Protein 5EJY (pdb70)

Radius of gyration: 28.31 Å; Cα contacts (8 Å, |Δi|>4): 785; chains: 1; bounding box: 60×84×69 Å

InterPro domains:
  IPR000048 IQ motif, EF-hand binding site [SM00015] (690-712)
  IPR000299 FERM domain [PS50057] (1318-1620)
  IPR000299 FERM domain [PS50057] (2060-2357)
  IPR000857 MyTH4 domain [PF00784] (1206-1310)
  IPR000857 MyTH4 domain [PF00784] (1940-2049)
  IPR000857 MyTH4 domain [PS51016] (1155-1313)
  IPR000857 MyTH4 domain [PS51016] (1894-2051)
  IPR000857 MyTH4 domain [SM00139] (1155-1313)
  IPR000857 MyTH4 domain [SM00139] (1894-2051)
  IPR001452 SH3 domain [PF07653] (1622-1675)
  IPR001452 SH3 domain [PS50002] (1618-1678)
  IPR001452 SH3 domain [SM00326] (1621-1677)
  IPR001609 Myosin head, motor domain-like [PF00063] (15-676)
  IPR001609 Myosin head, motor domain-like [PR00193] (43-62)
  IPR001609 Myosin head, motor domain-like [PR00193] (99-124)
  IPR001609 Myosin head, motor domain-like [PR00193] (142-169)
  IPR001609 Myosin head, motor domain-like [PR00193] (376-404)
  IPR001609 Myosin head, motor domain-like [PR00193] (429-457)
  IPR001609 Myosin head, motor domain-like [PS51456] (13-688)
  IPR001609 Myosin head, motor domain-like [SM00242] (7-689)

Foldseek 3Di:
DFDAPDDPVCLVVQAVVVVQVVFFPPVQQDDDDDLQAADLDQGRWQGGDDPDPVLGVLLSVLLVLLSPLLPDDPVCCVVPVCVSCVSVQSNLVCCLVPVVCLQSQLSSLNRNLGPPPDQSSNLSSLLSLLLSLLADARPPSCRSNSSSVLVCQLPDPDRDPSSNLSSVNSSVSNSLCVVLDHADDRFDSQQSVQSSVSFFRWAWEAFLVRDIDIDTHHSQDFQQNVLLVVLVVLVAPNGCLVLQKTKWKAWPRDTADGDRSHGVRSVVRVLVVVCVVVVVSTDMHIYIAHAAQDPDPPVPDPVVNVVSSVVSHLSVLLLVCQPLLQADDQVLLLLLLLLQCCLPPNADDVVVLVVCVPVCDSRRHHPVCSPPPSVVSSVSNNVQPPPYNVRSVVSSVVSSCPQPLHSWRKFWWAFDDPPDDDDRTWIFTDHLQATWTAHNVVSDTDDGAHLVQADQPCFDDDCFWTWGAHPVRDTTTIGGNHRVSVVVNSNSSSVSNVD

Structure (mmCIF, N/CA/C/O backbone):
data_5EJY
#
_entry.id   5EJY
#
_cell.length_a   60.210
_cell.length_b   90.540
_cell.length_c   148.720
_cell.angle_alpha   90.000
_cell.angle_beta   90.000
_cell.angle_gamma   90.000
#
_symmetry.space_group_name_H-M   'P 21 21 21'
#
loop_
_entity.id
_entity.type
_entity.pdbx_description
1 polymer 'Myosin-I heavy chain'
2 non-polymer 'CHLORIDE ION'
3 non-polymer 'POLYETHYLENE GLYCOL (N=34)'
4 water water
#
loop_
_atom_site.group_PDB
_atom_site.id
_atom_site.type_symbol
_atom_site.label_atom_id
_atom_site.label_alt_id
_atom_site.label_comp_id
_atom_site.label_asym_id
_atom_site.label_entity_id
_atom_site.label_seq_id
_atom_site.pdbx_PDB_ins_code
_atom_site.Cartn_x
_atom_site.Cartn_y
_atom_site.Cartn_z
_atom_site.occupancy
_atom_site.B_iso_or_equiv
_atom_site.auth_seq_id
_atom_site.auth_comp_id
_atom_site.auth_asym_id
_atom_site.auth_atom_id
_atom_site.pdbx_PDB_model_num
ATOM 1 N N . GLU A 1 1 ? 42.735 57.836 -37.556 1.00 61.30 37 GLU A N 1
ATOM 2 C CA . GLU A 1 1 ? 41.343 57.953 -37.139 1.00 54.50 37 GLU A CA 1
ATOM 3 C C . GLU A 1 1 ? 40.996 56.943 -36.044 1.00 50.32 37 GLU A C 1
ATOM 4 O O . GLU A 1 1 ? 41.864 56.208 -35.569 1.00 53.17 37 GLU A O 1
ATOM 8 N N . LEU A 1 2 ? 39.731 56.911 -35.634 1.00 44.40 38 LEU A N 1
ATOM 9 C CA . LEU A 1 2 ? 39.320 56.048 -34.529 1.00 43.71 38 LEU A CA 1
ATOM 10 C C . LEU A 1 2 ? 39.319 54.567 -34.910 1.00 43.23 38 LEU A C 1
ATOM 11 O O . LEU A 1 2 ? 38.977 54.214 -36.031 1.00 38.81 38 LEU A O 1
ATOM 16 N N . PRO A 1 3 ? 39.687 53.699 -33.960 1.00 41.85 39 PRO A N 1
ATOM 17 C CA . PRO A 1 3 ? 39.666 52.245 -34.149 1.00 43.49 39 PRO A CA 1
ATOM 18 C C . PRO A 1 3 ? 38.259 51.727 -34.438 1.00 47.24 39 PRO A C 1
ATOM 19 O O . PRO A 1 3 ? 37.293 52.156 -33.804 1.00 42.05 39 PRO A O 1
ATOM 23 N N . GLN A 1 4 ? 38.145 50.816 -35.399 1.00 42.99 40 GLN A N 1
ATOM 24 C CA . GLN A 1 4 ? 36.864 50.218 -35.725 1.00 38.06 40 GLN A CA 1
ATOM 25 C C . GLN A 1 4 ? 36.314 49.463 -34.522 1.00 38.29 40 GLN A C 1
ATOM 26 O O . GLN A 1 4 ? 37.067 48.920 -33.712 1.00 45.59 40 GLN A O 1
ATOM 32 N N . ILE A 1 5 ? 34.994 49.447 -34.397 1.00 36.88 41 ILE A N 1
ATOM 33 C CA . ILE A 1 5 ? 34.345 48.635 -33.380 1.00 39.72 41 ILE A CA 1
ATOM 34 C C . ILE A 1 5 ? 34.353 47.200 -33.903 1.00 38.96 41 ILE A C 1
ATOM 35 O O . ILE A 1 5 ? 34.437 46.239 -33.137 1.00 39.56 41 ILE A O 1
ATOM 40 N N . LEU A 1 6 ? 34.278 47.089 -35.224 1.00 36.05 42 LEU A N 1
ATOM 41 C CA . LEU A 1 6 ? 34.247 45.803 -35.909 1.00 43.51 42 LEU A CA 1
ATOM 42 C C . LEU A 1 6 ? 34.900 45.941 -37.277 1.00 40.05 42 LEU A C 1
ATOM 43 O O . LEU A 1 6 ? 34.589 46.871 -38.024 1.00 45.69 42 LEU A O 1
ATOM 48 N N . ASN A 1 7 ? 35.798 45.021 -37.613 1.00 49.11 43 ASN A N 1
ATOM 49 C CA . ASN A 1 7 ? 36.384 44.990 -38.957 1.00 51.43 43 ASN A CA 1
ATOM 50 C C . ASN A 1 7 ? 35.378 44.569 -40.030 1.00 48.26 43 ASN A C 1
ATOM 51 O O . ASN A 1 7 ? 34.456 43.800 -39.755 1.00 42.29 43 ASN A O 1
ATOM 56 N N . ASP A 1 8 ? 35.560 45.058 -41.256 1.00 49.57 44 ASP A N 1
ATOM 57 C CA . ASP A 1 8 ? 34.672 44.675 -42.349 1.00 48.74 44 ASP A CA 1
ATOM 58 C C . ASP A 1 8 ? 34.588 43.150 -42.463 1.00 48.78 44 ASP A C 1
ATOM 59 O O . ASP A 1 8 ? 33.547 42.600 -42.812 1.00 46.01 44 ASP A O 1
ATOM 64 N N . GLU A 1 9 ? 35.687 42.474 -42.148 1.00 49.65 45 GLU A N 1
ATOM 65 C CA . GLU A 1 9 ? 35.786 41.033 -42.365 1.00 53.56 45 GLU A CA 1
ATOM 66 C C . GLU A 1 9 ? 35.027 40.238 -41.312 1.00 52.33 45 GLU A C 1
ATOM 67 O O . GLU A 1 9 ? 34.789 39.039 -41.479 1.00 48.93 45 GLU A O 1
ATOM 73 N N . GLU A 1 10 ? 34.659 40.908 -40.223 1.00 49.86 46 GLU A N 1
ATOM 74 C CA . GLU A 1 10 ? 33.931 40.268 -39.132 1.00 42.47 46 GLU A CA 1
ATOM 75 C C . GLU A 1 10 ? 32.444 40.529 -39.251 1.00 35.19 46 GLU A C 1
ATOM 76 O O . GLU A 1 10 ? 31.656 39.983 -38.487 1.00 37.12 46 GLU A O 1
ATOM 82 N N . ILE A 1 11 ? 32.063 41.385 -40.191 1.00 37.40 47 ILE A N 1
ATOM 83 C CA . ILE A 1 11 ? 30.657 41.714 -40.383 1.00 32.46 47 ILE A CA 1
ATOM 84 C C . ILE A 1 11 ? 29.826 40.464 -40.637 1.00 37.90 47 ILE A C 1
ATOM 85 O O . ILE A 1 11 ? 28.699 40.348 -40.157 1.00 31.44 47 ILE A O 1
ATOM 90 N N . SER A 1 12 ? 30.380 39.534 -41.415 1.00 35.02 48 SER A N 1
ATOM 91 C CA A SER A 1 12 ? 29.650 38.332 -41.791 0.65 30.49 48 SER A CA 1
ATOM 92 C CA B SER A 1 12 ? 29.658 38.322 -41.786 0.35 30.53 48 SER A CA 1
ATOM 93 C C . SER A 1 12 ? 29.555 37.327 -40.639 1.00 30.22 48 SER A C 1
ATOM 94 O O . SER A 1 12 ? 28.675 36.480 -40.629 1.00 32.91 48 SER A O 1
ATOM 99 N N . LEU A 1 13 ? 30.457 37.434 -39.671 1.00 28.17 49 LEU A N 1
ATOM 100 C CA . LEU A 1 13 ? 30.463 36.527 -38.525 1.00 31.22 49 LEU A CA 1
ATOM 101 C C . LEU A 1 13 ? 29.413 36.865 -37.464 1.00 38.99 49 LEU A C 1
ATOM 102 O O . LEU A 1 13 ? 28.983 35.996 -36.702 1.00 33.56 49 LEU A O 1
ATOM 107 N N . TYR A 1 14 ? 29.005 38.128 -37.414 1.00 32.93 50 TYR A N 1
ATOM 108 C CA . TYR A 1 14 ? 28.066 38.569 -36.394 1.00 34.38 50 TYR A CA 1
ATOM 109 C C . TYR A 1 14 ? 26.735 38.941 -37.013 1.00 33.76 50 TYR A C 1
ATOM 110 O O . TYR A 1 14 ? 26.500 40.087 -37.392 1.00 33.30 50 TYR A O 1
ATOM 119 N N . SER A 1 15 ? 25.862 37.952 -37.121 1.00 30.85 51 SER A N 1
ATOM 120 C CA . SER A 1 15 ? 24.567 38.154 -37.735 1.00 33.09 51 SER A CA 1
ATOM 121 C C . SER A 1 15 ? 23.492 38.253 -36.666 1.00 29.13 51 SER A C 1
ATOM 122 O O . SER A 1 15 ? 23.376 37.359 -35.832 1.00 28.95 51 SER A O 1
ATOM 125 N N . PHE A 1 16 ? 22.703 39.325 -36.702 1.00 31.35 52 PHE A N 1
ATOM 126 C CA . PHE A 1 16 ? 21.641 39.517 -35.714 1.00 33.60 52 PHE A CA 1
ATOM 127 C C . PHE A 1 16 ? 20.655 38.353 -35.706 1.00 33.68 52 PHE A C 1
ATOM 128 O O . PHE A 1 16 ? 20.020 38.085 -34.692 1.00 29.18 52 PHE A O 1
ATOM 136 N N . TYR A 1 17 ? 20.516 37.675 -36.846 1.00 28.54 53 TYR A N 1
ATOM 137 C CA . TYR A 1 17 ? 19.690 36.474 -36.914 1.00 26.03 53 TYR A CA 1
ATOM 138 C C . TYR A 1 17 ? 20.054 35.506 -35.796 1.00 24.74 53 TYR A C 1
ATOM 139 O O . TYR A 1 17 ? 19.182 34.966 -35.116 1.00 27.92 53 TYR A O 1
ATOM 148 N N . ASP A 1 18 ? 21.347 35.265 -35.624 1.00 24.96 54 ASP A N 1
ATOM 149 C CA . ASP A 1 18 ? 21.802 34.319 -34.623 1.00 25.35 54 ASP A CA 1
ATOM 150 C C . ASP A 1 18 ? 21.565 34.856 -33.219 1.00 29.34 54 ASP A C 1
ATOM 151 O O . ASP A 1 18 ? 21.129 34.123 -32.340 1.00 25.87 54 ASP A O 1
ATOM 156 N N . TYR A 1 19 ? 21.853 36.139 -33.014 1.00 28.43 55 TYR A N 1
ATOM 157 C CA . TYR A 1 19 ? 21.653 36.743 -31.694 1.00 26.21 55 TYR A CA 1
ATOM 158 C C . TYR A 1 19 ? 20.188 36.644 -31.295 1.00 25.56 55 TYR A C 1
ATOM 159 O O . TYR A 1 19 ? 19.859 36.240 -30.182 1.00 31.31 55 TYR A O 1
ATOM 168 N N . ALA A 1 20 ? 19.313 37.016 -32.217 1.00 27.10 56 ALA A N 1
ATOM 169 C CA . ALA A 1 20 ? 17.878 37.071 -31.957 1.00 27.63 56 ALA A CA 1
ATOM 170 C C . ALA A 1 20 ? 17.251 35.694 -31.696 1.00 31.53 56 ALA A C 1
ATOM 171 O O . ALA A 1 20 ? 16.412 35.549 -30.809 1.00 29.23 56 ALA A O 1
ATOM 173 N N . ASN A 1 21 ? 17.640 34.680 -32.468 1.00 31.69 57 ASN A N 1
ATOM 174 C CA . ASN A 1 21 ? 17.151 33.330 -32.185 1.00 33.74 57 ASN A CA 1
ATOM 175 C C . ASN A 1 21 ? 17.574 32.834 -30.807 1.00 33.20 57 ASN A C 1
ATOM 176 O O . ASN A 1 21 ? 16.809 32.165 -30.122 1.00 35.10 57 ASN A O 1
ATOM 181 N N . LYS A 1 22 ? 18.795 33.161 -30.399 1.00 30.38 58 LYS A N 1
ATOM 182 C CA . LYS A 1 22 ? 19.299 32.677 -29.119 1.00 32.45 58 LYS A CA 1
ATOM 183 C C . LYS A 1 22 ? 18.767 33.458 -27.922 1.00 35.68 58 LYS A C 1
ATOM 184 O O . LYS A 1 22 ? 18.631 32.904 -26.824 1.00 37.28 58 LYS A O 1
ATOM 188 N N . ASN A 1 23 ? 18.449 34.734 -28.126 1.00 32.16 59 ASN A N 1
ATOM 189 C CA . ASN A 1 23 ? 18.125 35.613 -27.000 1.00 33.76 59 ASN A CA 1
ATOM 190 C C . ASN A 1 23 ? 16.694 36.147 -26.911 1.00 33.31 59 ASN A C 1
ATOM 191 O O . ASN A 1 23 ? 16.255 36.558 -25.837 1.00 31.52 59 ASN A O 1
ATOM 196 N N . PHE A 1 24 ? 15.959 36.150 -28.014 1.00 29.72 60 PHE A N 1
ATOM 197 C CA . PHE A 1 24 ? 14.601 36.684 -27.969 1.00 30.04 60 PHE A CA 1
ATOM 198 C C . PHE A 1 24 ? 13.681 35.859 -27.069 1.00 36.72 60 PHE A C 1
ATOM 199 O O . PHE A 1 24 ? 13.892 34.662 -26.849 1.00 36.31 60 PHE A O 1
ATOM 207 N N . ASN A 1 25 ? 12.654 36.539 -26.572 1.00 34.01 61 ASN A N 1
ATOM 208 C CA . ASN A 1 25 ? 11.683 36.028 -25.614 1.00 35.20 61 ASN A CA 1
ATOM 209 C C . ASN A 1 25 ? 10.558 35.371 -26.411 1.00 35.90 61 ASN A C 1
ATOM 210 O O . ASN A 1 25 ? 9.387 35.727 -26.278 1.00 37.23 61 ASN A O 1
ATOM 215 N N . ILE A 1 26 ? 10.929 34.416 -27.260 1.00 36.30 62 ILE A N 1
ATOM 216 C CA . ILE A 1 26 ? 10.047 33.949 -28.336 1.00 42.08 62 ILE A CA 1
ATOM 217 C C . ILE A 1 26 ? 8.677 33.428 -27.896 1.00 37.46 62 ILE A C 1
ATOM 218 O O . ILE A 1 26 ? 7.651 33.834 -28.437 1.00 39.90 62 ILE A O 1
ATOM 223 N N . GLU A 1 27 ? 8.664 32.529 -26.924 1.00 38.29 63 GLU A N 1
ATOM 224 C CA . GLU A 1 27 ? 7.406 31.962 -26.444 1.00 45.07 63 GLU A CA 1
ATOM 225 C C . GLU A 1 27 ? 6.408 33.050 -26.045 1.00 46.20 63 GLU A C 1
ATOM 226 O O . GLU A 1 27 ? 5.269 33.058 -26.518 1.00 50.40 63 GLU A O 1
ATOM 228 N N . LYS A 1 28 ? 6.840 33.980 -25.196 1.00 37.72 64 LYS A N 1
ATOM 229 C CA . LYS A 1 28 ? 5.945 35.018 -24.684 1.00 38.49 64 LYS A CA 1
ATOM 230 C C . LYS A 1 28 ? 5.582 36.083 -25.718 1.00 39.98 64 LYS A C 1
ATOM 231 O O . LYS A 1 28 ? 4.650 36.866 -25.517 1.00 40.28 64 LYS A O 1
ATOM 235 N N . LEU A 1 29 ? 6.317 36.109 -26.824 1.00 37.51 65 LEU A N 1
ATOM 236 C CA . LEU A 1 29 ? 6.079 37.091 -27.878 1.00 41.64 65 LEU A CA 1
ATOM 237 C C . LEU A 1 29 ? 5.085 36.609 -28.931 1.00 48.12 65 LEU A C 1
ATOM 238 O O . LEU A 1 29 ? 4.777 37.343 -29.871 1.00 49.60 65 LEU A O 1
ATOM 243 N N . LYS A 1 30 ? 4.593 35.380 -28.784 1.00 45.62 66 LYS A N 1
ATOM 244 C CA . LYS A 1 30 ? 3.756 34.769 -29.824 1.00 49.86 66 LYS A CA 1
ATOM 245 C C . LYS A 1 30 ? 2.682 35.725 -30.335 1.00 43.91 66 LYS A C 1
ATOM 246 O O . LYS A 1 30 ? 1.874 36.238 -29.564 1.00 48.02 66 LYS A O 1
ATOM 249 N N . GLN A 1 31 ? 2.676 35.959 -31.644 1.00 48.29 67 GLN A N 1
ATOM 250 C CA . GLN A 1 31 ? 1.775 36.939 -32.234 1.00 51.42 67 GLN A CA 1
ATOM 251 C C . GLN A 1 31 ? 1.595 36.701 -33.729 1.00 56.09 67 GLN A C 1
ATOM 252 O O . GLN A 1 31 ? 2.226 35.815 -34.310 1.00 55.83 67 GLN A O 1
ATOM 258 N N . LYS A 1 32 ? 0.748 37.523 -34.346 1.00 55.62 68 LYS A N 1
ATOM 259 C CA . LYS A 1 32 ? 0.492 37.447 -35.781 1.00 61.51 68 LYS A CA 1
ATOM 260 C C . LYS A 1 32 ? 1.696 37.906 -36.616 1.00 62.31 68 LYS A C 1
ATOM 261 O O . LYS A 1 32 ? 2.238 37.135 -37.412 1.00 60.90 68 LYS A O 1
ATOM 263 N N . ASP A 1 33 ? 2.114 39.158 -36.429 1.00 62.88 69 ASP A N 1
ATOM 264 C CA . ASP A 1 33 ? 3.249 39.704 -37.180 1.00 62.09 69 ASP A CA 1
ATOM 265 C C . ASP A 1 33 ? 4.538 38.951 -36.855 1.00 57.44 69 ASP A C 1
ATOM 266 O O . ASP A 1 33 ? 4.608 38.238 -35.851 1.00 58.96 69 ASP A O 1
ATOM 271 N N . ASP A 1 34 ? 5.552 39.108 -37.704 1.00 55.05 70 ASP A N 1
ATOM 272 C CA . ASP A 1 34 ? 6.879 38.554 -37.429 1.00 48.75 70 ASP A CA 1
ATOM 273 C C . ASP A 1 34 ? 7.490 39.288 -36.227 1.00 39.96 70 ASP A C 1
ATOM 274 O O . ASP A 1 34 ? 7.403 40.509 -36.112 1.00 45.56 70 ASP A O 1
ATOM 279 N N . ILE A 1 35 ? 8.084 38.531 -35.317 1.00 46.43 71 ILE A N 1
ATOM 280 C CA . ILE A 1 35 ? 8.640 39.117 -34.108 1.00 38.04 71 ILE A CA 1
ATOM 281 C C . ILE A 1 35 ? 10.008 39.740 -34.386 1.00 37.76 71 ILE A C 1
ATOM 282 O O . ILE A 1 35 ? 10.455 40.618 -33.652 1.00 33.51 71 ILE A O 1
ATOM 286 N N . PHE A 1 36 ? 10.654 39.313 -35.466 1.00 35.09 72 PHE A N 1
ATOM 287 C CA . PHE A 1 36 ? 12.028 39.731 -35.734 1.00 37.21 72 PHE A CA 1
ATOM 288 C C . PHE A 1 36 ? 12.159 40.958 -36.643 1.00 30.81 72 PHE A C 1
ATOM 289 O O . PHE A 1 36 ? 13.252 41.488 -36.831 1.00 35.21 72 PHE A O 1
ATOM 297 N N . SER A 1 37 ? 11.050 41.427 -37.190 1.00 33.10 73 SER A N 1
ATOM 298 C CA . SER A 1 37 ? 11.104 42.564 -38.092 1.00 28.58 73 SER A CA 1
ATOM 299 C C . SER A 1 37 ? 10.009 43.558 -37.772 1.00 29.76 73 SER A C 1
ATOM 300 O O . SER A 1 37 ? 9.208 43.338 -36.863 1.00 32.92 73 SER A O 1
ATOM 303 N N . TYR A 1 38 ? 9.965 44.642 -38.541 1.00 30.54 74 TYR A N 1
ATOM 304 C CA . TYR A 1 38 ? 9.048 45.750 -38.286 1.00 32.21 74 TYR A CA 1
ATOM 305 C C . TYR A 1 38 ? 7.610 45.311 -38.022 1.00 40.85 74 TYR A C 1
ATOM 306 O O . TYR A 1 38 ? 7.075 44.447 -38.722 1.00 37.51 74 TYR A O 1
ATOM 315 N N . GLN A 1 39 ? 6.977 45.922 -37.024 1.00 36.19 75 GLN A N 1
ATOM 316 C CA . GLN A 1 39 ? 5.538 45.764 -36.851 1.00 34.64 75 GLN A CA 1
ATOM 317 C C . GLN A 1 39 ? 4.877 47.047 -36.372 1.00 39.07 75 GLN A C 1
ATOM 318 O O . GLN A 1 39 ? 5.492 47.862 -35.685 1.00 35.81 75 GLN A O 1
ATOM 324 N N . LYS A 1 40 ? 3.613 47.222 -36.739 1.00 39.33 76 LYS A N 1
ATOM 325 C CA . LYS A 1 40 ? 2.891 48.440 -36.399 1.00 38.78 76 LYS A CA 1
ATOM 326 C C . LYS A 1 40 ? 2.191 48.315 -35.046 1.00 33.24 76 LYS A C 1
ATOM 327 O O . LYS A 1 40 ? 1.880 49.314 -34.399 1.00 39.49 76 LYS A O 1
ATOM 332 N N . SER A 1 41 ? 1.956 47.082 -34.620 1.00 41.68 77 SER A N 1
ATOM 333 C CA . SER A 1 41 ? 1.257 46.831 -33.367 1.00 43.17 77 SER A CA 1
ATOM 334 C C . SER A 1 41 ? 2.222 46.715 -32.177 1.00 40.72 77 SER A C 1
ATOM 335 O O . SER A 1 41 ? 3.402 46.421 -32.350 1.00 41.81 77 SER A O 1
ATOM 338 N N . HIS A 1 42 ? 1.704 46.934 -30.973 1.00 45.25 78 HIS A N 1
ATOM 339 C CA . HIS A 1 42 ? 2.495 46.797 -29.752 1.00 43.00 78 HIS A CA 1
ATOM 340 C C . HIS A 1 42 ? 2.994 45.373 -29.587 1.00 41.75 78 HIS A C 1
ATOM 341 O O . HIS A 1 42 ? 2.306 44.427 -29.966 1.00 44.05 78 HIS A O 1
ATOM 348 N N . ILE A 1 43 ? 4.190 45.216 -29.024 1.00 35.38 79 ILE A N 1
ATOM 349 C CA . ILE A 1 43 ? 4.682 43.888 -28.685 1.00 34.65 79 ILE A CA 1
ATOM 350 C C . ILE A 1 43 ? 3.997 43.433 -27.401 1.00 43.60 79 ILE A C 1
ATOM 351 O O . ILE A 1 43 ? 3.667 44.254 -26.542 1.00 41.42 79 ILE A O 1
ATOM 356 N N . LYS A 1 44 ? 3.764 42.130 -27.280 1.00 39.08 80 LYS A N 1
ATOM 357 C CA . LYS A 1 44 ? 2.962 41.612 -26.175 1.00 42.69 80 LYS A CA 1
ATOM 358 C C . LYS A 1 44 ? 3.812 41.272 -24.956 1.00 45.3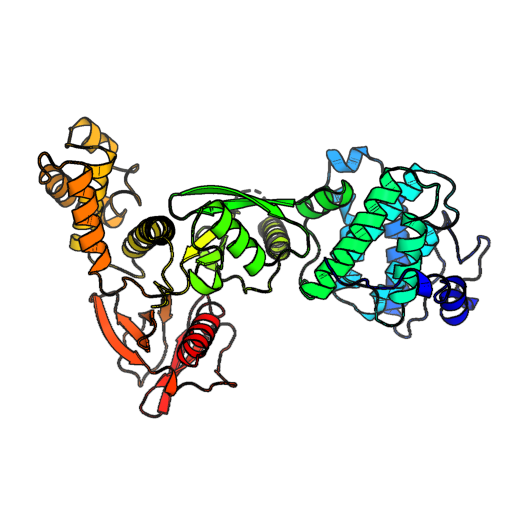4 80 LYS A C 1
ATOM 359 O O . LYS A 1 44 ? 3.288 40.960 -23.887 1.00 45.77 80 LYS A O 1
ATOM 364 N N . SER A 1 45 ? 5.127 41.346 -25.129 1.00 37.26 81 SER A N 1
ATOM 365 C CA . SER A 1 45 ? 6.062 41.188 -24.028 1.00 38.94 81 SER A CA 1
ATOM 366 C C . SER A 1 45 ? 7.373 41.853 -24.436 1.00 34.82 81 SER A C 1
ATOM 367 O O . SER A 1 45 ? 7.463 42.418 -25.524 1.00 35.57 81 SER A O 1
ATOM 370 N N . SER A 1 46 ? 8.383 41.799 -23.571 1.00 30.19 82 SER A N 1
ATOM 371 C CA . SER A 1 46 ? 9.692 42.343 -23.917 1.00 31.91 82 SER A CA 1
ATOM 372 C C . SER A 1 46 ? 10.307 41.492 -25.030 1.00 34.14 82 SER A C 1
ATOM 373 O O . SER A 1 46 ? 9.977 40.313 -25.152 1.00 32.70 82 SER A O 1
ATOM 376 N N . LEU A 1 47 ? 11.194 42.077 -25.835 1.00 25.70 83 LEU A N 1
ATOM 377 C CA . LEU A 1 47 ? 11.935 41.300 -26.837 1.00 28.17 83 LEU A CA 1
ATOM 378 C C . LEU A 1 47 ? 12.931 40.335 -26.220 1.00 28.73 83 LEU A C 1
ATOM 379 O O . LEU A 1 47 ? 13.093 39.213 -26.700 1.00 31.02 83 LEU A O 1
ATOM 384 N N . LEU A 1 48 ? 13.622 40.775 -25.169 1.00 23.66 84 LEU A N 1
ATOM 385 C CA . LEU A 1 48 ? 14.588 39.925 -24.502 1.00 26.59 84 LEU A CA 1
ATOM 386 C C . LEU A 1 48 ? 14.004 39.429 -23.181 1.00 29.34 84 LEU A C 1
ATOM 387 O O . LEU A 1 48 ? 12.921 39.842 -22.774 1.00 31.89 84 LEU A O 1
ATOM 392 N N . VAL A 1 49 ? 14.709 38.529 -22.521 1.00 29.80 85 VAL A N 1
ATOM 393 C CA . VAL A 1 49 ? 14.186 37.954 -21.288 1.00 30.24 85 VAL A CA 1
ATOM 394 C C . VAL A 1 49 ? 14.707 38.725 -20.084 1.00 28.70 85 VAL A C 1
ATOM 395 O O . VAL A 1 49 ? 15.913 38.812 -19.871 1.00 32.93 85 VAL A O 1
ATOM 399 N N . HIS A 1 50 ? 13.791 39.283 -19.299 1.00 33.21 86 HIS A N 1
ATOM 400 C CA . HIS A 1 50 ? 14.166 39.957 -18.062 1.00 32.24 86 HIS A CA 1
ATOM 401 C C . HIS A 1 50 ? 13.573 39.206 -16.861 1.00 34.36 86 HIS A C 1
ATOM 402 O O . HIS A 1 50 ? 12.377 38.950 -16.813 1.00 31.81 86 HIS A O 1
ATOM 409 N N . SER A 1 51 ? 14.412 38.846 -15.898 1.00 34.77 87 SER A N 1
ATOM 410 C CA . SER A 1 51 ? 13.922 38.181 -14.691 1.00 41.63 87 SER A CA 1
ATOM 411 C C . SER A 1 51 ? 13.173 39.172 -13.799 1.00 44.58 87 SER A C 1
ATOM 412 O O . SER A 1 51 ? 12.359 38.786 -12.959 1.00 43.73 87 SER A O 1
ATOM 415 N N . ASP A 1 52 ? 13.458 40.454 -13.991 1.00 38.69 88 ASP A N 1
ATOM 416 C CA . ASP A 1 52 ? 12.797 41.513 -13.242 1.00 36.58 88 ASP A CA 1
ATOM 417 C C . ASP A 1 52 ? 11.491 41.858 -13.949 1.00 39.13 88 ASP A C 1
ATOM 418 O O . ASP A 1 52 ? 11.496 42.382 -15.065 1.00 37.83 88 ASP A O 1
ATOM 423 N N . ALA A 1 53 ? 10.371 41.540 -13.307 1.00 36.74 89 ALA A N 1
ATOM 424 C CA . ALA A 1 53 ? 9.055 41.766 -13.895 1.00 36.09 89 ALA A CA 1
ATOM 425 C C . ALA A 1 53 ? 8.812 43.230 -14.261 1.00 37.33 89 ALA A C 1
ATOM 426 O O . ALA A 1 53 ? 8.111 43.524 -15.234 1.00 36.79 89 ALA A O 1
ATOM 428 N N . GLU A 1 54 ? 9.376 44.145 -13.475 1.00 35.72 90 GLU A N 1
ATOM 429 C CA . GLU A 1 54 ? 9.222 45.572 -13.752 1.00 37.00 90 GLU A CA 1
ATOM 430 C C . GLU A 1 54 ? 9.940 45.978 -15.037 1.00 32.78 90 GLU A C 1
ATOM 431 O O . GLU A 1 54 ? 9.461 46.840 -15.765 1.00 34.43 90 GLU A O 1
ATOM 437 N N . GLN A 1 55 ? 11.092 45.370 -15.308 1.00 32.32 91 GLN A N 1
ATOM 438 C CA . GLN A 1 55 ? 11.836 45.692 -16.521 1.00 33.15 91 GLN A CA 1
ATOM 439 C C . GLN A 1 55 ? 11.144 45.125 -17.748 1.00 32.52 91 GLN A C 1
ATOM 440 O O . GLN A 1 55 ? 11.231 45.693 -18.837 1.00 28.49 91 GLN A O 1
ATOM 446 N N . THR A 1 56 ? 10.456 44.002 -17.571 1.00 31.22 92 THR A N 1
ATOM 447 C CA . THR A 1 56 ? 9.662 43.443 -18.656 1.00 31.98 92 THR A CA 1
ATOM 448 C C . THR A 1 56 ? 8.557 44.427 -19.018 1.00 33.83 92 THR A C 1
ATOM 449 O O . THR A 1 56 ? 8.324 44.710 -20.192 1.00 29.88 92 THR A O 1
ATOM 453 N N . LYS A 1 57 ? 7.883 44.959 -18.001 1.00 30.63 93 LYS A N 1
ATOM 454 C CA . LYS A 1 57 ? 6.803 45.914 -18.216 1.00 31.82 93 LYS A CA 1
ATOM 455 C C . LYS A 1 57 ? 7.304 47.192 -18.884 1.00 33.31 93 LYS A C 1
ATOM 456 O O . LYS A 1 57 ? 6.667 47.726 -19.792 1.00 34.25 93 LYS A O 1
ATOM 462 N N . VAL A 1 58 ? 8.443 47.689 -18.420 1.00 30.59 94 VAL A N 1
ATOM 463 C CA . VAL A 1 58 ? 9.026 48.893 -19.001 1.00 31.37 94 VAL A CA 1
ATOM 464 C C . VAL A 1 58 ? 9.466 48.675 -20.462 1.00 27.06 94 VAL A C 1
ATOM 465 O O . VAL A 1 58 ? 9.338 49.568 -21.299 1.00 29.14 94 VAL A O 1
ATOM 469 N N . ALA A 1 59 ? 9.993 47.497 -20.765 1.00 26.29 95 ALA A N 1
ATOM 470 C CA . ALA A 1 59 ? 10.406 47.198 -22.141 1.00 27.92 95 ALA A CA 1
ATOM 471 C C . ALA A 1 59 ? 9.223 47.323 -23.091 1.00 28.15 95 ALA A C 1
ATOM 472 O O . ALA A 1 59 ? 9.343 47.863 -24.197 1.00 25.62 95 ALA A O 1
ATOM 474 N N . VAL A 1 60 ? 8.074 46.824 -22.655 1.00 28.37 96 VAL A N 1
ATOM 475 C CA . VAL A 1 60 ? 6.845 46.950 -23.426 1.00 28.91 96 VAL A CA 1
ATOM 476 C C . VAL A 1 60 ? 6.440 48.412 -23.595 1.00 31.42 96 VAL A C 1
ATOM 477 O O . VAL A 1 60 ? 6.019 48.811 -24.677 1.00 29.65 96 VAL A O 1
ATOM 481 N N . GLU A 1 61 ? 6.581 49.214 -22.539 1.00 28.74 97 GLU A N 1
ATOM 482 C CA . GLU A 1 61 ? 6.278 50.644 -22.626 1.00 28.46 97 GLU A CA 1
ATOM 483 C C . GLU A 1 61 ? 7.240 51.362 -23.578 1.00 29.11 97 GLU A C 1
ATOM 484 O O . GLU A 1 61 ? 6.849 52.262 -24.321 1.00 27.79 97 GLU A O 1
ATOM 490 N N . ILE A 1 62 ? 8.508 50.977 -23.525 1.00 26.94 98 ILE A N 1
ATOM 491 C CA . ILE A 1 62 ? 9.509 51.560 -24.410 1.00 28.02 98 ILE A CA 1
ATOM 492 C C . ILE A 1 62 ? 9.097 51.347 -25.871 1.00 27.34 98 ILE A C 1
ATOM 493 O O . ILE A 1 62 ? 9.188 52.251 -26.702 1.00 27.16 98 ILE A O 1
ATOM 498 N N . PHE A 1 63 ? 8.620 50.150 -26.180 1.00 28.35 99 PHE A N 1
ATOM 499 C CA . PHE A 1 63 ? 8.212 49.870 -27.549 1.00 27.61 99 PHE A CA 1
ATOM 500 C C . PHE A 1 63 ? 7.072 50.779 -27.976 1.0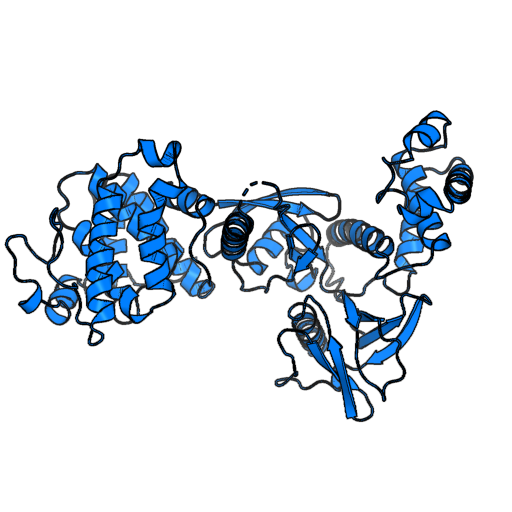0 26.19 99 PHE A C 1
ATOM 501 O O . PHE A 1 63 ? 7.072 51.308 -29.082 1.00 32.48 99 PHE A O 1
ATOM 509 N N . SER A 1 64 ? 6.105 50.982 -27.094 1.00 29.18 100 SER A N 1
ATOM 510 C CA . SER A 1 64 ? 5.047 51.953 -27.368 1.00 31.65 100 SER A CA 1
ATOM 511 C C . SER A 1 64 ? 5.605 53.355 -27.630 1.00 35.32 100 SER A C 1
ATOM 512 O O . SER A 1 64 ? 5.101 54.068 -28.503 1.00 33.24 100 SER A O 1
ATOM 515 N N . LYS A 1 65 ? 6.639 53.752 -26.887 1.00 29.10 101 LYS A N 1
ATOM 516 C CA . LYS A 1 65 ? 7.269 55.054 -27.122 1.00 31.45 101 LYS A CA 1
ATOM 517 C C . LYS A 1 65 ? 7.973 55.115 -28.482 1.00 29.19 101 LYS A C 1
ATOM 518 O O . LYS A 1 65 ? 7.932 56.141 -29.166 1.00 29.49 101 LYS A O 1
ATOM 524 N N . VAL A 1 66 ? 8.632 54.022 -28.858 1.00 28.76 102 VAL A N 1
ATOM 525 C CA . VAL A 1 66 ? 9.230 53.907 -30.188 1.00 28.61 102 VAL A CA 1
ATOM 526 C C . VAL A 1 66 ? 8.165 54.106 -31.273 1.00 31.98 102 VAL A C 1
ATOM 527 O O . VAL A 1 66 ? 8.313 54.941 -32.166 1.00 28.78 102 VAL A O 1
ATOM 531 N N . LEU A 1 67 ? 7.084 53.342 -31.187 1.00 30.64 103 LEU A N 1
ATOM 532 C CA . LEU A 1 67 ? 5.991 53.484 -32.143 1.00 34.02 103 LEU A CA 1
ATOM 533 C C . LEU A 1 67 ? 5.489 54.920 -32.180 1.00 35.89 103 LEU A C 1
ATOM 534 O O . LEU A 1 67 ? 5.248 55.479 -33.255 1.00 35.34 103 LEU A O 1
ATOM 539 N N . HIS A 1 68 ? 5.324 55.513 -30.999 1.00 34.71 104 HIS A N 1
ATOM 540 C CA . HIS A 1 68 ? 4.842 56.889 -30.915 1.00 37.61 104 HIS A CA 1
ATOM 541 C C . HIS A 1 68 ? 5.755 57.876 -31.641 1.00 37.58 104 HIS A C 1
ATOM 542 O O . HIS A 1 68 ? 5.276 58.770 -32.339 1.00 41.38 104 HIS A O 1
ATOM 549 N N . TYR A 1 69 ? 7.068 57.731 -31.469 1.00 38.81 105 TYR A N 1
ATOM 550 C CA . TYR A 1 69 ? 8.010 58.637 -32.128 1.00 36.98 105 TYR A CA 1
ATOM 551 C C . TYR A 1 69 ? 8.007 58.400 -33.630 1.00 33.64 105 TYR A C 1
ATOM 552 O O . TYR A 1 69 ? 8.040 59.345 -34.418 1.00 36.19 105 TYR A O 1
ATOM 561 N N . MET A 1 70 ? 7.974 57.131 -34.023 1.00 35.27 106 MET A N 1
ATOM 562 C CA . MET A 1 70 ? 7.965 56.770 -35.435 1.00 35.54 106 MET A CA 1
ATOM 563 C C . MET A 1 70 ? 6.759 57.356 -36.165 1.00 34.10 106 MET A C 1
ATOM 564 O O . MET A 1 70 ? 6.867 57.777 -37.311 1.00 36.43 106 MET A O 1
ATOM 569 N N . ASN A 1 71 ? 5.627 57.391 -35.474 1.00 39.05 107 ASN A N 1
ATOM 570 C CA . ASN A 1 71 ? 4.354 57.787 -36.062 1.00 44.51 107 ASN A CA 1
ATOM 571 C C . ASN A 1 71 ? 4.032 59.265 -35.899 1.00 45.87 107 ASN A C 1
ATOM 572 O O . ASN A 1 71 ? 2.999 59.730 -36.378 1.00 48.26 107 ASN A O 1
ATOM 577 N N . SER A 1 72 ? 4.901 60.009 -35.221 1.00 42.02 108 SER A N 1
ATOM 578 C CA . SER A 1 72 ? 4.560 61.380 -34.851 1.00 45.86 108 SER A CA 1
ATOM 579 C C . SER A 1 72 ? 4.725 62.358 -36.008 1.00 45.52 108 SER A C 1
ATOM 580 O O . SER A 1 72 ? 5.558 62.164 -36.890 1.00 47.30 108 SER A O 1
ATOM 583 N N . ASN A 1 73 ? 3.908 63.406 -35.995 1.00 55.17 109 ASN A N 1
ATOM 584 C CA . ASN A 1 73 ? 3.913 64.413 -37.051 1.00 63.27 109 ASN A CA 1
ATOM 585 C C . ASN A 1 73 ? 5.139 65.319 -36.981 1.00 56.47 109 ASN A C 1
ATOM 586 O O . ASN A 1 73 ? 5.442 65.881 -35.930 1.00 60.52 109 ASN A O 1
ATOM 591 N N . PRO A 1 74 ? 5.847 65.458 -38.108 1.00 61.52 110 PRO A N 1
ATOM 592 C CA . PRO A 1 74 ? 7.021 66.329 -38.224 1.00 63.63 110 PRO A CA 1
ATOM 593 C C . PRO A 1 74 ? 6.751 67.757 -37.742 1.00 63.73 110 PRO A C 1
ATOM 594 O O . PRO A 1 74 ? 7.691 68.492 -37.443 1.00 64.70 110 PRO A O 1
ATOM 598 N N . LEU A 1 75 ? 5.481 68.144 -37.670 1.00 66.76 111 LEU A N 1
ATOM 599 C CA . LEU A 1 75 ? 5.115 69.496 -37.256 1.00 65.19 111 LEU A CA 1
ATOM 600 C C . LEU A 1 75 ? 5.313 69.714 -35.758 1.00 64.67 111 LEU A C 1
ATOM 601 O O . LEU A 1 75 ? 5.622 70.822 -35.315 1.00 63.70 111 LEU A O 1
ATOM 602 N N . VAL A 1 76 ? 5.135 68.656 -34.976 1.00 64.63 112 VAL A N 1
ATOM 603 C CA . VAL A 1 76 ? 5.282 68.765 -33.529 1.00 61.33 112 VAL A CA 1
ATOM 604 C C . VAL A 1 76 ? 6.715 69.147 -33.166 1.00 58.32 112 VAL A C 1
ATOM 605 O O . VAL A 1 76 ? 6.946 69.918 -32.235 1.00 61.71 112 VAL A O 1
ATOM 609 N N . SER A 1 77 ? 7.672 68.612 -33.918 1.00 57.53 113 SER A N 1
ATOM 610 C CA . SER A 1 77 ? 9.084 68.858 -33.655 1.00 54.30 113 SER A CA 1
ATOM 611 C C . SER A 1 77 ? 9.405 70.348 -33.669 1.00 59.18 113 SER A C 1
ATOM 612 O O . SER A 1 77 ? 10.304 70.805 -32.963 1.00 62.07 113 SER A O 1
ATOM 615 N N . LYS A 1 78 ? 8.660 71.099 -34.473 1.00 60.95 114 LYS A N 1
ATOM 616 C CA . LYS A 1 78 ? 8.882 72.534 -34.607 1.00 60.90 114 LYS A CA 1
ATOM 617 C C . LYS A 1 78 ? 8.056 73.331 -33.604 1.00 62.20 114 LYS A C 1
ATOM 618 O O . LYS A 1 78 ? 8.547 74.286 -32.999 1.00 62.82 114 LYS A O 1
ATOM 621 N N . LYS A 1 79 ? 6.802 72.930 -33.428 1.00 60.56 115 LYS A N 1
ATOM 622 C CA . LYS A 1 79 ? 5.871 73.683 -32.600 1.00 60.03 115 LYS A CA 1
ATOM 623 C C . LYS A 1 79 ? 6.020 73.386 -31.106 1.00 64.93 115 LYS A C 1
ATOM 624 O O . LYS A 1 79 ? 5.783 74.258 -30.270 1.00 65.84 115 LYS A O 1
ATOM 626 N N . ASP A 1 80 ? 6.410 72.159 -30.772 1.00 57.58 116 ASP A N 1
ATOM 627 C CA . ASP A 1 80 ? 6.516 71.761 -29.373 1.00 55.66 116 ASP A CA 1
ATOM 628 C C . ASP A 1 80 ? 7.618 70.722 -29.169 1.00 53.73 116 ASP A C 1
ATOM 629 O O . ASP A 1 80 ? 7.334 69.571 -28.837 1.00 51.58 116 ASP A O 1
ATOM 634 N N . PRO A 1 81 ? 8.884 71.130 -29.365 1.00 55.75 117 PRO A N 1
ATOM 635 C CA . PRO A 1 81 ? 10.030 70.217 -29.281 1.00 50.72 117 PRO A CA 1
ATOM 636 C C . PRO A 1 81 ? 10.018 69.367 -28.013 1.00 47.02 117 PRO A C 1
ATOM 637 O O . PRO A 1 81 ? 10.429 68.205 -28.048 1.00 45.82 117 PRO A O 1
ATOM 641 N N . ALA A 1 82 ? 9.551 69.935 -26.908 1.00 47.07 118 ALA A N 1
ATOM 642 C CA . ALA A 1 82 ? 9.499 69.199 -25.653 1.00 42.91 118 ALA A CA 1
ATOM 643 C C . ALA A 1 82 ? 8.566 67.998 -25.765 1.00 49.83 118 ALA A C 1
ATOM 644 O O . ALA A 1 82 ? 8.879 66.906 -25.289 1.00 47.53 118 ALA A O 1
ATOM 646 N N . ASP A 1 83 ? 7.415 68.204 -26.393 1.00 47.72 119 ASP A N 1
ATOM 647 C CA . ASP A 1 83 ? 6.456 67.129 -26.601 1.00 46.10 119 ASP A CA 1
ATOM 648 C C . ASP A 1 83 ? 6.995 66.115 -27.614 1.00 43.11 119 ASP A C 1
ATOM 649 O O . ASP A 1 83 ? 6.936 64.903 -27.396 1.00 41.97 119 ASP A O 1
ATOM 654 N N . PHE A 1 84 ? 7.529 66.622 -28.718 1.00 40.56 120 PHE A N 1
ATOM 655 C CA . PHE A 1 84 ? 8.081 65.779 -29.770 1.00 39.17 120 PHE A CA 1
ATOM 656 C C . PHE A 1 84 ? 9.145 64.803 -29.260 1.00 38.10 120 PHE A C 1
ATOM 657 O O . PHE A 1 84 ? 9.223 63.662 -29.707 1.00 33.66 120 PHE A O 1
ATOM 665 N N . TYR A 1 85 ? 9.971 65.260 -28.330 1.00 34.84 121 TYR A N 1
ATOM 666 C CA . TYR A 1 85 ? 11.072 64.441 -27.831 1.00 34.18 121 TYR A CA 1
ATOM 667 C C . TYR A 1 85 ? 10.757 63.664 -26.562 1.00 34.11 121 TYR A C 1
ATOM 668 O O . TYR A 1 85 ? 11.563 62.842 -26.125 1.00 31.58 121 TYR A O 1
ATOM 677 N N . SER A 1 86 ? 9.590 63.912 -25.974 1.00 35.74 122 SER A N 1
ATOM 678 C CA . SER A 1 86 ? 9.220 63.235 -24.737 1.00 34.70 122 SER A CA 1
ATOM 679 C C . SER A 1 86 ? 9.314 61.699 -24.794 1.00 30.30 122 SER A C 1
ATOM 680 O O . SER A 1 86 ? 9.820 61.082 -23.852 1.00 32.02 122 SER A O 1
ATOM 683 N N . PRO A 1 87 ? 8.837 61.071 -25.883 1.00 32.51 123 PRO A N 1
ATOM 684 C CA . PRO A 1 87 ? 9.022 59.612 -25.912 1.00 32.65 123 PRO A CA 1
ATOM 685 C C . PRO A 1 87 ? 10.498 59.217 -25.986 1.00 28.28 123 PRO A C 1
ATOM 686 O O . PRO A 1 87 ? 10.875 58.173 -25.451 1.00 25.46 123 PRO A O 1
ATOM 690 N N . VAL A 1 88 ? 11.313 60.039 -26.645 1.00 26.26 124 VAL A N 1
ATOM 691 C CA . VAL A 1 88 ? 12.755 59.803 -26.721 1.00 27.70 124 VAL A CA 1
ATOM 692 C C . VAL A 1 88 ? 13.413 59.904 -25.336 1.00 26.75 124 VAL A C 1
ATOM 693 O O . VAL A 1 88 ? 14.206 59.042 -24.942 1.00 25.94 124 VAL A O 1
ATOM 697 N N . LYS A 1 89 ? 13.061 60.948 -24.593 1.00 24.83 125 LYS A N 1
ATOM 698 C CA . LYS A 1 89 ? 13.571 61.140 -23.241 1.00 28.15 125 LYS A CA 1
ATOM 699 C C . LYS A 1 89 ? 13.238 59.948 -22.351 1.00 26.49 125 LYS A C 1
ATOM 700 O O . LYS A 1 89 ? 14.053 59.505 -21.541 1.00 24.42 125 LYS A O 1
ATOM 706 N N . PHE A 1 90 ? 12.027 59.428 -22.495 1.00 26.71 126 PHE A N 1
ATOM 707 C CA . PHE A 1 90 ? 11.627 58.280 -21.699 1.00 27.23 126 PHE A CA 1
ATOM 708 C C . PHE A 1 90 ? 12.554 57.087 -21.967 1.00 24.44 126 PHE A C 1
ATOM 709 O O . PHE A 1 90 ? 13.120 56.485 -21.044 1.00 24.55 126 PHE A O 1
ATOM 717 N N . ILE A 1 91 ? 12.693 56.752 -23.243 1.00 25.30 127 ILE A N 1
ATOM 718 C CA . ILE A 1 91 ? 13.556 55.660 -23.675 1.00 24.95 127 ILE A CA 1
ATOM 719 C C . ILE A 1 91 ? 14.993 55.793 -23.170 1.00 22.53 127 ILE A C 1
ATOM 720 O O . ILE A 1 91 ? 15.541 54.855 -22.594 1.00 22.15 127 ILE A O 1
ATOM 725 N N . LEU A 1 92 ? 15.598 56.956 -23.405 1.00 21.56 128 LEU A N 1
ATOM 726 C CA . LEU A 1 92 ? 17.001 57.171 -23.075 1.00 21.16 128 LEU A CA 1
ATOM 727 C C . LEU A 1 92 ? 17.234 57.239 -21.569 1.00 20.77 128 LEU A C 1
ATOM 728 O O . LEU A 1 92 ? 18.286 56.832 -21.083 1.00 20.86 128 LEU A O 1
ATOM 733 N N . THR A 1 93 ? 16.261 57.762 -20.832 1.00 20.53 129 THR A N 1
ATOM 734 C CA . THR A 1 93 ? 16.397 57.836 -19.374 1.00 22.31 129 THR A CA 1
ATOM 735 C C . THR A 1 93 ? 16.408 56.430 -18.794 1.00 22.86 129 THR A C 1
ATOM 736 O O . THR A 1 93 ? 17.236 56.100 -17.937 1.00 22.78 129 THR A O 1
ATOM 740 N N . LYS A 1 94 ? 15.515 55.574 -19.284 1.00 21.74 130 LYS A N 1
ATOM 741 C CA . LYS A 1 94 ? 15.485 54.206 -18.769 1.00 22.97 130 LYS A CA 1
ATOM 742 C C . LYS A 1 94 ? 16.783 53.469 -19.126 1.00 21.02 130 LYS A C 1
ATOM 743 O O . LYS A 1 94 ? 17.399 52.825 -18.280 1.00 22.50 130 LYS A O 1
ATOM 749 N N . GLY A 1 95 ? 17.210 53.579 -20.380 1.00 23.11 131 GLY A N 1
ATOM 750 C CA . GLY A 1 95 ? 18.390 52.846 -20.826 1.00 20.95 131 GLY A CA 1
ATOM 751 C C . GLY A 1 95 ? 19.688 53.332 -20.202 1.00 21.50 131 GLY A C 1
ATOM 752 O O . GLY A 1 95 ? 20.586 52.533 -19.897 1.00 21.36 131 GLY A O 1
ATOM 753 N N . LEU A 1 96 ? 19.810 54.645 -20.018 1.00 22.35 132 LEU A N 1
ATOM 754 C CA . LEU A 1 96 ? 21.037 55.191 -19.440 1.00 19.92 132 LEU A CA 1
ATOM 755 C C . LEU A 1 96 ? 21.192 54.721 -17.989 1.00 21.79 132 LEU A C 1
ATOM 756 O O . LEU A 1 96 ? 22.285 54.341 -17.563 1.00 20.61 132 LEU A O 1
ATOM 761 N N . ALA A 1 97 ? 20.090 54.731 -17.247 1.00 20.86 133 ALA A N 1
ATOM 762 C CA . ALA A 1 97 ? 20.104 54.395 -15.828 1.00 23.69 133 ALA A CA 1
ATOM 763 C C . ALA A 1 97 ? 20.073 52.893 -15.533 1.00 28.81 133 ALA A C 1
ATOM 764 O O . ALA A 1 97 ? 20.543 52.452 -14.479 1.00 26.59 133 ALA A O 1
ATOM 766 N N . ILE A 1 98 ? 19.505 52.114 -16.450 1.00 22.55 134 ILE A N 1
ATOM 767 C CA . ILE A 1 98 ? 19.289 50.683 -16.223 1.00 23.76 134 ILE A CA 1
ATOM 768 C C . ILE A 1 98 ? 20.020 49.882 -17.300 1.00 24.14 134 ILE A C 1
ATOM 769 O O . ILE A 1 98 ? 19.509 49.688 -18.405 1.00 23.92 134 ILE A O 1
ATOM 774 N N . GLU A 1 99 ? 21.227 49.431 -16.981 1.00 23.08 135 GLU A N 1
ATOM 775 C CA . GLU A 1 99 ? 22.090 48.840 -17.998 1.00 29.24 135 GLU A CA 1
ATOM 776 C C . GLU A 1 99 ? 21.444 47.609 -18.609 1.00 27.70 135 GLU A C 1
ATOM 777 O O . GLU A 1 99 ? 21.697 47.263 -19.768 1.00 26.07 135 GLU A O 1
ATOM 783 N N . SER A 1 100 ? 20.606 46.945 -17.828 1.00 25.15 136 SER A N 1
ATOM 784 C CA . SER A 1 100 ? 20.016 45.694 -18.280 1.00 27.90 136 SER A CA 1
ATOM 785 C C . SER A 1 100 ? 18.833 45.896 -19.228 1.00 26.79 136 SER A C 1
ATOM 786 O O . SER A 1 100 ? 18.216 44.924 -19.655 1.00 26.41 136 SER A O 1
ATOM 789 N N . LEU A 1 101 ? 18.512 47.151 -19.550 1.00 20.50 137 LEU A N 1
ATOM 790 C CA . LEU A 1 101 ? 17.500 47.438 -20.554 1.00 24.53 137 LEU A CA 1
ATOM 791 C C . LEU A 1 101 ? 18.123 47.929 -21.870 1.00 20.12 137 LEU A C 1
ATOM 792 O O . LEU A 1 101 ? 17.426 48.163 -22.836 1.00 21.93 137 LEU A O 1
ATOM 797 N N . ARG A 1 102 ? 19.434 48.107 -21.893 1.00 19.69 138 ARG A N 1
ATOM 798 C CA . ARG A 1 102 ? 20.068 48.719 -23.058 1.00 19.93 138 ARG A CA 1
ATOM 799 C C . ARG A 1 102 ? 19.946 47.830 -24.283 1.00 21.27 138 ARG A C 1
ATOM 800 O O . ARG A 1 102 ? 19.597 48.310 -25.383 1.00 20.35 138 ARG A O 1
ATOM 808 N N . ASP A 1 103 ? 20.228 46.542 -24.111 1.00 19.15 139 ASP A N 1
ATOM 809 C CA . ASP A 1 103 ? 20.181 45.642 -25.280 1.00 25.56 139 ASP A CA 1
ATOM 810 C C . ASP A 1 103 ? 18.756 45.491 -25.786 1.00 21.68 139 ASP A C 1
ATOM 811 O O . ASP A 1 103 ? 18.514 45.452 -26.995 1.00 22.45 139 ASP A O 1
ATOM 816 N N . GLU A 1 104 ? 17.807 45.441 -24.855 1.00 20.15 140 GLU A N 1
ATOM 817 C CA . GLU A 1 104 ? 16.389 45.478 -25.198 1.00 19.13 140 GLU A CA 1
ATOM 818 C C . GLU A 1 104 ? 16.065 46.623 -26.156 1.00 24.28 140 GLU A C 1
ATOM 819 O O . GLU A 1 104 ? 15.479 46.407 -27.224 1.00 20.48 140 GLU A O 1
ATOM 825 N N . ILE A 1 105 ? 16.439 47.841 -25.764 1.00 20.70 141 ILE A N 1
ATOM 826 C CA . ILE A 1 105 ? 16.217 49.021 -26.586 1.00 20.11 141 ILE A CA 1
ATOM 827 C C . ILE A 1 105 ? 16.851 48.877 -27.963 1.00 22.68 141 ILE A C 1
ATOM 828 O O . ILE A 1 105 ? 16.199 49.132 -28.983 1.00 23.61 141 ILE A O 1
ATOM 833 N N . TYR A 1 106 ? 18.111 48.463 -28.020 1.00 20.26 142 TYR A N 1
ATOM 834 C CA . TYR A 1 106 ? 18.755 48.352 -29.324 1.00 23.33 142 TYR A CA 1
ATOM 835 C C . TYR A 1 106 ? 18.073 47.303 -30.211 1.00 23.75 142 TYR A C 1
ATOM 836 O O . TYR A 1 106 ? 17.944 47.502 -31.406 1.00 23.72 142 TYR A O 1
ATOM 845 N N . CYS A 1 107 ? 17.635 46.197 -29.618 1.00 23.16 143 CYS A N 1
ATOM 846 C CA . CYS A 1 107 ? 16.973 45.140 -30.384 1.00 22.22 143 CYS A CA 1
ATOM 847 C C . CYS A 1 107 ? 15.657 45.629 -30.950 1.00 24.83 143 CYS A C 1
ATOM 848 O O . CYS A 1 107 ? 15.284 45.256 -32.060 1.00 23.35 143 CYS A O 1
ATOM 851 N N . GLN A 1 108 ? 14.936 46.442 -30.181 1.00 23.51 144 GLN A N 1
ATOM 852 C CA . GLN A 1 108 ? 13.693 47.026 -30.680 1.00 20.91 144 GLN A CA 1
ATOM 853 C C . GLN A 1 108 ? 13.938 47.934 -31.877 1.00 27.31 144 GLN A C 1
ATOM 854 O O . GLN A 1 108 ? 13.123 47.979 -32.804 1.00 23.72 144 GLN A O 1
ATOM 860 N N . LEU A 1 109 ? 15.049 48.667 -31.859 1.00 21.19 145 LEU A N 1
ATOM 861 C CA . LEU A 1 109 ? 15.358 49.581 -32.968 1.00 24.46 145 LEU A CA 1
ATOM 862 C C . LEU A 1 109 ? 15.858 48.831 -34.209 1.00 25.70 145 LEU A C 1
ATOM 863 O O . LEU A 1 109 ? 15.544 49.201 -35.346 1.00 23.34 145 LEU A O 1
ATOM 868 N N . ILE A 1 110 ? 16.656 47.793 -33.989 1.00 25.76 146 ILE A N 1
ATOM 869 C CA . ILE A 1 110 ? 17.066 46.924 -35.094 1.00 24.31 146 ILE A CA 1
ATOM 870 C C . ILE A 1 110 ? 15.822 46.336 -35.742 1.00 27.89 146 ILE A C 1
ATOM 871 O O . ILE A 1 110 ? 15.642 46.413 -36.962 1.00 25.11 146 ILE A O 1
ATOM 876 N N . LYS A 1 111 ? 14.955 45.772 -34.907 1.00 24.26 147 LYS A N 1
ATOM 877 C CA . LYS A 1 111 ? 13.691 45.183 -35.352 1.00 29.23 147 LYS A CA 1
ATOM 878 C C . LYS A 1 111 ? 12.849 46.149 -36.189 1.00 30.74 147 LYS A C 1
ATOM 879 O O . LYS A 1 111 ? 12.417 45.812 -37.298 1.00 27.95 147 LYS A O 1
ATOM 885 N N . GLN A 1 112 ? 12.610 47.347 -35.663 1.00 26.15 148 GLN A N 1
ATOM 886 C CA . GLN A 1 112 ? 11.717 48.284 -36.335 1.00 27.63 148 GLN A CA 1
ATOM 887 C C . GLN A 1 112 ? 12.320 48.884 -37.601 1.00 28.77 148 GLN A C 1
ATOM 888 O O . GLN A 1 112 ? 11.610 49.514 -38.387 1.00 27.77 148 GLN A O 1
ATOM 894 N N . SER A 1 113 ? 13.625 48.716 -37.783 1.00 25.22 149 SER A N 1
ATOM 895 C CA . SER A 1 113 ? 14.267 49.195 -39.002 1.00 29.04 149 SER A CA 1
ATOM 896 C C . SER A 1 113 ? 14.518 48.039 -39.982 1.00 27.25 149 SER A C 1
ATOM 897 O O . SER A 1 113 ? 15.194 48.214 -40.994 1.00 32.69 149 SER A O 1
ATOM 900 N N . THR A 1 114 ? 13.987 46.859 -39.662 1.00 28.77 150 THR A N 1
ATOM 901 C CA . THR A 1 114 ? 14.139 45.681 -40.520 1.00 31.79 150 THR A CA 1
ATOM 902 C C . THR A 1 114 ? 12.867 45.455 -41.328 1.00 33.05 150 THR A C 1
ATOM 903 O O . THR A 1 114 ? 11.786 45.338 -40.759 1.00 28.15 150 THR A O 1
ATOM 907 N N . SER A 1 115 ? 13.002 45.412 -42.654 1.00 35.34 151 SER A N 1
ATOM 908 C CA . SER A 1 115 ? 11.853 45.255 -43.546 1.00 32.43 151 SER A CA 1
ATOM 909 C C . SER A 1 115 ? 10.781 46.273 -43.256 1.00 35.23 151 SER A C 1
ATOM 910 O O . SER A 1 115 ? 9.602 45.937 -43.211 1.00 38.81 151 SER A O 1
ATOM 913 N N . ASN A 1 116 ? 11.199 47.517 -43.041 1.00 37.67 152 ASN A N 1
ATOM 914 C CA . ASN A 1 116 ? 10.277 48.603 -42.752 1.00 37.21 152 ASN A CA 1
ATOM 915 C C . ASN A 1 116 ? 9.773 49.156 -44.079 1.00 33.57 152 ASN A C 1
ATOM 916 O O . ASN A 1 116 ? 10.548 49.700 -44.862 1.00 39.78 152 ASN A O 1
ATOM 921 N N . PRO A 1 117 ? 8.466 49.037 -44.332 1.00 41.88 153 PRO A N 1
ATOM 922 C CA . PRO A 1 117 ? 7.925 49.321 -45.670 1.00 35.72 153 PRO A CA 1
ATOM 923 C C . PRO A 1 117 ? 7.900 50.807 -46.057 1.00 42.44 153 PRO A C 1
ATOM 924 O O . PRO A 1 117 ? 8.049 51.115 -47.240 1.00 50.06 153 PRO A O 1
ATOM 928 N N . ILE A 1 118 ? 7.713 51.705 -45.089 1.00 45.03 154 ILE A N 1
ATOM 929 C CA . ILE A 1 118 ? 7.576 53.135 -45.376 1.00 36.54 154 ILE A CA 1
ATOM 930 C C . ILE A 1 118 ? 8.839 53.931 -45.051 1.00 44.85 154 ILE A C 1
ATOM 931 O O . ILE A 1 118 ? 9.319 53.925 -43.910 1.00 39.33 154 ILE A O 1
ATOM 936 N N . GLN A 1 119 ? 9.360 54.628 -46.056 1.00 40.70 155 GLN A N 1
ATOM 937 C CA . GLN A 1 119 ? 10.628 55.349 -45.939 1.00 45.29 155 GLN A CA 1
ATOM 938 C C . GLN A 1 119 ? 10.703 56.335 -44.767 1.00 41.61 155 GLN A C 1
ATOM 939 O O . GLN A 1 119 ? 11.710 56.371 -44.061 1.00 37.97 155 GLN A O 1
ATOM 945 N N . ASP A 1 120 ? 9.653 57.131 -44.573 1.00 37.41 156 ASP A N 1
ATOM 946 C CA . ASP A 1 120 ? 9.624 58.115 -43.487 1.00 41.74 156 ASP A CA 1
ATOM 947 C C . ASP A 1 120 ? 9.709 57.463 -42.108 1.00 39.32 156 ASP A C 1
ATOM 948 O O . ASP A 1 120 ? 10.262 58.040 -41.180 1.00 36.81 156 ASP A O 1
ATOM 953 N N . LEU A 1 121 ? 9.149 56.268 -41.973 1.00 38.07 157 LEU A N 1
ATOM 954 C CA . LEU A 1 121 ? 9.220 55.550 -40.710 1.00 36.03 157 LEU A CA 1
ATOM 955 C C . LEU A 1 121 ? 10.632 55.032 -40.468 1.00 39.93 157 LEU A C 1
ATOM 956 O O . LEU A 1 121 ? 11.151 55.128 -39.348 1.00 32.13 157 LEU A O 1
ATOM 961 N N . ASN A 1 122 ? 11.246 54.484 -41.516 1.00 33.97 158 ASN A N 1
ATOM 962 C CA . ASN A 1 122 ? 12.614 53.976 -41.428 1.00 35.30 158 ASN A CA 1
ATOM 963 C C . ASN A 1 122 ? 13.520 55.117 -40.975 1.00 36.62 158 ASN A C 1
ATOM 964 O O . ASN A 1 122 ? 14.419 54.933 -40.155 1.00 31.62 158 ASN A O 1
ATOM 969 N N . ILE A 1 123 ? 13.260 56.306 -41.507 1.00 29.91 159 ILE A N 1
ATOM 970 C CA . ILE A 1 123 ? 14.018 57.496 -41.141 1.00 34.58 159 ILE A CA 1
ATOM 971 C C . ILE A 1 123 ? 13.877 57.832 -39.651 1.00 31.40 159 ILE A C 1
ATOM 972 O O . ILE A 1 123 ? 14.862 58.157 -38.986 1.00 30.87 159 ILE A O 1
ATOM 977 N N . ARG A 1 124 ? 12.654 57.761 -39.136 1.00 34.75 160 ARG A N 1
ATOM 978 C CA . ARG A 1 124 ? 12.407 57.971 -37.710 1.00 31.07 160 ARG A CA 1
ATOM 979 C C . ARG A 1 124 ? 13.123 56.953 -36.827 1.00 31.44 160 ARG A C 1
ATOM 980 O O . ARG A 1 124 ? 13.664 57.311 -35.770 1.00 28.18 160 ARG A O 1
ATOM 988 N N . VAL A 1 125 ? 13.110 55.686 -37.232 1.00 26.92 161 VAL A N 1
ATOM 989 C CA . VAL A 1 125 ? 13.781 54.662 -36.437 1.00 27.85 161 VAL A CA 1
ATOM 990 C C . VAL A 1 125 ? 15.281 54.930 -36.420 1.00 29.35 161 VAL A C 1
ATOM 991 O O . VAL A 1 125 ? 15.923 54.766 -35.394 1.00 23.90 161 VAL A O 1
ATOM 995 N N . TRP A 1 126 ? 15.837 55.355 -37.552 1.00 25.92 162 TRP A N 1
ATOM 996 C CA . TRP A 1 126 ? 17.276 55.616 -37.607 1.00 26.53 162 TRP A CA 1
ATOM 997 C C . TRP A 1 126 ? 17.688 56.864 -36.801 1.00 27.09 162 TRP A C 1
ATOM 998 O O . TRP A 1 126 ? 18.796 56.920 -36.257 1.00 23.23 162 TRP A O 1
ATOM 1009 N N . GLU A 1 127 ? 16.787 57.835 -36.699 1.00 25.84 163 GLU A N 1
ATOM 1010 C CA . GLU A 1 127 ? 16.966 58.943 -35.758 1.00 24.55 163 GLU A CA 1
ATOM 1011 C C . GLU A 1 127 ? 17.031 58.438 -34.310 1.00 25.10 163 GLU A C 1
ATOM 1012 O O . GLU A 1 127 ? 17.873 58.890 -33.534 1.00 23.00 163 GLU A O 1
ATOM 1018 N N . LEU A 1 128 ? 16.123 57.525 -33.954 1.00 22.65 164 LEU A N 1
ATOM 1019 C CA . LEU A 1 128 ? 16.140 56.876 -32.644 1.00 26.33 164 LEU A CA 1
ATOM 1020 C C . LEU A 1 128 ? 17.427 56.115 -32.399 1.00 23.90 164 LEU A C 1
ATOM 1021 O O . LEU A 1 128 ? 17.987 56.167 -31.306 1.00 23.73 164 LEU A O 1
ATOM 1026 N N . ILE A 1 129 ? 17.880 55.377 -33.409 1.00 20.66 165 ILE A N 1
ATOM 1027 C CA . ILE A 1 129 ? 19.139 54.656 -33.306 1.00 22.79 165 ILE A CA 1
ATOM 1028 C C . ILE A 1 129 ? 20.269 55.637 -32.982 1.00 22.82 165 ILE A C 1
ATOM 1029 O O . ILE A 1 129 ? 21.107 55.388 -32.111 1.00 21.17 165 ILE A O 1
ATOM 1034 N N . HIS A 1 130 ? 20.272 56.766 -33.676 1.00 20.05 166 HIS A N 1
ATOM 1035 C CA . HIS A 1 130 ? 21.312 57.769 -33.508 1.00 21.35 166 HIS A CA 1
ATOM 1036 C C . HIS A 1 130 ? 21.226 58.434 -32.116 1.00 20.74 166 HIS A C 1
ATOM 1037 O O . HIS A 1 130 ? 22.254 58.641 -31.467 1.00 20.68 166 HIS A O 1
ATOM 1044 N N . PHE A 1 131 ? 20.011 58.739 -31.651 1.00 20.37 167 PHE A N 1
ATOM 1045 C CA . PHE A 1 131 ? 19.834 59.288 -30.293 1.00 21.19 167 PHE A CA 1
ATOM 1046 C C . PHE A 1 131 ? 20.411 58.306 -29.282 1.00 21.63 167 PHE A C 1
ATOM 1047 O O . PHE A 1 131 ? 21.056 58.699 -28.312 1.00 19.89 167 PHE A O 1
ATOM 1055 N N . THR A 1 132 ? 20.150 57.020 -29.499 1.00 19.93 168 THR A N 1
ATOM 1056 C CA . THR A 1 132 ? 20.526 55.998 -28.531 1.00 20.19 168 THR A CA 1
ATOM 1057 C C . THR A 1 132 ? 22.034 55.822 -28.518 1.00 20.78 168 THR A C 1
ATOM 1058 O O . THR A 1 132 ? 22.641 55.782 -27.455 1.00 19.45 168 THR A O 1
ATOM 1062 N N . CYS A 1 133 ? 22.635 55.726 -29.704 1.00 20.48 169 CYS A N 1
ATOM 1063 C CA . CYS A 1 133 ? 24.086 55.632 -29.817 1.00 19.32 169 CYS A CA 1
ATOM 1064 C C . CYS A 1 133 ? 24.802 56.819 -29.154 1.00 20.20 169 CYS A C 1
ATOM 1065 O O . CYS A 1 133 ? 25.934 56.675 -28.676 1.00 18.60 169 CYS A O 1
ATOM 1068 N N . SER A 1 134 ? 24.149 57.981 -29.169 1.00 18.13 170 SER A N 1
ATOM 1069 C CA . SER A 1 134 ? 24.702 59.207 -28.584 1.00 18.92 170 SER A CA 1
ATOM 1070 C C . SER A 1 134 ? 24.572 59.251 -27.060 1.00 21.03 170 SER A C 1
ATOM 1071 O O . SER A 1 134 ? 25.045 60.201 -26.425 1.00 18.69 170 SER A O 1
ATOM 1074 N N . THR A 1 135 ? 23.921 58.240 -26.487 1.00 18.50 171 THR A N 1
ATOM 1075 C CA . THR A 1 135 ? 23.627 58.216 -25.050 1.00 19.17 171 THR A CA 1
ATOM 1076 C C . THR A 1 135 ? 24.298 57.058 -24.290 1.00 21.38 171 THR A C 1
ATOM 1077 O O . THR A 1 135 ? 24.876 57.264 -23.220 1.00 20.23 171 THR A O 1
ATOM 1081 N N . PHE A 1 136 ? 24.202 55.840 -24.825 1.00 18.32 172 PHE A N 1
ATOM 1082 C CA . PHE A 1 136 ? 24.850 54.673 -24.221 1.00 16.92 172 PHE A CA 1
ATOM 1083 C C . PHE A 1 136 ? 25.012 53.587 -25.288 1.00 17.45 172 PHE A C 1
ATOM 1084 O O . PHE A 1 136 ? 24.236 53.531 -26.250 1.00 19.69 172 PHE A O 1
ATOM 1092 N N . PRO A 1 137 ? 26.019 52.729 -25.123 1.00 18.26 173 PRO A N 1
ATOM 1093 C CA . PRO A 1 137 ? 26.230 51.694 -26.129 1.00 22.46 173 PRO A CA 1
ATOM 1094 C C . PRO A 1 137 ? 25.496 50.404 -25.775 1.00 20.38 173 PRO A C 1
ATOM 1095 O O . PRO A 1 137 ? 25.021 50.231 -24.649 1.00 20.15 173 PRO A O 1
ATOM 1099 N N . PRO A 1 138 ? 25.373 49.493 -26.757 1.00 21.67 174 PRO A N 1
ATOM 1100 C CA . PRO A 1 138 ? 24.907 48.146 -26.425 1.00 20.10 174 PRO A CA 1
ATOM 1101 C C . PRO A 1 138 ? 25.913 47.519 -25.474 1.00 21.31 174 PRO A C 1
ATOM 1102 O O . PRO A 1 138 ? 27.068 47.946 -25.460 1.00 23.83 174 PRO A O 1
ATOM 1106 N N . THR A 1 139 ? 25.502 46.520 -24.703 1.00 23.82 175 THR A N 1
ATOM 1107 C CA . THR A 1 139 ? 26.440 45.803 -23.857 1.00 24.87 175 THR A CA 1
ATOM 1108 C C . THR A 1 139 ? 27.356 44.951 -24.732 1.00 26.57 175 THR A C 1
ATOM 1109 O O . THR A 1 139 ? 27.106 44.782 -25.920 1.00 26.37 175 THR A O 1
ATOM 1113 N N . ARG A 1 140 ? 28.410 44.410 -24.130 1.00 32.10 176 ARG A N 1
ATOM 1114 C CA . ARG A 1 140 ? 29.390 43.609 -24.852 1.00 29.61 176 ARG A CA 1
ATOM 1115 C C . ARG A 1 140 ? 28.763 42.393 -25.530 1.00 30.71 176 ARG A C 1
ATOM 1116 O O . ARG A 1 140 ? 29.325 41.856 -26.480 1.00 32.96 176 ARG A O 1
ATOM 1119 N N . LYS A 1 141 ? 27.602 41.968 -25.045 1.00 30.68 177 LYS A N 1
ATOM 1120 C CA . LYS A 1 141 ? 26.930 40.791 -25.596 1.00 34.03 177 LYS A CA 1
ATOM 1121 C C . LYS A 1 141 ? 26.250 41.071 -26.931 1.00 36.75 177 LYS A C 1
ATOM 1122 O O . LYS A 1 141 ? 25.989 40.153 -27.712 1.00 33.13 177 LYS A O 1
ATOM 1126 N N . LEU A 1 142 ? 25.973 42.341 -27.207 1.00 29.75 178 LEU A N 1
ATOM 1127 C CA . LEU A 1 142 ? 25.241 42.690 -28.414 1.00 23.93 178 LEU A CA 1
ATOM 1128 C C . LEU A 1 142 ? 26.025 43.597 -29.356 1.00 27.08 178 LEU A C 1
ATOM 1129 O O . LEU A 1 142 ? 25.724 43.670 -30.543 1.00 27.88 178 LEU A O 1
ATOM 1134 N N . ILE A 1 143 ? 27.037 44.284 -28.838 1.00 24.28 179 ILE A N 1
ATOM 1135 C CA . ILE A 1 143 ? 27.640 45.369 -29.599 1.00 26.55 179 ILE A CA 1
ATOM 1136 C C . ILE A 1 143 ? 28.222 44.965 -30.960 1.00 25.69 179 ILE A C 1
ATOM 1137 O O . ILE A 1 143 ? 28.157 45.737 -31.889 1.00 26.04 179 ILE A O 1
ATOM 1142 N N . LYS A 1 144 ? 28.804 43.776 -31.068 1.00 30.11 180 LYS A N 1
ATOM 1143 C CA . LYS A 1 144 ? 29.348 43.341 -32.358 1.00 27.03 180 LYS A CA 1
ATOM 1144 C C . LYS A 1 144 ? 28.249 43.085 -33.391 1.00 27.50 180 LYS A C 1
ATOM 1145 O O . LYS A 1 144 ? 28.412 43.386 -34.571 1.00 28.78 180 LYS A O 1
ATOM 1151 N N . TYR A 1 145 ? 27.125 42.536 -32.946 1.00 26.58 181 TYR A N 1
ATOM 1152 C CA . TYR A 1 145 ? 26.005 42.304 -33.843 1.00 27.35 181 TYR A CA 1
ATOM 1153 C C . TYR A 1 145 ? 25.439 43.628 -34.313 1.00 26.79 181 TYR A C 1
ATOM 1154 O O . TYR A 1 145 ? 25.083 43.784 -35.477 1.00 26.02 181 TYR A O 1
ATOM 1163 N N . PHE A 1 146 ? 25.356 44.592 -33.402 1.00 25.78 182 PHE A N 1
ATOM 1164 C CA . PHE A 1 146 ? 24.788 45.877 -33.758 1.00 24.49 182 PHE A CA 1
ATOM 1165 C C . PHE A 1 146 ? 25.752 46.619 -34.661 1.00 21.71 182 PHE A C 1
ATOM 1166 O O . PHE A 1 146 ? 25.344 47.264 -35.616 1.00 24.19 182 PHE A O 1
ATOM 1174 N N . ALA A 1 147 ? 27.040 46.518 -34.362 1.00 25.81 183 ALA A N 1
ATOM 1175 C CA . ALA A 1 147 ? 28.038 47.166 -35.207 1.00 26.30 183 ALA A CA 1
ATOM 1176 C C . ALA A 1 147 ? 28.020 46.589 -36.624 1.00 28.38 183 ALA A C 1
ATOM 1177 O O . ALA A 1 147 ? 28.196 47.312 -37.608 1.00 24.72 183 ALA A O 1
ATOM 1179 N N . ALA A 1 148 ? 27.813 45.281 -36.730 1.00 26.61 184 ALA A N 1
ATOM 1180 C CA . ALA A 1 148 ? 27.728 44.659 -38.059 1.00 27.60 184 ALA A CA 1
ATOM 1181 C C . ALA A 1 148 ? 26.527 45.220 -38.806 1.00 28.02 184 ALA A C 1
ATOM 1182 O O . ALA A 1 148 ? 26.578 45.510 -40.010 1.00 31.33 184 ALA A O 1
ATOM 1184 N N . TYR A 1 149 ? 25.437 45.400 -38.076 1.00 24.30 185 TYR A N 1
ATOM 1185 C CA . TYR A 1 149 ? 24.216 45.928 -38.656 1.00 25.23 185 TYR A CA 1
ATOM 1186 C C . TYR A 1 149 ? 24.422 47.347 -39.199 1.00 29.02 185 TYR A C 1
ATOM 1187 O O . TYR A 1 149 ? 23.945 47.679 -40.287 1.00 27.48 185 TYR A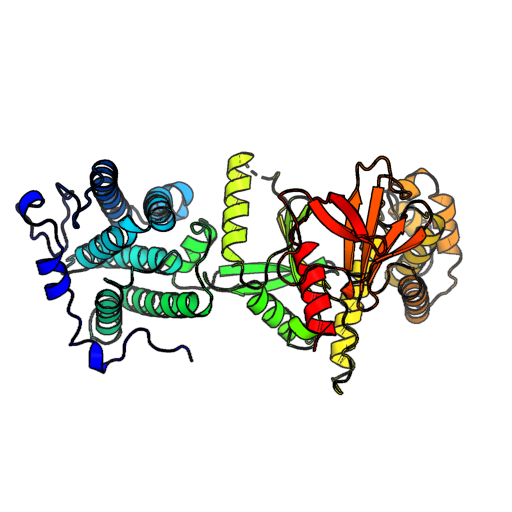 O 1
ATOM 1196 N N . LEU A 1 150 ? 25.137 48.176 -38.437 1.00 27.01 186 LEU A N 1
ATOM 1197 C CA . LEU A 1 150 ? 25.448 49.542 -38.862 1.00 25.52 186 LEU A CA 1
ATOM 1198 C C . LEU A 1 150 ? 26.284 49.551 -40.148 1.00 25.23 186 LEU A C 1
ATOM 1199 O O . LEU A 1 150 ? 25.975 50.252 -41.093 1.00 24.72 186 LEU A O 1
ATOM 1204 N N . LYS A 1 151 ? 27.371 48.798 -40.146 1.00 27.49 187 LYS A N 1
ATOM 1205 C CA . LYS A 1 151 ? 28.301 48.840 -41.268 1.00 31.79 187 LYS A CA 1
ATOM 1206 C C . LYS A 1 151 ? 27.639 48.297 -42.530 1.00 33.64 187 LYS A C 1
ATOM 1207 O O . LYS A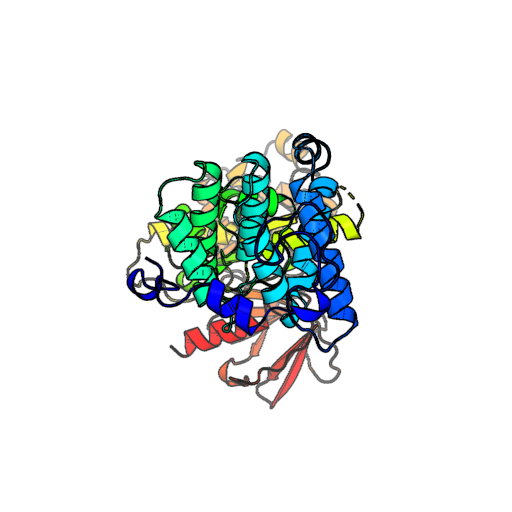 1 151 ? 27.790 48.863 -43.619 1.00 36.23 187 LYS A O 1
ATOM 1213 N N . THR A 1 152 ? 26.888 47.211 -42.387 1.00 31.89 188 THR A N 1
ATOM 1214 C CA . THR A 1 152 ? 26.137 46.685 -43.527 1.00 35.50 188 THR A CA 1
ATOM 1215 C C . THR A 1 152 ? 25.218 47.763 -44.078 1.00 39.27 188 THR A C 1
ATOM 1216 O O . THR A 1 152 ? 25.092 47.942 -45.295 1.00 35.98 188 THR A O 1
ATOM 1220 N N . THR A 1 153 ? 24.571 48.497 -43.182 1.00 30.47 189 THR A N 1
ATOM 1221 C CA . THR A 1 153 ? 23.661 49.550 -43.616 1.00 31.20 189 THR A CA 1
ATOM 1222 C C . THR A 1 153 ? 24.413 50.663 -44.348 1.00 35.89 189 THR A C 1
ATOM 1223 O O . THR A 1 153 ? 23.941 51.187 -45.362 1.00 33.85 189 THR A O 1
ATOM 1227 N N . ILE A 1 154 ? 25.584 51.017 -43.825 1.00 32.47 190 ILE A N 1
ATOM 1228 C CA . ILE A 1 154 ? 26.400 52.074 -44.410 1.00 35.48 190 ILE A CA 1
ATOM 1229 C C . ILE A 1 154 ? 26.982 51.664 -45.773 1.00 38.89 190 ILE A C 1
ATOM 1230 O O . ILE A 1 154 ? 27.096 52.478 -46.689 1.00 38.59 190 ILE A O 1
ATOM 1235 N N . GLN A 1 155 ? 27.343 50.396 -45.899 1.00 36.57 191 GLN A N 1
ATOM 1236 C CA . GLN A 1 155 ? 28.077 49.941 -47.079 1.00 43.69 191 GLN A CA 1
ATOM 1237 C C . GLN A 1 155 ? 27.205 49.499 -48.253 1.00 47.68 191 GLN A C 1
ATOM 1238 O O . GLN A 1 155 ? 27.618 49.612 -49.409 1.00 49.81 191 GLN A O 1
ATOM 1244 N N . GLN A 1 156 ? 26.000 49.018 -47.970 1.00 43.12 192 GLN A N 1
ATOM 1245 C CA . GLN A 1 156 ? 25.141 48.483 -49.027 1.00 49.28 192 GLN A CA 1
ATOM 1246 C C . GLN A 1 156 ? 24.362 49.573 -49.757 1.00 48.68 192 GLN A C 1
ATOM 1247 O O . GLN A 1 156 ? 24.210 50.693 -49.259 1.00 47.72 192 GLN A O 1
ATOM 1252 N N . SER A 1 157 ? 23.883 49.244 -50.954 1.00 52.28 193 SER A N 1
ATOM 1253 C CA . SER A 1 157 ? 23.022 50.150 -51.702 1.00 45.05 193 SER A CA 1
ATOM 1254 C C . SER A 1 157 ? 21.649 50.078 -51.064 1.00 54.32 193 SER A C 1
ATOM 1255 O O . SER A 1 157 ? 21.342 49.117 -50.354 1.00 50.38 193 SER A O 1
ATOM 1256 N N . ASP A 1 158 ? 20.830 51.091 -51.326 1.00 52.54 194 ASP A N 1
ATOM 1257 C CA . ASP A 1 158 ? 19.572 51.296 -50.603 1.00 43.26 194 ASP A CA 1
ATOM 1258 C C . ASP A 1 158 ? 19.722 52.244 -49.422 1.00 47.73 194 ASP A C 1
ATOM 1259 O O . ASP A 1 158 ? 20.785 52.810 -49.179 1.00 54.88 194 ASP A O 1
ATOM 1263 N N . VAL A 1 159 ? 18.632 52.369 -48.681 1.00 40.96 195 VAL A N 1
ATOM 1264 C CA . VAL A 1 159 ? 18.403 53.443 -47.733 1.00 42.86 195 VAL A CA 1
ATOM 1265 C C . VAL A 1 159 ? 18.606 54.814 -48.347 1.00 30.98 195 VAL A C 1
ATOM 1266 O O . VAL A 1 159 ? 19.553 55.066 -49.085 1.00 32.47 195 VAL A O 1
ATOM 1270 N N . SER A 1 160 ? 17.670 55.695 -48.038 1.00 35.23 196 SER A N 1
ATOM 1271 C CA . SER A 1 160 ? 17.778 57.085 -48.393 1.00 35.78 196 SER A CA 1
ATOM 1272 C C . SER A 1 160 ? 19.094 57.656 -47.884 1.00 39.18 196 SER A C 1
ATOM 1273 O O . SER A 1 160 ? 19.809 57.023 -47.086 1.00 34.19 196 SER A O 1
ATOM 1276 N N . LYS A 1 161 ? 19.413 58.855 -48.352 1.00 30.53 197 LYS A N 1
ATOM 1277 C CA . LYS A 1 161 ? 20.572 59.568 -47.852 1.00 35.77 197 LYS A CA 1
ATOM 1278 C C . LYS A 1 161 ? 20.431 59.747 -46.337 1.00 31.03 197 LYS A C 1
ATOM 1279 O O . LYS A 1 161 ? 21.404 59.647 -45.603 1.00 30.35 197 LYS A O 1
ATOM 1285 N N . SER A 1 162 ? 19.210 60.012 -45.889 1.00 34.16 198 SER A N 1
ATOM 1286 C CA . SER A 1 162 ? 18.943 60.284 -44.474 1.00 34.49 198 SER A CA 1
ATOM 1287 C C . SER A 1 162 ? 19.276 59.105 -43.566 1.00 34.58 198 SER A C 1
ATOM 1288 O O . SER A 1 162 ? 19.937 59.271 -42.536 1.00 32.31 198 SER A O 1
ATOM 1291 N N . VAL A 1 163 ? 18.829 57.910 -43.945 1.00 30.01 199 VAL A N 1
ATOM 1292 C CA . VAL A 1 163 ? 19.183 56.712 -43.206 1.00 31.96 199 VAL A CA 1
ATOM 1293 C C . VAL A 1 163 ? 20.686 56.473 -43.217 1.00 32.41 199 VAL A C 1
ATOM 1294 O O . VAL A 1 163 ? 21.271 56.126 -42.194 1.00 26.16 199 VAL A O 1
ATOM 1298 N N . LYS A 1 164 ? 21.330 56.671 -44.361 1.00 28.92 200 LYS A N 1
ATOM 1299 C CA . LYS A 1 164 ? 22.764 56.408 -44.429 1.00 27.05 200 LYS A CA 1
ATOM 1300 C C . LYS A 1 164 ? 23.573 57.421 -43.606 1.00 26.32 200 LYS A C 1
ATOM 1301 O O . LYS A 1 164 ? 24.589 57.068 -43.016 1.00 27.26 200 LYS A O 1
ATOM 1307 N N . ASP A 1 165 ? 23.133 58.670 -43.599 1.00 25.07 201 ASP A N 1
ATOM 1308 C CA . ASP A 1 165 ? 23.817 59.706 -42.826 1.00 28.70 201 ASP A CA 1
ATOM 1309 C C . ASP A 1 165 ? 23.660 59.393 -41.339 1.00 25.48 201 ASP A C 1
ATOM 1310 O O . ASP A 1 165 ? 24.609 59.512 -40.568 1.00 24.35 201 ASP A O 1
ATOM 1315 N N . SER A 1 166 ? 22.457 58.990 -40.952 1.00 25.49 202 SER A N 1
ATOM 1316 C CA . SER A 1 166 ? 22.194 58.598 -39.559 1.00 26.32 202 SER A CA 1
ATOM 1317 C C . SER A 1 166 ? 23.014 57.390 -39.145 1.00 24.30 202 SER A C 1
ATOM 1318 O O . SER A 1 166 ? 23.571 57.355 -38.052 1.00 27.20 202 SER A O 1
ATOM 1321 N N . ALA A 1 167 ? 23.114 56.399 -40.028 1.00 26.18 203 ALA A N 1
ATOM 1322 C CA . ALA A 1 167 ? 23.877 55.202 -39.710 1.00 22.78 203 ALA A CA 1
ATOM 1323 C C . ALA A 1 167 ? 25.359 55.514 -39.585 1.00 24.06 203 ALA A C 1
ATOM 1324 O O . ALA A 1 167 ? 26.021 55.035 -38.670 1.00 22.96 203 ALA A O 1
ATOM 1326 N N . GLN A 1 168 ? 25.891 56.309 -40.509 1.00 24.75 204 GLN A N 1
ATOM 1327 C CA . GLN A 1 168 ? 27.291 56.692 -40.404 1.00 21.68 204 GLN A CA 1
ATOM 1328 C C . GLN A 1 168 ? 27.564 57.506 -39.130 1.00 19.59 204 GLN A C 1
ATOM 1329 O O . GLN A 1 168 ? 28.568 57.292 -38.472 1.00 21.51 204 GLN A O 1
ATOM 1335 N N . ALA A 1 169 ? 26.683 58.442 -38.813 1.00 22.69 205 ALA A N 1
ATOM 1336 C CA . ALA A 1 169 ? 26.873 59.278 -37.614 1.00 23.10 205 ALA A CA 1
ATOM 1337 C C . ALA A 1 169 ? 26.720 58.459 -36.328 1.00 22.78 205 ALA A C 1
ATOM 1338 O O . ALA A 1 169 ? 27.358 58.757 -35.305 1.00 23.92 205 ALA A O 1
ATOM 1340 N N . SER A 1 170 ? 25.881 57.424 -36.384 1.00 23.27 206 SER A N 1
ATOM 1341 C CA . SER A 1 170 ? 25.687 56.529 -35.239 1.00 24.69 206 SER A CA 1
ATOM 1342 C C . SER A 1 170 ? 26.933 55.707 -35.000 1.00 25.12 206 SER A C 1
ATOM 1343 O O . SER A 1 170 ? 27.376 55.569 -33.877 1.00 21.41 206 SER A O 1
ATOM 1346 N N . TYR A 1 171 ? 27.499 55.145 -36.064 1.00 26.09 207 TYR A N 1
ATOM 1347 C CA . TYR A 1 171 ? 28.711 54.354 -35.913 1.00 19.80 207 TYR A CA 1
ATOM 1348 C C . TYR A 1 171 ? 29.843 55.208 -35.360 1.00 21.22 207 TYR A C 1
ATOM 1349 O O . TYR A 1 171 ? 30.575 54.788 -34.464 1.00 21.32 207 TYR A O 1
ATOM 1358 N N . PHE A 1 172 ? 29.996 56.402 -35.920 1.00 22.21 208 PHE A N 1
ATOM 1359 C CA . PHE A 1 172 ? 31.061 57.300 -35.480 1.00 21.78 208 PHE A CA 1
ATOM 1360 C C . PHE A 1 172 ? 30.872 57.719 -34.005 1.00 19.48 208 PHE A C 1
ATOM 1361 O O . PHE A 1 172 ? 31.826 57.731 -33.235 1.00 20.15 208 PHE A O 1
ATOM 1369 N N . ILE A 1 173 ? 29.655 58.041 -33.601 1.00 19.85 209 ILE A N 1
ATOM 1370 C CA . ILE A 1 173 ? 29.493 58.467 -32.184 1.00 18.51 209 ILE A CA 1
ATOM 1371 C C . ILE A 1 173 ? 29.770 57.292 -31.224 1.00 22.42 209 ILE A C 1
ATOM 1372 O O . ILE A 1 173 ? 30.264 57.480 -30.112 1.00 21.20 209 ILE A O 1
ATOM 1377 N N . LEU A 1 174 ? 29.505 56.060 -31.655 1.00 22.03 210 LEU A N 1
ATOM 1378 C CA . LEU A 1 174 ? 29.864 54.926 -30.797 1.00 21.88 210 LEU A CA 1
ATOM 1379 C C . LEU A 1 174 ? 31.376 54.860 -30.635 1.00 22.69 210 LEU A C 1
ATOM 1380 O O . LEU A 1 174 ? 31.863 54.579 -29.549 1.00 25.75 210 LEU A O 1
ATOM 1385 N N . GLN A 1 175 ? 32.113 55.101 -31.724 1.00 23.86 211 GLN A N 1
ATOM 1386 C CA . GLN A 1 175 ? 33.578 55.144 -31.650 1.00 22.10 211 GLN A CA 1
ATOM 1387 C C . GLN A 1 175 ? 34.071 56.278 -30.730 1.00 22.01 211 GLN A C 1
ATOM 1388 O O . GLN A 1 175 ? 34.987 56.093 -29.934 1.00 22.67 211 GLN A O 1
ATOM 1394 N N . ARG A 1 176 ? 33.480 57.457 -30.874 1.00 22.17 212 ARG A N 1
ATOM 1395 C CA . ARG A 1 176 ? 33.844 58.600 -30.029 1.00 22.67 212 ARG A CA 1
ATOM 1396 C C . ARG A 1 176 ? 33.642 58.302 -28.531 1.00 21.77 212 ARG A C 1
ATOM 1397 O O . ARG A 1 176 ? 34.456 58.684 -27.677 1.00 24.48 212 ARG A O 1
ATOM 1405 N N . PHE A 1 177 ? 32.540 57.646 -28.193 1.00 22.09 213 PHE A N 1
ATOM 1406 C CA . PHE A 1 177 ? 32.287 57.328 -26.786 1.00 22.70 213 PHE A CA 1
ATOM 1407 C C . PHE A 1 177 ? 33.189 56.188 -26.296 1.00 27.62 213 PHE A C 1
ATOM 1408 O O . PHE A 1 177 ? 33.518 56.115 -25.118 1.00 25.65 213 PHE A O 1
ATOM 1416 N N . THR A 1 178 ? 33.604 55.310 -27.203 1.00 27.52 214 THR A N 1
ATOM 1417 C CA . THR A 1 178 ? 34.571 54.287 -26.817 1.00 28.16 214 THR A CA 1
ATOM 1418 C C . THR A 1 178 ? 35.883 54.973 -26.448 1.00 25.47 214 THR A C 1
ATOM 1419 O O . THR A 1 178 ? 36.574 54.573 -25.515 1.00 31.36 214 THR A O 1
ATOM 1423 N N . LEU A 1 179 ? 36.211 56.028 -27.181 1.00 28.76 215 LEU A N 1
ATOM 1424 C CA . LEU A 1 179 ? 37.406 56.806 -26.892 1.00 26.63 215 LEU A CA 1
ATOM 1425 C C . LEU A 1 179 ? 37.247 57.632 -25.616 1.00 31.45 215 LEU A C 1
ATOM 1426 O O . LEU A 1 179 ? 38.131 57.644 -24.759 1.00 28.77 215 LEU A O 1
ATOM 1431 N N . ASN A 1 180 ? 36.112 58.309 -25.482 1.00 28.60 216 ASN A N 1
ATOM 1432 C CA . ASN A 1 180 ? 35.969 59.331 -24.440 1.00 26.11 216 ASN A CA 1
ATOM 1433 C C . ASN A 1 180 ? 35.256 58.902 -23.170 1.00 30.60 216 ASN A C 1
ATOM 1434 O O . ASN A 1 180 ? 35.193 59.669 -22.203 1.00 30.04 216 ASN A O 1
ATOM 1439 N N . GLY A 1 181 ? 34.719 57.686 -23.161 1.00 28.70 217 GLY A N 1
ATOM 1440 C CA . GLY A 1 181 ? 34.091 57.164 -21.962 1.00 28.25 217 GLY A CA 1
ATOM 1441 C C . GLY A 1 181 ? 32.628 57.549 -21.878 1.00 27.75 217 GLY A C 1
ATOM 1442 O O . GLY A 1 181 ? 32.151 58.399 -22.634 1.00 26.65 217 GLY A O 1
ATOM 1443 N N . ALA A 1 182 ? 31.921 56.922 -20.948 1.00 25.58 218 ALA A N 1
ATOM 1444 C CA . ALA A 1 182 ? 30.488 57.114 -20.772 1.00 26.52 218 ALA A CA 1
ATOM 1445 C C . ALA A 1 182 ? 30.121 58.542 -20.410 1.00 29.75 218 ALA A C 1
ATOM 1446 O O . ALA A 1 182 ? 30.899 59.259 -19.769 1.00 26.18 218 ALA A O 1
ATOM 1448 N N . ARG A 1 183 ? 28.917 58.937 -20.807 1.00 25.36 219 ARG A N 1
ATOM 1449 C CA . ARG A 1 183 ? 28.337 60.197 -20.356 1.00 23.80 219 ARG A CA 1
ATOM 1450 C C . ARG A 1 183 ? 27.436 59.974 -19.149 1.00 26.92 219 ARG A C 1
ATOM 1451 O O . ARG A 1 183 ? 27.160 58.831 -18.743 1.00 26.58 219 ARG A O 1
ATOM 1459 N N . LYS A 1 184 ? 26.946 61.070 -18.590 1.00 19.46 220 LYS A N 1
ATOM 1460 C CA . LYS A 1 184 ? 26.224 61.003 -17.332 1.00 26.88 220 LYS A CA 1
ATOM 1461 C C . LYS A 1 184 ? 24.778 61.439 -17.433 1.00 27.35 220 LYS A C 1
ATOM 1462 O O . LYS A 1 184 ? 24.009 61.234 -16.494 1.00 23.75 220 LYS A O 1
ATOM 1468 N N . GLN A 1 185 ? 24.399 62.052 -18.553 1.00 19.49 221 GLN A N 1
ATOM 1469 C CA . GLN A 1 185 ? 23.058 62.603 -18.658 1.00 20.63 221 GLN A CA 1
ATOM 1470 C C . GLN A 1 185 ? 22.405 62.241 -19.987 1.00 22.69 221 GLN A C 1
ATOM 1471 O O . GLN A 1 185 ? 23.090 61.960 -20.969 1.00 20.01 221 GLN A O 1
ATOM 1477 N N . VAL A 1 186 ? 21.078 62.278 -20.004 1.00 19.51 222 VAL A N 1
ATOM 1478 C CA . VAL A 1 186 ? 20.301 62.170 -21.227 1.00 19.20 222 VAL A CA 1
ATOM 1479 C C . VAL A 1 186 ? 20.387 63.486 -22.017 1.00 24.35 222 VAL A C 1
ATOM 1480 O O . VAL A 1 186 ? 20.297 64.571 -21.433 1.00 21.99 222 VAL A O 1
ATOM 1484 N N . PRO A 1 187 ? 20.576 63.394 -23.341 1.00 23.35 223 PRO A N 1
ATOM 1485 C CA . PRO A 1 187 ? 20.632 64.594 -24.188 1.00 22.28 223 PRO A CA 1
ATOM 1486 C C . PRO A 1 187 ? 19.491 65.589 -23.942 1.00 25.15 223 PRO A C 1
ATOM 1487 O O . PRO A 1 187 ? 18.328 65.191 -23.800 1.00 26.53 223 PRO A O 1
ATOM 1491 N N . SER A 1 188 ? 19.836 66.871 -23.885 1.00 22.63 224 SER A N 1
ATOM 1492 C CA . SER A 1 188 ? 18.844 67.946 -23.852 1.00 23.82 224 SER A CA 1
ATOM 1493 C C . SER A 1 188 ? 18.138 68.029 -25.198 1.00 26.05 224 SER A C 1
ATOM 1494 O O . SER A 1 188 ? 18.595 67.448 -26.183 1.00 22.23 224 SER A O 1
ATOM 1497 N N . VAL A 1 189 ? 17.044 68.780 -25.257 1.00 26.01 225 VAL A N 1
ATOM 1498 C CA . VAL A 1 189 ? 16.369 69.001 -26.536 1.00 29.21 225 VAL A CA 1
ATOM 1499 C C . VAL A 1 189 ? 17.285 69.623 -27.597 1.00 28.52 225 VAL A C 1
ATOM 1500 O O . VAL A 1 189 ? 17.220 69.272 -28.775 1.00 25.68 225 VAL A O 1
ATOM 1504 N N . THR A 1 190 ? 18.140 70.552 -27.191 1.00 27.31 226 THR A N 1
ATOM 1505 C CA . THR A 1 190 ? 19.027 71.195 -28.157 1.00 32.22 226 THR A CA 1
ATOM 1506 C C . THR A 1 190 ? 19.974 70.182 -28.797 1.00 30.83 226 THR A C 1
ATOM 1507 O O . THR A 1 190 ? 20.235 70.225 -30.003 1.00 25.83 226 THR A O 1
ATOM 1511 N N . GLU A 1 191 ? 20.492 69.268 -27.987 1.00 24.04 227 GLU A N 1
ATOM 1512 C CA . GLU A 1 191 ? 21.382 68.240 -28.511 1.00 23.61 227 GLU A CA 1
ATOM 1513 C C . GLU A 1 191 ? 20.638 67.264 -29.428 1.00 20.27 227 GLU A C 1
ATOM 1514 O O . GLU A 1 191 ? 21.140 66.893 -30.493 1.00 21.77 227 GLU A O 1
ATOM 1520 N N . LEU A 1 192 ? 19.445 66.845 -29.015 1.00 21.26 228 LEU A N 1
ATOM 1521 C CA . LEU A 1 192 ? 18.648 65.918 -29.822 1.00 22.88 228 LEU A CA 1
ATOM 1522 C C . LEU A 1 192 ? 18.313 66.504 -31.186 1.00 25.06 228 LEU A C 1
ATOM 1523 O O . LEU A 1 192 ? 18.311 65.794 -32.192 1.00 25.03 228 LEU A O 1
ATOM 1528 N N . GLU A 1 193 ? 18.030 67.802 -31.221 1.00 26.56 229 GLU A N 1
ATOM 1529 C CA . GLU A 1 193 ? 17.770 68.482 -32.494 1.00 26.84 229 GLU A CA 1
ATOM 1530 C C . GLU A 1 193 ? 18.951 68.365 -33.452 1.00 30.49 229 GLU A C 1
ATOM 1531 O O . GLU A 1 193 ? 18.775 68.040 -34.626 1.00 31.64 229 GLU A O 1
ATOM 1537 N N . SER A 1 194 ? 20.155 68.611 -32.948 1.00 24.61 230 SER A N 1
ATOM 1538 C CA . SER A 1 194 ? 21.376 68.428 -33.733 1.00 27.75 230 SER A CA 1
ATOM 1539 C C . SER A 1 194 ? 21.595 66.978 -34.169 1.00 26.89 230 SER A C 1
ATOM 1540 O O . SER A 1 194 ? 21.903 66.706 -35.331 1.00 26.21 230 SER A O 1
ATOM 1543 N N . ILE A 1 195 ? 21.459 66.042 -33.231 1.00 22.74 231 ILE A N 1
ATOM 1544 C CA . ILE A 1 195 ? 21.642 64.632 -33.549 1.00 21.21 231 ILE A CA 1
ATOM 1545 C C . ILE A 1 195 ? 20.673 64.215 -34.648 1.00 26.62 231 ILE A C 1
ATOM 1546 O O . ILE A 1 195 ? 21.068 63.570 -35.621 1.00 25.92 231 ILE A O 1
ATOM 1551 N N . LYS A 1 196 ? 19.405 64.585 -34.481 1.00 23.98 232 LYS A N 1
ATOM 1552 C CA . LYS A 1 196 ? 18.366 64.223 -35.446 1.00 28.02 232 LYS A CA 1
ATOM 1553 C C . LYS A 1 196 ? 18.798 64.618 -36.846 1.00 28.87 232 LYS A C 1
ATOM 1554 O O . LYS A 1 196 ? 18.701 63.816 -37.785 1.00 26.37 232 LYS A O 1
ATOM 1560 N N . GLU A 1 197 ? 19.296 65.847 -36.980 1.00 28.40 233 GLU A N 1
ATOM 1561 C CA . GLU A 1 197 ? 19.683 66.377 -38.288 1.00 31.15 233 GLU A CA 1
ATOM 1562 C C . GLU A 1 197 ? 21.122 66.070 -38.669 1.00 31.60 233 GLU A C 1
ATOM 1563 O O . GLU A 1 197 ? 21.635 66.624 -39.639 1.00 30.63 233 GLU A O 1
ATOM 1569 N N . ASN A 1 198 ? 21.773 65.191 -37.916 1.00 25.81 234 ASN A N 1
ATOM 1570 C CA . ASN A 1 198 ? 23.127 64.765 -38.243 1.00 24.13 234 ASN A CA 1
ATOM 1571 C C . ASN A 1 198 ? 24.115 65.933 -38.343 1.00 30.65 234 ASN A C 1
ATOM 1572 O O . ASN A 1 198 ? 24.946 65.983 -39.254 1.00 29.76 234 ASN A O 1
ATOM 1577 N N . ARG A 1 199 ? 24.018 66.875 -37.412 1.00 25.83 235 ARG A N 1
ATOM 1578 C CA . ARG A 1 199 ? 24.951 67.995 -37.374 1.00 27.47 235 ARG A CA 1
ATOM 1579 C C . ARG A 1 199 ? 25.554 68.150 -35.974 1.00 25.76 235 ARG A C 1
ATOM 1580 O O . ARG A 1 199 ? 25.080 67.532 -35.035 1.00 22.79 235 ARG A O 1
ATOM 1588 N N . PRO A 1 200 ? 26.613 68.962 -35.849 1.00 27.94 236 PRO A N 1
ATOM 1589 C CA . PRO A 1 200 ? 27.240 69.261 -34.554 1.00 26.17 236 PRO A CA 1
ATOM 1590 C C . PRO A 1 200 ? 26.341 70.098 -33.661 1.00 27.41 236 PRO A C 1
ATOM 1591 O O . PRO A 1 200 ? 25.431 70.764 -34.156 1.00 26.77 236 PRO A O 1
ATOM 1595 N N . ILE A 1 201 ? 26.578 70.051 -32.351 1.00 21.09 237 ILE A N 1
ATOM 1596 C CA . ILE A 1 201 ? 25.923 70.963 -31.435 1.00 23.25 237 ILE A CA 1
ATOM 1597 C C . ILE A 1 201 ? 26.790 72.216 -31.415 1.00 23.70 237 ILE A C 1
ATOM 1598 O O . ILE A 1 201 ? 28.011 72.113 -31.308 1.00 22.99 237 ILE A O 1
ATOM 1603 N N . PHE A 1 202 ? 26.172 73.386 -31.559 1.00 21.72 238 PHE A N 1
ATOM 1604 C CA . PHE A 1 202 ? 26.902 74.646 -31.448 1.00 24.79 238 PHE A CA 1
ATOM 1605 C C . PHE A 1 202 ? 26.802 75.191 -30.020 1.00 26.14 238 PHE A C 1
ATOM 1606 O O . PHE A 1 202 ? 25.701 75.362 -29.491 1.00 27.28 238 PHE A O 1
ATOM 1614 N N . VAL A 1 203 ? 27.944 75.417 -29.376 1.00 23.93 239 VAL A N 1
ATOM 1615 C CA . VAL A 1 203 ? 27.943 76.024 -28.046 1.00 25.47 239 VAL A CA 1
ATOM 1616 C C . VAL A 1 203 ? 28.723 77.321 -28.058 1.00 29.05 239 VAL A C 1
ATOM 1617 O O . VAL A 1 203 ? 29.683 77.468 -28.803 1.00 26.40 239 VAL A O 1
ATOM 1621 N N . ARG A 1 204 ? 28.298 78.255 -27.216 1.00 23.66 240 ARG A N 1
ATOM 1622 C CA . ARG A 1 204 ? 28.967 79.529 -27.080 1.00 25.78 240 ARG A CA 1
ATOM 1623 C C . ARG A 1 204 ? 29.772 79.547 -25.797 1.00 25.18 240 ARG A C 1
ATOM 1624 O O . ARG A 1 204 ? 29.251 79.226 -24.726 1.00 27.10 240 ARG A O 1
ATOM 1632 N N . ILE A 1 205 ? 31.046 79.902 -25.900 1.00 20.64 241 ILE A N 1
ATOM 1633 C CA . ILE A 1 205 ? 31.904 79.969 -24.715 1.00 22.92 241 ILE A CA 1
ATOM 1634 C C . ILE A 1 205 ? 32.345 81.415 -24.486 1.00 24.42 241 ILE A C 1
ATOM 1635 O O . ILE A 1 205 ? 32.881 82.057 -25.389 1.00 22.41 241 ILE A O 1
ATOM 1640 N N . THR A 1 206 ? 32.136 81.919 -23.278 1.00 26.91 242 THR A N 1
ATOM 1641 C CA . THR A 1 206 ? 32.555 83.275 -22.952 1.00 24.84 242 THR A CA 1
ATOM 1642 C C . THR A 1 206 ? 34.028 83.305 -22.537 1.00 28.09 242 THR A C 1
ATOM 1643 O O . THR A 1 206 ? 34.446 82.536 -21.682 1.00 24.62 242 THR A O 1
ATOM 1647 N N . ALA A 1 207 ? 34.810 84.199 -23.134 1.00 28.63 243 ALA A N 1
ATOM 1648 C CA . ALA A 1 207 ? 36.204 84.372 -22.735 1.00 27.55 243 ALA A CA 1
ATOM 1649 C C . ALA A 1 207 ? 36.285 85.381 -21.582 1.00 27.41 243 ALA A C 1
ATOM 1650 O O . ALA A 1 207 ? 35.299 86.036 -21.264 1.00 29.53 243 ALA A O 1
ATOM 1652 N N . THR A 1 208 ? 37.447 85.499 -20.955 1.00 28.14 244 THR A N 1
ATOM 1653 C CA . THR A 1 208 ? 37.590 86.381 -19.789 1.00 31.79 244 THR A CA 1
ATOM 1654 C C . THR A 1 208 ? 37.393 87.860 -20.142 1.00 40.15 244 THR A C 1
ATOM 1655 O O . THR A 1 208 ? 37.031 88.665 -19.285 1.00 34.57 244 THR A O 1
ATOM 1659 N N . ASP A 1 209 ? 37.617 88.218 -21.405 1.00 30.87 245 ASP A N 1
ATOM 1660 C CA . ASP A 1 209 ? 37.426 89.595 -21.843 1.00 29.78 245 ASP A CA 1
ATOM 1661 C C . ASP A 1 209 ? 35.978 89.815 -22.248 1.00 33.17 245 ASP A C 1
ATOM 1662 O O . ASP A 1 209 ? 35.622 90.849 -22.821 1.00 36.76 245 ASP A O 1
ATOM 1667 N N . GLY A 1 210 ? 35.137 88.830 -21.953 1.00 31.42 246 GLY A N 1
ATOM 1668 C CA . GLY A 1 210 ? 33.719 88.956 -22.228 1.00 26.39 246 GLY A CA 1
ATOM 1669 C C . GLY A 1 210 ? 33.336 88.599 -23.652 1.00 31.05 246 GLY A C 1
ATOM 1670 O O . GLY A 1 210 ? 32.152 88.510 -23.969 1.00 31.88 246 GLY A O 1
ATOM 1671 N N . SER A 1 211 ? 34.328 88.395 -24.514 1.00 31.18 247 SER A N 1
ATOM 1672 C CA . SER A 1 211 ? 34.036 88.032 -25.903 1.00 36.79 247 SER A CA 1
ATOM 1673 C C . SER A 1 211 ? 33.405 86.646 -26.005 1.00 33.30 247 SER A C 1
ATOM 1674 O O . SER A 1 211 ? 33.583 85.791 -25.130 1.00 29.55 247 SER A O 1
ATOM 1677 N N . LEU A 1 212 ? 32.678 86.433 -27.094 1.00 34.38 248 LEU A N 1
ATOM 1678 C CA . LEU A 1 212 ? 31.924 85.213 -27.293 1.00 36.16 248 LEU A CA 1
ATOM 1679 C C . LEU A 1 212 ? 32.564 84.329 -28.363 1.00 32.33 248 LEU A C 1
ATOM 1680 O O . LEU A 1 212 ? 32.668 84.735 -29.512 1.00 32.68 248 LEU A O 1
ATOM 1685 N N . LYS A 1 213 ? 32.989 83.128 -27.976 1.00 27.26 249 LYS A N 1
ATOM 1686 C CA . LYS A 1 213 ? 33.594 82.184 -28.913 1.00 24.96 249 LYS A CA 1
ATOM 1687 C C . LYS A 1 213 ? 32.618 81.052 -29.237 1.00 28.37 249 LYS A C 1
ATOM 1688 O O . LYS A 1 213 ? 31.897 80.593 -28.373 1.00 34.12 249 LYS A O 1
ATOM 1694 N N . GLY A 1 214 ? 32.581 80.608 -30.485 1.00 28.45 250 GLY A N 1
ATOM 1695 C CA . GLY A 1 214 ? 31.706 79.505 -30.843 1.00 28.16 250 GLY A CA 1
ATOM 1696 C C . GLY A 1 214 ? 32.497 78.220 -31.023 1.00 26.17 250 GLY A C 1
ATOM 1697 O O . GLY A 1 214 ? 33.607 78.262 -31.522 1.00 27.20 250 GLY A O 1
ATOM 1698 N N . LEU A 1 215 ? 31.944 77.089 -30.591 1.00 25.36 251 LEU A N 1
ATOM 1699 C CA . LEU A 1 215 ? 32.525 75.788 -30.906 1.00 23.52 251 LEU A CA 1
ATOM 1700 C C . LEU A 1 215 ? 31.460 74.846 -31.454 1.00 24.87 251 LEU A C 1
ATOM 1701 O O . LEU A 1 215 ? 30.316 74.841 -30.991 1.00 25.47 251 LEU A O 1
ATOM 1706 N N . HIS A 1 216 ? 31.839 74.051 -32.443 1.00 23.06 252 HIS A N 1
ATOM 1707 C CA . HIS A 1 216 ? 30.978 72.979 -32.918 1.00 23.46 252 HIS A CA 1
ATOM 1708 C C . HIS A 1 216 ? 31.460 71.676 -32.306 1.00 23.63 252 HIS A C 1
ATOM 1709 O O . HIS A 1 216 ? 32.607 71.266 -32.516 1.00 26.63 252 HIS A O 1
ATOM 1716 N N . ILE A 1 217 ? 30.587 71.034 -31.536 1.00 21.20 253 ILE A N 1
ATOM 1717 C CA . ILE A 1 217 ? 30.961 69.815 -30.829 1.00 17.86 253 ILE A CA 1
ATOM 1718 C C . ILE A 1 217 ? 30.002 68.660 -31.111 1.00 22.42 253 ILE A C 1
ATOM 1719 O O . ILE A 1 217 ? 28.967 68.831 -31.776 1.00 22.36 253 ILE A O 1
ATOM 1724 N N . ASP A 1 218 ? 30.348 67.480 -30.604 1.00 20.75 254 ASP A N 1
ATOM 1725 C CA . ASP A 1 218 ? 29.418 66.360 -30.649 1.00 21.46 254 ASP A CA 1
ATOM 1726 C C . ASP A 1 218 ? 29.092 65.843 -29.259 1.00 22.65 254 ASP A C 1
ATOM 1727 O O . ASP A 1 218 ? 29.603 66.370 -28.246 1.00 19.48 254 ASP A O 1
ATOM 1732 N N . SER A 1 219 ? 28.215 64.842 -29.196 1.00 19.97 255 SER A N 1
ATOM 1733 C CA . SER A 1 219 ? 27.739 64.348 -27.898 1.00 17.76 255 SER A CA 1
ATOM 1734 C C . SER A 1 219 ? 28.858 63.874 -26.976 1.00 18.92 255 SER A C 1
ATOM 1735 O O . SER A 1 219 ? 28.718 63.925 -25.748 1.00 18.08 255 SER A O 1
ATOM 1738 N N . ALA A 1 220 ? 29.951 63.396 -27.562 1.00 17.26 256 ALA A N 1
ATOM 1739 C CA . ALA A 1 220 ? 31.056 62.810 -26.788 1.00 16.49 256 ALA A CA 1
ATOM 1740 C C . ALA A 1 220 ? 32.176 63.799 -26.471 1.00 17.19 256 ALA A C 1
ATOM 1741 O O . ALA A 1 220 ? 33.159 63.431 -25.832 1.00 20.97 256 ALA A O 1
ATOM 1743 N N . THR A 1 221 ? 32.026 65.048 -26.897 1.00 16.22 257 THR A N 1
ATOM 1744 C CA . THR A 1 221 ? 33.090 66.043 -26.738 1.00 19.12 257 THR A CA 1
ATOM 1745 C C . THR A 1 221 ? 33.365 66.360 -25.268 1.00 20.32 257 THR A C 1
ATOM 1746 O O . THR A 1 221 ? 32.452 66.694 -24.514 1.00 18.94 257 THR A O 1
ATOM 1750 N N . THR A 1 222 ? 34.623 66.233 -24.861 1.00 20.04 258 THR A N 1
ATOM 1751 C CA . THR A 1 222 ? 34.977 66.447 -23.463 1.00 19.00 258 THR A CA 1
ATOM 1752 C C . THR A 1 222 ? 35.424 67.869 -23.180 1.00 21.34 258 THR A C 1
ATOM 1753 O O . THR A 1 222 ? 35.676 68.648 -24.092 1.00 19.79 258 THR A O 1
ATOM 1757 N N . CYS A 1 223 ? 35.525 68.197 -21.895 1.00 19.94 259 CYS A N 1
ATOM 1758 C CA . CYS A 1 223 ? 36.052 69.492 -21.504 1.00 20.39 259 CYS A CA 1
ATOM 1759 C C . CYS A 1 223 ? 37.484 69.673 -22.024 1.00 20.37 259 CYS A C 1
ATOM 1760 O O . CYS A 1 223 ? 37.862 70.737 -22.506 1.00 18.87 259 CYS A O 1
ATOM 1763 N N . GLN A 1 224 ? 38.287 68.622 -21.928 1.00 22.34 260 GLN A N 1
ATOM 1764 C CA . GLN A 1 224 ? 39.662 68.699 -22.403 1.00 24.38 260 GLN A CA 1
ATOM 1765 C C . GLN A 1 224 ? 39.772 68.935 -23.916 1.00 22.29 260 GLN A C 1
ATOM 1766 O O . GLN A 1 224 ? 40.567 69.765 -24.361 1.00 17.23 260 GLN A O 1
ATOM 1772 N N . GLU A 1 225 ? 38.970 68.227 -24.713 1.00 21.88 261 GLU A N 1
ATOM 1773 C CA . GLU A 1 225 ? 38.975 68.452 -26.163 1.00 21.34 261 GLU A CA 1
ATOM 1774 C C . GLU A 1 225 ? 38.601 69.880 -26.492 1.00 21.72 261 GLU A C 1
ATOM 1775 O O . GLU A 1 225 ? 39.236 70.534 -27.322 1.00 19.60 261 GLU A O 1
ATOM 1781 N N . SER A 1 226 ? 37.548 70.362 -25.851 1.00 18.51 262 SER A N 1
ATOM 1782 C CA . SER A 1 226 ? 37.062 71.708 -26.137 1.00 20.62 262 SER A CA 1
ATOM 1783 C C . SER A 1 226 ? 37.998 72.804 -25.637 1.00 20.32 262 SER A C 1
ATOM 1784 O O . SER A 1 226 ? 38.110 73.865 -26.262 1.00 19.10 262 SER A O 1
ATOM 1787 N N . SER A 1 227 ? 38.660 72.546 -24.513 1.00 18.85 263 SER A N 1
ATOM 1788 C CA . SER A 1 227 ? 39.661 73.472 -23.993 1.00 18.51 263 SER A CA 1
ATOM 1789 C C . SER A 1 227 ? 40.861 73.557 -24.945 1.00 22.54 263 SER A C 1
ATOM 1790 O O . SER A 1 227 ? 41.390 74.640 -25.174 1.00 18.61 263 SER A O 1
ATOM 1793 N N . ASN A 1 228 ? 41.279 72.417 -25.497 1.00 20.50 264 ASN A N 1
ATOM 1794 C CA . ASN A 1 228 ? 42.347 72.410 -26.499 1.00 20.44 264 ASN A CA 1
ATOM 1795 C C . ASN A 1 228 ? 41.928 73.137 -27.771 1.00 21.14 264 ASN A C 1
ATOM 1796 O O . ASN A 1 228 ? 42.706 73.890 -28.369 1.00 20.97 264 ASN A O 1
ATOM 1801 N N . ASP A 1 229 ? 40.703 72.867 -28.207 1.00 21.14 265 ASP A N 1
ATOM 1802 C CA . ASP A 1 229 ? 40.149 73.496 -29.409 1.00 22.98 265 ASP A CA 1
ATOM 1803 C C . ASP A 1 229 ? 40.128 75.018 -29.258 1.00 25.48 265 ASP A C 1
ATOM 1804 O O . ASP A 1 229 ? 40.572 75.748 -30.146 1.00 23.81 265 ASP A O 1
ATOM 1809 N N . LEU A 1 230 ? 39.605 75.505 -28.137 1.00 19.49 266 LEU A N 1
ATOM 1810 C CA . LEU A 1 230 ? 39.540 76.947 -27.917 1.00 24.12 266 LEU A CA 1
ATOM 1811 C C . LEU A 1 230 ? 40.937 77.564 -27.807 1.00 21.24 266 LEU A C 1
ATOM 1812 O O . LEU A 1 230 ? 41.168 78.663 -28.291 1.00 21.19 266 LEU A O 1
ATOM 1817 N N . SER A 1 231 ? 41.861 76.855 -27.169 1.00 19.57 267 SER A N 1
ATOM 1818 C CA . SER A 1 231 ? 43.236 77.339 -27.086 1.00 20.40 267 SER A CA 1
ATOM 1819 C C . SER A 1 231 ? 43.802 77.519 -28.497 1.00 22.37 267 SER A C 1
ATOM 1820 O O . SER A 1 231 ? 44.302 78.587 -28.854 1.00 23.44 267 SER A O 1
ATOM 1823 N N . GLN A 1 232 ? 43.703 76.470 -29.304 1.00 19.46 268 GLN A N 1
ATOM 1824 C CA . GLN A 1 232 ? 44.243 76.527 -30.664 1.00 20.95 268 GLN A CA 1
ATOM 1825 C C . GLN A 1 232 ? 43.589 77.655 -31.466 1.00 23.33 268 GLN A C 1
ATOM 1826 O O . GLN A 1 232 ? 44.270 78.427 -32.153 1.00 23.67 268 GLN A O 1
ATOM 1832 N N . ARG A 1 233 ? 42.270 77.772 -31.356 1.00 22.01 269 ARG A N 1
ATOM 1833 C CA . ARG A 1 233 ? 41.537 78.792 -32.090 1.00 24.42 269 ARG A CA 1
ATOM 1834 C C . ARG A 1 233 ? 41.826 80.228 -31.628 1.00 27.82 269 ARG A C 1
ATOM 1835 O O . ARG A 1 233 ? 41.666 81.171 -32.402 1.00 25.51 269 ARG A O 1
ATOM 1843 N N . SER A 1 234 ? 42.248 80.388 -30.380 1.00 21.58 270 SER A N 1
ATOM 1844 C CA . SER A 1 234 ? 42.641 81.703 -29.860 1.00 24.47 270 SER A CA 1
ATOM 1845 C C . SER A 1 234 ? 44.115 81.968 -30.109 1.00 21.36 270 SER A C 1
ATOM 1846 O O . SER A 1 234 ? 44.627 83.017 -29.739 1.00 28.67 270 SER A O 1
ATOM 1849 N N . ARG A 1 235 ? 44.793 80.994 -30.714 1.00 22.48 271 ARG A N 1
ATOM 1850 C CA . ARG A 1 235 ? 46.227 81.057 -30.991 1.00 22.84 271 ARG A CA 1
ATOM 1851 C C . ARG A 1 235 ? 47.092 81.083 -29.726 1.00 30.10 271 ARG A C 1
ATOM 1852 O O . ARG A 1 235 ? 48.160 81.697 -29.696 1.00 25.96 271 ARG A O 1
ATOM 1860 N N . MET A 1 236 ? 46.624 80.408 -28.681 1.00 27.85 272 MET A N 1
ATOM 1861 C CA . MET A 1 236 ? 47.428 80.185 -27.492 1.00 24.28 272 MET A CA 1
ATOM 1862 C C . MET A 1 236 ? 48.236 78.919 -27.727 1.00 24.65 272 MET A C 1
ATOM 1863 O O . MET A 1 236 ? 48.112 78.296 -28.779 1.00 27.46 272 MET A O 1
ATOM 1868 N N . ARG A 1 237 ? 49.043 78.511 -26.750 1.00 27.80 273 ARG A N 1
ATOM 1869 C CA . ARG A 1 237 ? 49.621 77.179 -26.812 1.00 28.35 273 ARG A CA 1
ATOM 1870 C C . ARG A 1 237 ? 48.462 76.214 -26.980 1.00 28.50 273 ARG A C 1
ATOM 1871 O O . ARG A 1 237 ? 47.415 76.380 -26.353 1.00 23.84 273 ARG A O 1
ATOM 1879 N N . VAL A 1 238 ? 48.628 75.213 -27.834 1.00 26.61 274 VAL A N 1
ATOM 1880 C CA . VAL A 1 238 ? 47.467 74.421 -28.237 1.00 29.23 274 VAL A CA 1
ATOM 1881 C C . VAL A 1 238 ? 47.022 73.397 -27.187 1.00 28.96 274 VAL A C 1
ATOM 1882 O O . VAL A 1 238 ? 45.891 72.915 -27.228 1.00 29.45 274 VAL A O 1
ATOM 1886 N N . ASN A 1 239 ? 47.894 73.069 -26.241 1.00 24.60 275 ASN A N 1
ATOM 1887 C CA . ASN A 1 239 ? 47.562 72.035 -25.275 1.00 25.54 275 ASN A CA 1
ATOM 1888 C C . ASN A 1 239 ? 47.104 72.674 -23.970 1.00 27.04 275 ASN A C 1
ATOM 1889 O O . ASN A 1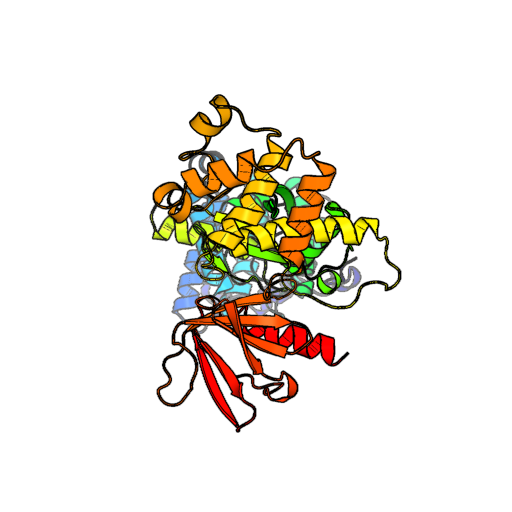 239 ? 47.888 73.331 -23.295 1.00 24.63 275 ASN A O 1
ATOM 1894 N N . SER A 1 240 ? 45.833 72.496 -23.622 1.00 25.13 276 SER A N 1
ATOM 1895 C CA . SER A 1 240 ? 45.308 73.081 -22.378 1.00 25.31 276 SER A CA 1
ATOM 1896 C C . SER A 1 240 ? 45.992 72.511 -21.131 1.00 26.52 276 SER A C 1
ATOM 1897 O O . SER A 1 240 ? 46.011 73.151 -20.062 1.00 25.25 276 SER A O 1
ATOM 1900 N N . LYS A 1 241 ? 46.566 71.317 -21.251 1.00 25.09 277 LYS A N 1
ATOM 1901 C CA . LYS A 1 241 ? 47.319 70.754 -20.121 1.00 27.38 277 LYS A CA 1
ATOM 1902 C C . LYS A 1 241 ? 48.580 71.575 -19.860 1.00 30.96 277 LYS A C 1
ATOM 1903 O O . LYS A 1 241 ? 49.078 71.615 -18.734 1.00 31.21 277 LYS A O 1
ATOM 1906 N N . GLU A 1 242 ? 49.100 72.226 -20.901 1.00 27.69 278 GLU A N 1
ATOM 1907 C CA . GLU A 1 242 ? 50.257 73.106 -20.749 1.00 31.15 278 GLU A CA 1
ATOM 1908 C C . GLU A 1 242 ? 49.895 74.540 -20.374 1.00 25.66 278 GLU A C 1
ATOM 1909 O O . GLU A 1 242 ? 50.475 75.105 -19.447 1.00 29.01 278 GLU A O 1
ATOM 1915 N N . ASN A 1 243 ? 48.938 75.131 -21.085 1.00 21.60 279 ASN A N 1
ATOM 1916 C CA . ASN A 1 243 ? 48.563 76.517 -20.816 1.00 22.95 279 ASN A CA 1
ATOM 1917 C C . ASN A 1 243 ? 47.691 76.676 -19.563 1.00 22.07 279 ASN A C 1
ATOM 1918 O O . ASN A 1 243 ? 47.545 77.776 -19.044 1.00 23.79 279 ASN A O 1
ATOM 1923 N N . GLY A 1 244 ? 47.109 75.576 -19.095 1.00 23.86 280 GLY A N 1
ATOM 1924 C CA . GLY A 1 244 ? 46.378 75.569 -17.832 1.00 19.63 280 GLY A CA 1
ATOM 1925 C C . GLY A 1 244 ? 44.955 76.096 -17.869 1.00 24.27 280 GLY A C 1
ATOM 1926 O O . GLY A 1 244 ? 44.316 76.236 -16.823 1.00 22.41 280 GLY A O 1
ATOM 1927 N N . PHE A 1 245 ? 44.446 76.381 -19.065 1.00 20.49 281 PHE A N 1
ATOM 1928 C CA . PHE A 1 245 ? 43.065 76.851 -19.215 1.00 23.83 281 PHE A CA 1
ATOM 1929 C C . PHE A 1 245 ? 42.083 75.681 -19.265 1.00 21.09 281 PHE A C 1
ATOM 1930 O O . PHE A 1 245 ? 42.432 74.596 -19.716 1.00 20.58 281 PHE A O 1
ATOM 1938 N N . THR A 1 246 ? 40.859 75.904 -18.793 1.00 17.94 282 THR A N 1
ATOM 1939 C CA . THR A 1 246 ? 39.790 74.913 -18.932 1.00 20.49 282 THR A CA 1
ATOM 1940 C C . THR A 1 246 ? 38.501 75.669 -19.154 1.00 22.49 282 THR A C 1
ATOM 1941 O O . THR A 1 246 ? 38.465 76.892 -19.046 1.00 22.74 282 THR A O 1
ATOM 1945 N N . ILE A 1 247 ? 37.436 74.933 -19.432 1.00 20.30 283 ILE A N 1
ATOM 1946 C CA . ILE A 1 247 ? 36.126 75.530 -19.577 1.00 19.32 283 ILE A CA 1
ATOM 1947 C C . ILE A 1 247 ? 35.352 75.183 -18.319 1.00 23.06 283 ILE A C 1
ATOM 1948 O O . ILE A 1 247 ? 35.321 74.022 -17.916 1.00 23.66 283 ILE A O 1
ATOM 1953 N N . ILE A 1 248 ? 34.747 76.191 -17.694 1.00 21.31 284 ILE A N 1
ATOM 1954 C CA . ILE A 1 248 ? 33.935 75.975 -16.503 1.00 22.63 284 ILE A CA 1
ATOM 1955 C C . ILE A 1 248 ? 32.472 76.298 -16.780 1.00 21.69 284 ILE A C 1
ATOM 1956 O O . ILE A 1 248 ? 32.143 76.895 -17.814 1.00 22.53 284 ILE A O 1
ATOM 1961 N N . GLU A 1 249 ? 31.591 75.878 -15.875 1.00 21.68 285 GLU A N 1
ATOM 1962 C CA . GLU A 1 249 ? 30.185 76.229 -15.985 1.00 24.73 285 GLU A CA 1
ATOM 1963 C C . GLU A 1 249 ? 29.857 77.363 -15.025 1.00 29.24 285 GLU A C 1
ATOM 1964 O O . GLU A 1 249 ? 30.385 77.434 -13.914 1.00 32.23 285 GLU A O 1
ATOM 1970 N N . SER A 1 250 ? 29.001 78.264 -15.474 1.00 26.08 286 SER A N 1
ATOM 1971 C CA . SER A 1 250 ? 28.608 79.406 -14.663 1.00 30.72 286 SER A CA 1
ATOM 1972 C C . SER A 1 250 ? 27.093 79.528 -14.665 1.00 31.44 286 SER A C 1
ATOM 1973 O O . SER A 1 250 ? 26.485 79.808 -15.694 1.00 30.94 286 SER A O 1
ATOM 1976 N N . PHE A 1 251 ? 26.487 79.298 -13.506 1.00 32.93 287 PHE A N 1
ATOM 1977 C CA . PHE A 1 251 ? 25.047 79.429 -13.356 1.00 33.77 287 PHE A CA 1
ATOM 1978 C C . PHE A 1 251 ? 24.772 80.641 -12.487 1.00 41.93 287 PHE A C 1
ATOM 1979 O O . PHE A 1 251 ? 25.103 80.641 -11.299 1.00 39.50 287 PHE A O 1
ATOM 1987 N N . ASN A 1 252 ? 24.179 81.672 -13.079 1.00 43.88 288 ASN A N 1
ATOM 1988 C CA . ASN A 1 252 ? 23.857 82.883 -12.342 1.00 46.03 288 ASN A CA 1
ATOM 1989 C C . ASN A 1 252 ? 25.053 83.364 -11.534 1.00 45.83 288 ASN A C 1
ATOM 1990 O O . ASN A 1 252 ? 24.922 83.733 -10.365 1.00 48.16 288 ASN A O 1
ATOM 1995 N N . GLY A 1 253 ? 26.226 83.327 -12.157 1.00 40.74 289 GLY A N 1
ATOM 1996 C CA . GLY A 1 253 ? 27.433 83.870 -11.559 1.00 45.06 289 GLY A CA 1
ATOM 1997 C C . GLY A 1 253 ? 28.221 82.900 -10.703 1.00 36.86 289 GLY A C 1
ATOM 1998 O O . GLY A 1 253 ? 29.373 83.163 -10.365 1.00 41.35 289 GLY A O 1
ATOM 1999 N N . ILE A 1 254 ? 27.608 81.782 -10.334 1.00 37.92 290 ILE A N 1
ATOM 2000 C CA . ILE A 1 254 ? 28.301 80.777 -9.536 1.00 36.23 290 ILE A CA 1
ATOM 2001 C C . ILE A 1 254 ? 29.063 79.817 -10.455 1.00 36.30 290 ILE A C 1
ATOM 2002 O O . ILE A 1 254 ? 28.454 79.135 -11.268 1.00 31.90 290 ILE A O 1
ATOM 2007 N N . GLU A 1 255 ? 30.384 79.758 -10.309 1.00 34.56 291 GLU A N 1
ATOM 2008 C CA . GLU A 1 255 ? 31.222 78.901 -11.152 1.00 36.54 291 GLU A CA 1
ATOM 2009 C C . GLU A 1 255 ? 31.470 77.527 -10.548 1.00 34.91 291 GLU A C 1
ATOM 2010 O O . GLU A 1 255 ? 31.699 77.399 -9.341 1.00 31.51 291 GLU A O 1
ATOM 2016 N N . ARG A 1 256 ? 31.437 76.497 -11.395 1.00 25.52 292 ARG A N 1
ATOM 2017 C CA . ARG A 1 256 ? 31.797 75.152 -10.986 1.00 21.99 292 ARG A CA 1
ATOM 2018 C C . ARG A 1 256 ? 32.736 74.521 -12.010 1.00 25.80 292 ARG A C 1
ATOM 2019 O O . ARG A 1 256 ? 32.565 74.691 -13.224 1.00 24.87 292 ARG A O 1
ATOM 2027 N N . ASP A 1 257 ? 33.711 73.784 -11.499 1.00 21.49 293 ASP A N 1
ATOM 2028 C CA . ASP A 1 257 ? 34.717 73.121 -12.305 1.00 23.49 293 ASP A CA 1
ATOM 2029 C C . ASP A 1 257 ? 34.061 72.060 -13.186 1.00 25.07 293 ASP A C 1
ATOM 2030 O O . ASP A 1 257 ? 33.082 71.426 -12.787 1.00 23.14 293 ASP A O 1
ATOM 2035 N N . ILE A 1 258 ? 34.601 71.877 -14.384 1.00 23.40 294 ILE A N 1
ATOM 2036 C CA . ILE A 1 258 ? 34.200 70.761 -15.236 1.00 23.60 294 ILE A CA 1
ATOM 2037 C C . ILE A 1 258 ? 35.426 69.861 -15.401 1.00 22.46 294 ILE A C 1
ATOM 2038 O O . ILE A 1 258 ? 36.479 70.326 -15.829 1.00 23.90 294 ILE A O 1
ATOM 2043 N N . ALA A 1 259 ? 35.312 68.585 -15.049 1.00 22.34 295 ALA A N 1
ATOM 2044 C CA . ALA A 1 259 ? 36.454 67.673 -15.171 1.00 24.46 295 ALA A CA 1
ATOM 2045 C C . ALA A 1 259 ? 36.869 67.462 -16.633 1.00 23.50 295 ALA A C 1
ATOM 2046 O O . ALA A 1 259 ? 36.043 67.567 -17.532 1.00 22.30 295 ALA A O 1
ATOM 2048 N N . PRO A 1 260 ? 38.151 67.141 -16.863 1.00 24.03 296 PRO A N 1
ATOM 2049 C CA . PRO A 1 260 ? 38.661 67.027 -18.235 1.00 26.27 296 PRO A CA 1
ATOM 2050 C C . PRO A 1 260 ? 37.897 66.014 -19.063 1.00 25.12 296 PRO A C 1
ATOM 2051 O O . PRO A 1 260 ? 37.702 66.258 -20.249 1.00 20.36 296 PRO A O 1
ATOM 2055 N N . THR A 1 261 ? 37.462 64.908 -18.459 1.00 23.73 297 THR A N 1
ATOM 2056 C CA . THR A 1 261 ? 36.771 63.865 -19.221 1.00 26.81 297 THR A CA 1
ATOM 2057 C C . THR A 1 261 ? 35.251 64.043 -19.223 1.00 25.94 297 THR A C 1
ATOM 2058 O O . THR A 1 261 ? 34.538 63.278 -19.866 1.00 25.75 297 THR A O 1
ATOM 2062 N N . ASP A 1 262 ? 34.748 65.035 -18.494 1.00 21.92 298 ASP A N 1
ATOM 2063 C CA . ASP A 1 262 ? 33.309 65.293 -18.493 1.00 21.97 298 ASP A CA 1
ATOM 2064 C C . ASP A 1 262 ? 32.860 65.847 -19.857 1.00 22.20 298 ASP A C 1
ATOM 2065 O O . ASP A 1 262 ? 33.631 66.515 -20.553 1.00 21.90 298 ASP A O 1
ATOM 2070 N N . LYS A 1 263 ? 31.618 65.566 -20.230 1.00 19.80 299 LYS A N 1
ATOM 2071 C CA . LYS A 1 263 ? 31.108 65.932 -21.559 1.00 20.56 299 LYS A CA 1
ATOM 2072 C C . LYS A 1 263 ? 30.372 67.261 -21.496 1.00 19.96 299 LYS A C 1
ATOM 2073 O O . LYS A 1 263 ? 29.498 67.446 -20.653 1.00 19.37 299 LYS A O 1
ATOM 2079 N N . LEU A 1 264 ? 30.712 68.185 -22.385 1.00 19.68 300 LEU A N 1
ATOM 2080 C CA . LEU A 1 264 ? 30.023 69.475 -22.367 1.00 20.75 300 LEU A CA 1
ATOM 2081 C C . LEU A 1 264 ? 28.532 69.331 -22.620 1.00 21.49 300 LEU A C 1
ATOM 2082 O O . LEU A 1 264 ? 27.747 70.095 -22.074 1.00 19.71 300 LEU A O 1
ATOM 2087 N N . CYS A 1 265 ? 28.127 68.366 -23.451 1.00 18.92 301 CYS A N 1
ATOM 2088 C CA . CYS A 1 265 ? 26.693 68.154 -23.654 1.00 17.77 301 CYS A CA 1
ATOM 2089 C C . CYS A 1 265 ? 25.950 67.752 -22.368 1.00 18.59 301 CYS A C 1
ATOM 2090 O O . CYS A 1 265 ? 24.765 68.071 -22.212 1.00 20.06 301 CYS A O 1
ATOM 2093 N N . ASP A 1 266 ? 26.630 67.066 -21.455 1.00 17.44 302 ASP A N 1
ATOM 2094 C CA . ASP A 1 266 ? 26.013 66.759 -20.159 1.00 18.67 302 ASP A CA 1
ATOM 2095 C C . ASP A 1 266 ? 25.714 68.052 -19.380 1.00 22.73 302 ASP A C 1
ATOM 2096 O O . ASP A 1 266 ? 24.736 68.135 -18.630 1.00 21.35 302 ASP A O 1
ATOM 2101 N N . VAL A 1 267 ? 26.550 69.067 -19.554 1.00 19.95 303 VAL A N 1
ATOM 2102 C CA . VAL A 1 267 ? 26.291 70.347 -18.887 1.00 20.25 303 VAL A CA 1
ATOM 2103 C C . VAL A 1 267 ? 25.020 70.975 -19.462 1.00 20.84 303 VAL A C 1
ATOM 2104 O O . VAL A 1 267 ? 24.169 71.453 -18.715 1.00 20.70 303 VAL A O 1
ATOM 2108 N N . LEU A 1 268 ? 24.872 70.940 -20.789 1.00 20.45 304 LEU A N 1
ATOM 2109 C CA . LEU A 1 268 ? 23.638 71.422 -21.423 1.00 18.20 304 LEU A CA 1
ATOM 2110 C C . LEU A 1 268 ? 22.375 70.731 -20.870 1.00 24.34 304 LEU A C 1
ATOM 2111 O O . LEU A 1 268 ? 21.337 71.372 -20.678 1.00 22.69 304 LEU A O 1
ATOM 2116 N N . SER A 1 269 ? 22.462 69.424 -20.632 1.00 17.42 305 SER A N 1
ATOM 2117 C CA . SER A 1 269 ? 21.360 68.692 -20.007 1.00 20.52 305 SER A CA 1
ATOM 2118 C C . SER A 1 269 ? 21.030 69.251 -18.627 1.00 21.79 305 SER A C 1
ATOM 2119 O O . SER A 1 269 ? 19.862 69.398 -18.268 1.00 23.03 305 SER A O 1
ATOM 2122 N N . LYS A 1 270 ? 22.063 69.549 -17.849 1.00 20.84 306 LYS A N 1
ATOM 2123 C CA . LYS A 1 270 ? 21.859 70.105 -16.499 1.00 23.79 306 LYS A CA 1
ATOM 2124 C C . LYS A 1 270 ? 21.175 71.461 -16.542 1.00 27.10 306 LYS A C 1
ATOM 2125 O O . LYS A 1 270 ? 20.345 71.787 -15.679 1.00 26.75 306 LYS A O 1
ATOM 2131 N N . VAL A 1 271 ? 21.540 72.256 -17.540 1.00 24.13 307 VAL A N 1
ATOM 2132 C CA . VAL A 1 271 ? 20.943 73.565 -17.757 1.00 26.71 307 VAL A CA 1
ATOM 2133 C C . VAL A 1 271 ? 19.458 73.435 -18.030 1.00 27.99 307 VAL A C 1
ATOM 2134 O O . VAL A 1 271 ? 18.638 74.143 -17.437 1.00 31.83 307 VAL A O 1
ATOM 2138 N N . GLU A 1 272 ? 19.111 72.508 -18.910 1.00 26.79 308 GLU A N 1
ATOM 2139 C CA . GLU A 1 272 ? 17.720 72.229 -19.217 1.00 28.35 308 GLU A CA 1
ATOM 2140 C C . GLU A 1 272 ? 16.989 71.727 -17.963 1.00 31.47 308 GLU A C 1
ATOM 2141 O O . GLU A 1 272 ? 15.853 72.131 -17.700 1.00 29.12 308 GLU A O 1
ATOM 2147 N N . ASN A 1 273 ? 17.642 70.860 -17.188 1.00 25.33 309 ASN A N 1
ATOM 2148 C CA . ASN A 1 273 ? 17.048 70.349 -15.949 1.00 27.51 309 ASN A CA 1
ATOM 2149 C C . ASN A 1 273 ? 16.729 71.474 -14.951 1.00 32.83 309 ASN A C 1
ATOM 2150 O O . ASN A 1 273 ? 15.662 71.491 -14.332 1.00 28.70 309 ASN A O 1
ATOM 2155 N N . LEU A 1 274 ? 17.663 72.408 -14.800 1.00 32.29 310 LEU A N 1
ATOM 2156 C CA . LEU A 1 274 ? 17.491 73.530 -13.881 1.00 31.07 310 LEU A CA 1
ATOM 2157 C C . LEU A 1 274 ? 16.372 74.455 -14.362 1.00 37.30 310 LEU A C 1
ATOM 2158 O O . LEU A 1 274 ? 15.567 74.931 -13.563 1.00 40.59 310 LEU A O 1
ATOM 2163 N N . GLN A 1 275 ? 16.327 74.710 -15.666 1.00 33.24 311 GLN A N 1
ATOM 2164 C CA . GLN A 1 275 ? 15.265 75.526 -16.248 1.00 37.74 311 GLN A CA 1
ATOM 2165 C C . GLN A 1 275 ? 13.898 74.941 -15.907 1.00 44.85 311 GLN A C 1
ATOM 2166 O O . GLN A 1 275 ? 12.963 75.676 -15.581 1.00 48.26 311 GLN A O 1
ATOM 2171 N N . ALA A 1 276 ? 13.783 73.617 -15.980 1.00 37.40 312 ALA A N 1
ATOM 2172 C CA . ALA A 1 276 ? 12.555 72.944 -15.560 1.00 41.04 312 ALA A CA 1
ATOM 2173 C C . ALA A 1 276 ? 12.343 73.056 -14.045 1.00 42.44 312 ALA A C 1
ATOM 2174 O O . ALA A 1 276 ? 11.246 73.363 -13.585 1.00 46.19 312 ALA A O 1
ATOM 2176 N N . THR A 1 277 ? 13.397 72.811 -13.274 1.00 40.09 313 THR A N 1
ATOM 2177 C CA . THR A 1 277 ? 13.304 72.839 -11.816 1.00 38.09 313 THR A CA 1
ATOM 2178 C C . THR A 1 277 ? 12.842 74.204 -11.306 1.00 48.52 313 THR A C 1
ATOM 2179 O O . THR A 1 277 ? 12.099 74.290 -10.327 1.00 51.87 313 THR A O 1
ATOM 2183 N N . LEU A 1 278 ? 13.284 75.269 -11.968 1.00 42.76 314 LEU A N 1
ATOM 2184 C CA . LEU A 1 278 ? 12.872 76.620 -11.598 1.00 49.02 314 LEU A CA 1
ATOM 2185 C C . LEU A 1 278 ? 11.663 77.068 -12.419 1.00 52.82 314 LEU A C 1
ATOM 2186 O O . LEU A 1 278 ? 11.138 78.164 -12.223 1.00 62.04 314 LEU A O 1
ATOM 2190 N N . SER A 1 279 ? 11.223 76.216 -13.338 1.00 50.45 315 SER A N 1
ATOM 2191 C CA . SER A 1 279 ? 10.122 76.559 -14.229 1.00 58.32 315 SER A CA 1
ATOM 2192 C C . SER A 1 279 ? 10.498 77.751 -15.103 1.00 62.59 315 SER A C 1
ATOM 2193 O O . SER A 1 279 ? 11.561 78.353 -14.929 1.00 66.54 315 SER A O 1
ATOM 2194 N N . SER A 1 280 ? 9.622 78.088 -16.043 1.00 70.08 316 SER A N 1
ATOM 2195 N N . ILE A 1 281 ? 15.071 81.979 -18.491 1.00 73.27 318 ILE A N 1
ATOM 2196 C CA . ILE A 1 281 ? 14.591 83.115 -17.710 1.00 69.43 318 ILE A CA 1
ATOM 2197 C C . ILE A 1 281 ? 15.514 83.380 -16.524 1.00 73.68 318 ILE A C 1
ATOM 2198 O O . ILE A 1 281 ? 16.529 84.065 -16.656 1.00 71.87 318 ILE A O 1
ATOM 2199 N N . GLN A 1 282 ? 15.158 82.832 -15.366 1.00 69.68 319 GLN A N 1
ATOM 2200 C CA . GLN A 1 282 ? 15.986 82.968 -14.173 1.00 67.81 319 GLN A CA 1
ATOM 2201 C C . GLN A 1 282 ? 17.277 82.167 -14.323 1.00 66.48 319 GLN A C 1
ATOM 2202 O O . GLN A 1 282 ? 18.096 82.110 -13.403 1.00 63.04 319 GLN A O 1
ATOM 2203 N N . VAL A 1 283 ? 17.447 81.544 -15.488 1.00 65.62 320 VAL A N 1
ATOM 2204 C CA . VAL A 1 283 ? 18.639 80.753 -15.771 1.00 59.00 320 VAL A CA 1
ATOM 2205 C C . VAL A 1 283 ? 19.630 81.541 -16.615 1.00 54.50 320 VAL A C 1
ATOM 2206 O O . VAL A 1 283 ? 19.475 81.661 -17.833 1.00 57.10 320 VAL A O 1
ATOM 2210 N N . ASN A 1 284 ? 20.646 82.075 -15.949 1.00 45.23 321 ASN A N 1
ATOM 2211 C CA . ASN A 1 284 ? 21.709 82.820 -16.603 1.00 44.67 321 ASN A CA 1
ATOM 2212 C C . ASN A 1 284 ? 22.961 81.953 -16.712 1.00 40.30 321 ASN A C 1
ATOM 2213 O O . ASN A 1 284 ? 23.902 82.100 -15.934 1.00 35.93 321 ASN A O 1
ATOM 2218 N N . PHE A 1 285 ? 22.967 81.042 -17.675 1.00 33.31 322 PHE A N 1
ATOM 2219 C CA . PHE A 1 285 ? 24.069 80.098 -17.797 1.00 32.20 322 PHE A CA 1
ATOM 2220 C C . PHE A 1 285 ? 25.091 80.529 -18.837 1.00 30.17 322 PHE A C 1
ATOM 2221 O O . PHE A 1 285 ? 24.722 81.000 -19.901 1.00 25.98 322 PHE A O 1
ATOM 2229 N N . LYS A 1 286 ? 26.369 80.334 -18.524 1.00 26.47 323 LYS A N 1
ATOM 2230 C CA . LYS A 1 286 ? 27.449 80.508 -19.496 1.00 29.80 323 LYS A CA 1
ATOM 2231 C C . LYS A 1 286 ? 28.486 79.413 -19.309 1.00 24.37 323 LYS A C 1
ATOM 2232 O O . LYS A 1 286 ? 28.730 78.973 -18.183 1.00 26.55 323 LYS A O 1
ATOM 2237 N N . PHE A 1 287 ? 29.119 78.997 -20.404 1.00 22.48 324 PHE A N 1
ATOM 2238 C CA . PHE A 1 287 ? 30.408 78.337 -20.302 1.00 21.62 324 PHE A CA 1
ATOM 2239 C C . PHE A 1 287 ? 31.423 79.467 -20.259 1.00 23.25 324 PHE A C 1
ATOM 2240 O O . PHE A 1 287 ? 31.265 80.470 -20.965 1.00 23.63 324 PHE A O 1
ATOM 2248 N N . VAL A 1 288 ? 32.473 79.309 -19.468 1.00 22.97 325 VAL A N 1
ATOM 2249 C CA . VAL A 1 288 ? 33.531 80.311 -19.439 1.00 23.44 325 VAL A CA 1
ATOM 2250 C C . VAL A 1 288 ? 34.901 79.653 -19.581 1.00 21.80 325 VAL A C 1
ATOM 2251 O O . VAL A 1 288 ? 35.181 78.628 -18.943 1.00 21.40 325 VAL A O 1
ATOM 2255 N N . PHE A 1 289 ? 35.740 80.251 -20.425 1.00 20.77 326 PHE A N 1
ATOM 2256 C CA . PHE A 1 289 ? 37.103 79.778 -20.689 1.00 19.75 326 PHE A CA 1
ATOM 2257 C C . PHE A 1 289 ? 38.067 80.571 -19.792 1.00 21.65 326 PHE A C 1
ATOM 2258 O O . PHE A 1 289 ? 38.290 81.757 -20.032 1.00 24.31 326 PHE A O 1
ATOM 2266 N N . LYS A 1 290 ? 38.607 79.932 -18.748 1.00 20.04 327 LYS A N 1
ATOM 2267 C CA . LYS A 1 290 ? 39.408 80.624 -17.735 1.00 22.56 327 LYS A CA 1
ATOM 2268 C C . LYS A 1 290 ? 40.706 79.892 -17.479 1.00 20.33 327 LYS A C 1
ATOM 2269 O O . LYS A 1 290 ? 40.804 78.699 -17.744 1.00 21.24 327 LYS A O 1
ATOM 2275 N N . LYS A 1 291 ? 41.661 80.573 -16.845 1.00 20.93 328 LYS A N 1
ATOM 2276 C CA . LYS A 1 291 ? 42.915 79.918 -16.501 1.00 20.71 328 LYS A CA 1
ATOM 2277 C C . LYS A 1 291 ? 42.806 79.255 -15.144 1.00 23.50 328 LYS A C 1
ATOM 2278 O O . LYS A 1 291 ? 42.564 79.927 -14.136 1.00 20.22 328 LYS A O 1
ATOM 2284 N N . LYS A 1 292 ? 42.997 77.941 -15.127 1.00 20.81 329 LYS A N 1
ATOM 2285 C CA . LYS A 1 292 ? 42.828 77.159 -13.902 1.00 22.78 329 LYS A CA 1
ATOM 2286 C C . LYS A 1 292 ? 44.165 76.882 -13.220 1.00 25.23 329 LYS A C 1
ATOM 2287 O O . LYS A 1 292 ? 44.293 76.970 -11.988 1.00 23.84 329 LYS A O 1
ATOM 2293 N N . LEU A 1 293 ? 45.155 76.516 -14.027 1.00 22.91 330 LEU A N 1
ATOM 2294 C CA . LEU A 1 293 ? 46.421 75.999 -13.501 1.00 24.26 330 LEU A CA 1
ATOM 2295 C C . LEU A 1 293 ? 47.576 76.910 -13.887 1.00 27.78 330 LEU A C 1
ATOM 2296 O O . LEU A 1 293 ? 47.651 77.383 -15.022 1.00 25.25 330 LEU A O 1
ATOM 2301 N N . PHE A 1 294 ? 48.468 77.168 -12.936 1.00 24.62 331 PHE A N 1
ATOM 2302 C CA . PHE A 1 294 ? 49.583 78.073 -13.176 1.00 27.78 331 PHE A CA 1
ATOM 2303 C C . PHE A 1 294 ? 50.918 77.348 -13.103 1.00 32.04 331 PHE A C 1
ATOM 2304 O O . PHE A 1 294 ? 51.529 77.253 -12.043 1.00 29.57 331 PHE A O 1
ATOM 2312 N N . PHE A 1 295 ? 51.364 76.840 -14.247 1.00 33.28 332 PHE A N 1
ATOM 2313 C CA . PHE A 1 295 ? 52.589 76.052 -14.321 1.00 34.99 332 PHE A CA 1
ATOM 2314 C C . PHE A 1 295 ? 53.766 76.915 -14.770 1.00 41.19 332 PHE A C 1
ATOM 2315 O O . PHE A 1 295 ? 53.625 77.790 -15.631 1.00 40.44 332 PHE A O 1
ATOM 2323 N N . ASP A 1 296 ? 54.929 76.673 -14.177 1.00 40.66 333 ASP A N 1
ATOM 2324 C CA . ASP A 1 296 ? 56.129 77.387 -14.585 1.00 43.53 333 ASP A CA 1
ATOM 2325 C C . ASP A 1 296 ? 56.821 76.620 -15.707 1.00 48.36 333 ASP A C 1
ATOM 2326 O O . ASP A 1 296 ? 57.951 76.161 -15.557 1.00 45.52 333 ASP A O 1
ATOM 2331 N N . ASN A 1 297 ? 56.119 76.493 -16.833 1.00 46.88 334 ASN A N 1
ATOM 2332 C CA . ASN A 1 297 ? 56.545 75.620 -17.922 1.00 44.62 334 ASN A CA 1
ATOM 2333 C C . ASN A 1 297 ? 56.805 76.340 -19.245 1.00 54.79 334 ASN A C 1
ATOM 2334 O O . ASN A 1 297 ? 56.872 75.706 -20.302 1.00 55.87 334 ASN A O 1
ATOM 2339 N N . ILE A 1 298 ? 56.942 77.660 -19.197 1.00 54.52 335 ILE A N 1
ATOM 2340 C CA . ILE A 1 298 ? 57.172 78.421 -20.419 1.00 59.27 335 ILE A CA 1
ATOM 2341 C C . ILE A 1 298 ? 58.570 78.138 -20.963 1.00 68.04 335 ILE A C 1
ATOM 2342 O O . ILE A 1 298 ? 59.543 78.096 -20.205 1.00 70.54 335 ILE A O 1
ATOM 2345 N N . THR A 1 299 ? 58.658 77.932 -22.275 1.00 68.88 336 THR A N 1
ATOM 2346 C CA . THR A 1 299 ? 59.935 77.688 -22.947 1.00 71.18 336 THR A CA 1
ATOM 2347 C C . THR A 1 299 ? 60.768 76.557 -22.328 1.00 74.09 336 THR A C 1
ATOM 2348 O O . THR A 1 299 ? 61.564 76.808 -21.423 1.00 76.14 336 THR A O 1
ATOM 2350 N N . ASN A 1 300 ? 60.616 75.321 -22.811 1.00 75.34 337 ASN A N 1
ATOM 2351 C CA . ASN A 1 300 ? 59.703 74.954 -23.898 1.00 67.55 337 ASN A CA 1
ATOM 2352 C C . ASN A 1 300 ? 59.657 75.920 -25.077 1.00 72.85 337 ASN A C 1
ATOM 2353 O O . ASN A 1 300 ? 58.634 76.028 -25.750 1.00 75.28 337 ASN A O 1
ATOM 2358 N N . ASN A 1 301 ? 60.780 76.594 -25.325 1.00 76.63 338 ASN A N 1
ATOM 2359 C CA . ASN A 1 301 ? 60.891 77.643 -26.346 1.00 74.39 338 ASN A CA 1
ATOM 2360 C C . ASN A 1 301 ? 59.682 77.784 -27.276 1.00 73.62 338 ASN A C 1
ATOM 2361 O O . ASN A 1 301 ? 59.732 77.415 -28.450 1.00 71.83 338 ASN A O 1
ATOM 2366 N N . VAL A 1 302 ? 58.599 78.325 -26.722 1.00 72.20 339 VAL A N 1
ATOM 2367 C CA . VAL A 1 302 ? 57.338 78.487 -27.432 1.00 68.22 339 VAL A CA 1
ATOM 2368 C C . VAL A 1 302 ? 57.193 79.929 -27.893 1.00 64.87 339 VAL A C 1
ATOM 2369 O O . VAL A 1 302 ? 57.742 80.840 -27.272 1.00 66.55 339 VAL A O 1
ATOM 2373 N N . PRO A 1 303 ? 56.454 80.150 -28.990 1.00 63.63 340 PRO A N 1
ATOM 2374 C CA . PRO A 1 303 ? 56.220 81.541 -29.380 1.00 55.76 340 PRO A CA 1
ATOM 2375 C C . PRO A 1 303 ? 55.784 82.384 -28.188 1.00 59.39 340 PRO A C 1
ATOM 2376 O O . PRO A 1 303 ? 54.856 82.020 -27.455 1.00 56.94 340 PRO A O 1
ATOM 2380 N N . THR A 1 304 ? 56.480 83.493 -27.979 1.00 56.33 341 THR A N 1
ATOM 2381 C CA . THR A 1 304 ? 56.072 84.452 -26.971 1.00 51.48 341 THR A CA 1
ATOM 2382 C C . THR A 1 304 ? 54.714 85.010 -27.377 1.00 49.89 341 THR A C 1
ATOM 2383 O O . THR A 1 304 ? 53.943 85.454 -26.529 1.00 47.83 341 THR A O 1
ATOM 2384 N N . THR A 1 305 ? 54.427 84.987 -28.678 1.00 42.51 342 THR A N 1
ATOM 2385 C CA . THR A 1 305 ? 53.154 85.500 -29.182 1.00 44.46 342 THR A CA 1
ATOM 2386 C C . THR A 1 305 ? 51.976 84.737 -28.562 1.00 44.33 342 THR A C 1
ATOM 2387 O O . THR A 1 305 ? 50.977 85.332 -28.158 1.00 46.40 342 THR A O 1
ATOM 2391 N N . SER A 1 306 ? 52.099 83.419 -28.479 1.00 42.04 343 SER A N 1
ATOM 2392 C CA . SER A 1 306 ? 51.059 82.623 -27.842 1.00 37.83 343 SER A CA 1
ATOM 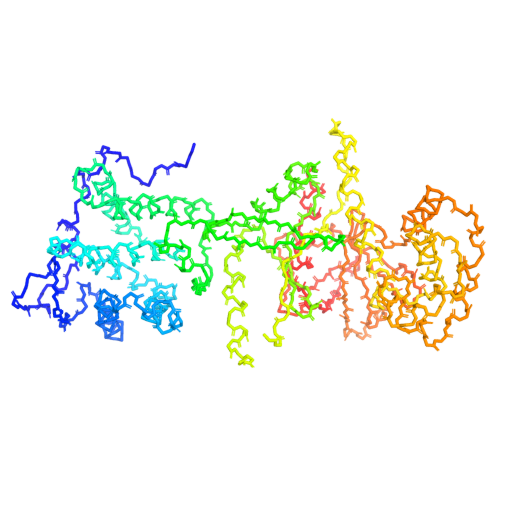2393 C C . SER A 1 306 ? 50.982 82.923 -26.341 1.00 38.74 343 SER A C 1
ATOM 2394 O O . SER A 1 306 ? 49.906 83.210 -25.817 1.00 35.47 343 SER A O 1
ATOM 2397 N N . ILE A 1 307 ? 52.124 82.857 -25.661 1.00 37.90 344 ILE A N 1
ATOM 2398 C CA . ILE A 1 307 ? 52.179 83.146 -24.227 1.00 38.89 344 ILE A CA 1
ATOM 2399 C C . ILE A 1 307 ? 51.497 84.476 -23.935 1.00 37.22 344 ILE A C 1
ATOM 2400 O O . ILE A 1 307 ? 50.846 84.641 -22.902 1.00 36.43 344 ILE A O 1
ATOM 2405 N N . ASN A 1 308 ? 51.647 85.422 -24.854 1.00 34.14 345 ASN A N 1
ATOM 2406 C CA . ASN A 1 308 ? 51.042 86.744 -24.712 1.00 34.12 345 ASN A CA 1
ATOM 2407 C C . ASN A 1 308 ? 49.510 86.774 -24.792 1.00 38.51 345 ASN A C 1
ATOM 2408 O O . ASN A 1 308 ? 48.866 87.530 -24.057 1.00 34.65 345 ASN A O 1
ATOM 2413 N N . VAL A 1 309 ? 48.916 85.982 -25.685 1.00 32.27 346 VAL A N 1
ATOM 2414 C CA . VAL A 1 309 ? 47.452 85.894 -25.721 1.00 29.97 346 VAL A CA 1
ATOM 2415 C C . VAL A 1 309 ? 46.929 85.305 -24.403 1.00 23.85 346 VAL A C 1
ATOM 2416 O O . VAL A 1 309 ? 45.936 85.780 -23.852 1.00 24.16 346 VAL A O 1
ATOM 2420 N N . GLU A 1 310 ? 47.614 84.285 -23.907 1.00 25.81 347 GLU A N 1
ATOM 2421 C CA . GLU A 1 310 ? 47.249 83.664 -22.638 1.00 26.39 347 GLU A CA 1
ATOM 2422 C C . GLU A 1 310 ? 47.277 84.681 -21.504 1.00 29.74 347 GLU A C 1
ATOM 2423 O O . GLU A 1 310 ? 46.356 84.744 -20.685 1.00 25.28 347 GLU A O 1
ATOM 2429 N N . ASN A 1 311 ? 48.345 85.467 -21.454 1.00 28.85 348 ASN A N 1
ATOM 2430 C CA . ASN A 1 311 ? 48.533 86.408 -20.352 1.00 32.66 348 ASN A CA 1
ATOM 2431 C C . ASN A 1 311 ? 47.477 87.510 -20.348 1.00 30.80 348 ASN A C 1
ATOM 2432 O O . ASN A 1 311 ? 47.008 87.903 -19.292 1.00 29.72 348 ASN A O 1
ATOM 2437 N N . GLU A 1 312 ? 47.082 87.988 -21.527 1.00 27.07 349 GLU A N 1
ATOM 2438 C CA . GLU A 1 312 ? 46.003 88.983 -21.624 1.00 27.88 349 GLU A CA 1
ATOM 2439 C C . GLU A 1 312 ? 44.661 88.442 -21.131 1.00 31.24 349 GLU A C 1
ATOM 2440 O O . GLU A 1 312 ? 43.928 89.139 -20.421 1.00 26.80 349 GLU A O 1
ATOM 2446 N N . PHE A 1 313 ? 44.317 87.211 -21.515 1.00 26.04 350 PHE A N 1
ATOM 2447 C CA . PHE A 1 313 ? 43.100 86.602 -20.983 1.00 26.34 350 PHE A CA 1
ATOM 2448 C C . PHE A 1 313 ? 43.217 86.577 -19.454 1.00 22.32 350 PHE A C 1
ATOM 2449 O O . PHE A 1 313 ? 42.279 86.937 -18.729 1.00 23.92 350 PHE A O 1
ATOM 2457 N N . TYR A 1 314 ? 44.375 86.162 -18.963 1.00 21.90 351 TYR A N 1
ATOM 2458 C CA . TYR A 1 314 ? 44.549 86.062 -17.516 1.00 24.21 351 TYR A CA 1
ATOM 2459 C C . TYR A 1 314 ? 44.421 87.401 -16.769 1.00 29.52 351 TYR A C 1
ATOM 2460 O O . TYR A 1 314 ? 43.795 87.455 -15.710 1.00 24.23 351 TYR A O 1
ATOM 2469 N N . TYR A 1 315 ? 45.005 88.474 -17.302 1.00 27.23 352 TYR A N 1
ATOM 2470 C CA . TYR A 1 315 ? 44.895 89.777 -16.638 1.00 30.08 352 TYR A CA 1
ATOM 2471 C C . TYR A 1 315 ? 43.441 90.174 -16.426 1.00 29.35 352 TYR A C 1
ATOM 2472 O O . TYR A 1 315 ? 43.098 90.741 -15.395 1.00 26.77 352 TYR A O 1
ATOM 2481 N N . HIS A 1 316 ? 42.582 89.894 -17.402 1.00 23.05 353 HIS A N 1
ATOM 2482 C CA . HIS A 1 316 ? 41.160 90.204 -17.251 1.00 26.96 353 HIS A CA 1
ATOM 2483 C C . HIS A 1 316 ? 40.555 89.407 -16.106 1.00 26.32 353 HIS A C 1
ATOM 2484 O O . HIS A 1 316 ? 39.737 89.918 -15.341 1.00 26.38 353 HIS A O 1
ATOM 2491 N N . GLN A 1 317 ? 40.946 88.141 -16.022 1.00 24.12 354 GLN A N 1
ATOM 2492 C CA . GLN A 1 317 ? 40.471 87.239 -14.968 1.00 25.11 354 GLN A CA 1
ATOM 2493 C C . GLN A 1 317 ? 40.912 87.711 -13.582 1.00 24.01 354 GLN A C 1
ATOM 2494 O O . GLN A 1 317 ? 40.104 87.792 -12.663 1.00 24.70 354 GLN A O 1
ATOM 2500 N N . LEU A 1 318 ? 42.199 87.996 -13.441 1.00 23.05 355 LEU A N 1
ATOM 2501 C CA . LEU A 1 318 ? 42.749 88.460 -12.166 1.00 24.76 355 LEU A CA 1
ATOM 2502 C C . LEU A 1 318 ? 42.139 89.786 -11.730 1.00 29.93 355 LEU A C 1
ATOM 2503 O O . LEU A 1 318 ? 41.784 89.960 -10.564 1.00 26.90 355 LEU A O 1
ATOM 2508 N N . PHE A 1 319 ? 42.023 90.725 -12.663 1.00 25.92 356 PHE A N 1
ATOM 2509 C CA . PHE A 1 319 ? 41.378 92.000 -12.385 1.00 29.24 356 PHE A CA 1
ATOM 2510 C C . PHE A 1 319 ? 39.990 91.760 -11.816 1.00 29.76 356 PHE A C 1
ATOM 2511 O O . PHE A 1 319 ? 39.618 92.333 -10.792 1.00 28.59 356 PHE A O 1
ATOM 2519 N N . ASN A 1 320 ? 39.216 90.910 -12.487 1.00 26.11 357 ASN A N 1
ATOM 2520 C CA . ASN A 1 320 ? 37.865 90.610 -12.028 1.00 28.73 357 ASN A CA 1
ATOM 2521 C C . ASN A 1 320 ? 37.840 89.913 -10.671 1.00 29.14 357 ASN A C 1
ATOM 2522 O O . ASN A 1 320 ? 36.969 90.187 -9.847 1.00 28.97 357 ASN A O 1
ATOM 2527 N N . ASP A 1 321 ? 38.792 89.020 -10.432 1.00 24.59 358 ASP A N 1
ATOM 2528 C CA . ASP A 1 321 ? 38.850 88.360 -9.140 1.00 26.03 358 ASP A CA 1
ATOM 2529 C C . ASP A 1 321 ? 39.202 89.369 -8.032 1.00 28.78 358 ASP A C 1
ATOM 2530 O O . ASP A 1 321 ? 38.701 89.270 -6.921 1.00 27.35 358 ASP A O 1
ATOM 2535 N N . LEU A 1 322 ? 40.062 90.333 -8.337 1.00 26.39 359 LEU A N 1
ATOM 2536 C CA . LEU A 1 322 ? 40.465 91.316 -7.326 1.00 29.70 359 LEU A CA 1
ATOM 2537 C C . LEU A 1 322 ? 39.364 92.337 -7.057 1.00 30.40 359 LEU A C 1
ATOM 2538 O O . LEU A 1 322 ? 39.459 93.140 -6.118 1.00 33.49 359 LEU A O 1
ATOM 2543 N N . PHE A 1 323 ? 38.308 92.287 -7.867 1.00 31.06 360 PHE A N 1
ATOM 2544 C CA . PHE A 1 323 ? 37.107 93.093 -7.650 1.00 33.24 360 PHE A CA 1
ATOM 2545 C C . PHE A 1 323 ? 36.051 92.277 -6.901 1.00 33.17 360 PHE A C 1
ATOM 2546 O O . PHE A 1 323 ? 34.945 92.755 -6.639 1.00 34.61 360 PHE A O 1
ATOM 2554 N N . ASN A 1 324 ? 36.409 91.044 -6.557 1.00 26.24 361 ASN A N 1
ATOM 2555 C CA . ASN A 1 324 ? 35.524 90.132 -5.844 1.00 27.86 361 ASN A CA 1
ATOM 2556 C C . ASN A 1 324 ? 35.844 90.212 -4.349 1.00 28.93 361 ASN A C 1
ATOM 2557 O O . ASN A 1 324 ? 36.971 89.927 -3.953 1.00 27.63 361 ASN A O 1
ATOM 2562 N N . SER A 1 325 ? 34.873 90.604 -3.524 1.00 30.02 362 SER A N 1
ATOM 2563 C CA . SER A 1 325 ? 35.144 90.787 -2.090 1.00 33.89 362 SER A CA 1
ATOM 2564 C C . SER A 1 325 ? 35.644 89.512 -1.389 1.00 33.58 362 SER A C 1
ATOM 2565 O O . SER A 1 325 ? 36.310 89.592 -0.359 1.00 35.21 362 SER A O 1
ATOM 2568 N N . ASN A 1 326 ? 35.340 88.344 -1.949 1.00 33.73 363 ASN A N 1
ATOM 2569 C CA . ASN A 1 326 ? 35.837 87.090 -1.374 1.00 29.92 363 ASN A CA 1
ATOM 2570 C C . ASN A 1 326 ? 37.343 86.961 -1.500 1.00 29.52 363 ASN A C 1
ATOM 2571 O O . ASN A 1 326 ? 37.961 86.166 -0.794 1.00 29.67 363 ASN A O 1
ATOM 2576 N N . TYR A 1 327 ? 37.930 87.729 -2.419 1.00 26.87 364 TYR A N 1
ATOM 2577 C CA . TYR A 1 327 ? 39.363 87.656 -2.683 1.00 27.03 364 TYR A CA 1
ATOM 2578 C C . TYR A 1 327 ? 40.106 88.930 -2.268 1.00 27.65 364 TYR A C 1
ATOM 2579 O O . TYR A 1 327 ? 41.271 88.878 -1.885 1.00 27.34 364 TYR A O 1
ATOM 2588 N N . CYS A 1 328 ? 39.438 90.073 -2.369 1.00 27.29 365 CYS A N 1
ATOM 2589 C CA . CYS A 1 328 ? 40.080 91.358 -2.095 1.00 31.68 365 CYS A CA 1
ATOM 2590 C C . CYS A 1 328 ? 39.088 92.360 -1.514 1.00 32.07 365 CYS A C 1
ATOM 2591 O O . CYS A 1 328 ? 37.997 92.548 -2.056 1.00 34.59 365 CYS A O 1
ATOM 2594 N N . LYS A 1 329 ? 39.465 93.002 -0.410 1.00 36.84 366 LYS A N 1
ATOM 2595 C CA . LYS A 1 329 ? 38.598 93.984 0.230 1.00 37.17 366 LYS A CA 1
ATOM 2596 C C . LYS A 1 329 ? 39.267 95.366 0.284 1.00 47.24 366 LYS A C 1
ATOM 2597 O O . LYS A 1 329 ? 38.718 96.317 0.845 1.00 46.23 366 LYS A O 1
ATOM 2603 N N . ASP A 1 330 ? 40.454 95.468 -0.305 1.00 40.59 367 ASP A N 1
ATOM 2604 C CA . ASP A 1 330 ? 41.233 96.700 -0.269 1.00 40.07 367 ASP A CA 1
ATOM 2605 C C . ASP A 1 330 ? 40.748 97.710 -1.313 1.00 48.40 367 ASP A C 1
ATOM 2606 O O . ASP A 1 330 ? 41.068 97.596 -2.503 1.00 38.69 367 ASP A O 1
ATOM 2611 N N . GLN A 1 331 ? 39.990 98.707 -0.863 1.00 41.16 368 GLN A N 1
ATOM 2612 C CA . GLN A 1 331 ? 39.413 99.689 -1.777 1.00 47.72 368 GLN A CA 1
ATOM 2613 C C . GLN A 1 331 ? 40.480 100.544 -2.459 1.00 48.32 368 GLN A C 1
ATOM 2614 O O . GLN A 1 331 ? 40.356 100.877 -3.645 1.00 42.62 368 GLN A O 1
ATOM 2620 N N . ASP A 1 332 ? 41.517 100.914 -1.710 1.00 46.33 369 ASP A N 1
ATOM 2621 C CA . ASP A 1 332 ? 42.614 101.686 -2.284 1.00 47.10 369 ASP A CA 1
ATOM 2622 C C . ASP A 1 332 ? 43.190 100.947 -3.486 1.00 43.48 369 ASP A C 1
ATOM 2623 O O . ASP A 1 332 ? 43.402 101.536 -4.550 1.00 41.60 369 ASP A O 1
ATOM 2628 N N . TYR A 1 333 ? 43.461 99.659 -3.307 1.00 43.33 370 TYR A N 1
ATOM 2629 C CA . TYR A 1 333 ? 44.032 98.862 -4.390 1.00 45.67 370 TYR A CA 1
ATOM 2630 C C . TYR A 1 333 ? 43.089 98.782 -5.581 1.00 38.39 370 TYR A C 1
ATOM 2631 O O . TYR A 1 333 ? 43.499 99.002 -6.723 1.00 38.57 370 TYR A O 1
ATOM 2640 N N . GLN A 1 334 ? 41.826 98.465 -5.316 1.00 32.42 371 GLN A N 1
ATOM 2641 C CA . GLN A 1 334 ? 40.849 98.356 -6.388 1.00 40.18 371 GLN A CA 1
ATOM 2642 C C . GLN A 1 334 ? 40.765 99.678 -7.144 1.00 41.95 371 GLN A C 1
ATOM 2643 O O . GLN A 1 334 ? 40.668 99.712 -8.379 1.00 32.57 371 GLN A O 1
ATOM 2649 N N . ILE A 1 335 ? 40.829 100.768 -6.393 1.00 38.11 372 ILE A N 1
ATOM 2650 C CA . ILE A 1 335 ? 40.812 102.101 -6.977 1.00 38.48 372 ILE A CA 1
ATOM 2651 C C . ILE A 1 335 ? 41.987 102.304 -7.914 1.00 34.14 372 ILE A C 1
ATOM 2652 O O . ILE A 1 335 ? 41.830 102.868 -8.996 1.00 38.79 372 ILE A O 1
ATOM 2657 N N . SER A 1 336 ? 43.168 101.857 -7.496 1.00 30.95 373 SER A N 1
ATOM 2658 C CA . SER A 1 336 ? 44.364 102.060 -8.301 1.00 35.21 373 SER A CA 1
ATOM 2659 C C . SER A 1 336 ? 44.327 101.302 -9.640 1.00 39.48 373 SER A C 1
ATOM 2660 O O . SER A 1 336 ? 44.670 101.863 -10.680 1.00 35.45 373 SER A O 1
ATOM 2663 N N . ILE A 1 337 ? 43.919 100.035 -9.621 1.00 34.87 374 ILE A N 1
ATOM 2664 C CA . ILE A 1 337 ? 43.804 99.287 -10.881 1.00 33.85 374 ILE A CA 1
ATOM 2665 C C . ILE A 1 337 ? 42.629 99.751 -11.745 1.00 35.29 374 ILE A C 1
ATOM 2666 O O . ILE A 1 337 ? 42.755 99.869 -12.972 1.00 38.14 374 ILE A O 1
ATOM 2671 N N . GLY A 1 338 ? 41.493 100.026 -11.119 1.00 32.92 375 GLY A N 1
ATOM 2672 C CA . GLY A 1 338 ? 40.311 100.441 -11.854 1.00 35.04 375 GLY A CA 1
ATOM 2673 C C . GLY A 1 338 ? 40.446 101.817 -12.487 1.00 42.18 375 GLY A C 1
ATOM 2674 O O . GLY A 1 338 ? 39.903 102.067 -13.569 1.00 38.42 375 GLY A O 1
ATOM 2675 N N . SER A 1 339 ? 41.170 102.712 -11.817 1.00 38.50 376 SER A N 1
ATOM 2676 C CA . SER A 1 339 ? 41.385 104.059 -12.350 1.00 44.75 376 SER A CA 1
ATOM 2677 C C . SER A 1 339 ? 42.312 104.038 -13.562 1.00 37.49 376 SER A C 1
ATOM 2678 O O . SER A 1 339 ? 42.122 104.800 -14.509 1.00 39.56 376 SER A O 1
ATOM 2681 N N . LEU A 1 340 ? 43.321 103.174 -13.525 1.00 39.94 377 LEU A N 1
ATOM 2682 C CA . LEU A 1 340 ? 44.203 102.994 -14.674 1.00 41.00 377 LEU A CA 1
ATOM 2683 C C . LEU A 1 340 ? 43.450 102.394 -15.860 1.00 39.84 377 LEU A C 1
ATOM 2684 O O . LEU A 1 340 ? 43.636 102.820 -17.006 1.00 38.99 377 LEU A O 1
ATOM 2689 N N . LYS A 1 341 ? 42.584 101.422 -15.583 1.00 39.29 378 LYS A N 1
ATOM 2690 C CA . LYS A 1 341 ? 41.782 100.793 -16.632 1.00 40.18 378 LYS A CA 1
ATOM 2691 C C . LYS A 1 341 ? 40.880 101.825 -17.314 1.00 43.35 378 LYS A C 1
ATOM 2692 O O . LYS A 1 341 ? 40.676 101.791 -18.533 1.00 35.45 378 LYS A O 1
ATOM 2698 N N . LEU A 1 342 ? 40.351 102.755 -16.529 1.00 37.14 379 LEU A N 1
ATOM 2699 C CA . LEU A 1 342 ? 39.496 103.797 -17.083 1.00 40.37 379 LEU A CA 1
ATOM 2700 C C . LEU A 1 342 ? 40.299 104.753 -17.962 1.00 34.01 379 LEU A C 1
ATOM 2701 O O . LEU A 1 342 ? 39.832 105.173 -19.023 1.00 44.07 379 LEU A O 1
ATOM 2706 N N . GLN A 1 343 ? 41.511 105.087 -17.533 1.00 35.86 380 GLN A N 1
ATOM 2707 C CA . GLN A 1 343 ? 42.362 105.973 -18.319 1.00 42.47 380 GLN A CA 1
ATOM 2708 C C . GLN A 1 343 ? 42.726 105.308 -19.645 1.00 45.14 380 GLN A C 1
ATOM 2709 O O . GLN A 1 343 ? 42.867 105.972 -20.681 1.00 41.19 380 GLN A O 1
ATOM 2715 N N . PHE A 1 344 ? 42.872 103.988 -19.601 1.00 37.67 381 PHE A N 1
ATOM 2716 C CA . PHE A 1 344 ? 43.211 103.210 -20.786 1.00 36.07 381 PHE A CA 1
ATOM 2717 C C . PHE A 1 344 ? 42.046 103.191 -21.767 1.00 35.63 381 PHE A C 1
ATOM 2718 O O . PHE A 1 344 ? 42.207 103.525 -22.949 1.00 36.65 381 PHE A O 1
ATOM 2726 N N . GLU A 1 345 ? 40.867 102.823 -21.276 1.00 31.08 382 GLU A N 1
ATOM 2727 C CA . GLU A 1 345 ? 39.705 102.662 -22.137 1.00 36.48 382 GLU A CA 1
ATOM 2728 C C . GLU A 1 345 ? 39.052 103.975 -22.584 1.00 42.41 382 GLU A C 1
ATOM 2729 O O . GLU A 1 345 ? 38.507 104.054 -23.681 1.00 38.59 382 GLU A O 1
ATOM 2735 N N . SER A 1 346 ? 39.096 104.997 -21.735 1.00 41.59 383 SER A N 1
ATOM 2736 C CA . SER A 1 346 ? 38.320 106.209 -21.976 1.00 41.11 383 SER A CA 1
ATOM 2737 C C . SER A 1 346 ? 39.173 107.462 -22.084 1.00 41.58 383 SER A C 1
ATOM 2738 O O . SER A 1 346 ? 38.669 108.531 -22.430 1.00 43.33 383 SER A O 1
ATOM 2741 N N . SER A 1 347 ? 40.458 107.325 -21.787 1.00 40.67 384 SER A N 1
ATOM 2742 C CA . SER A 1 347 ? 41.371 108.453 -21.816 1.00 41.75 384 SER A CA 1
ATOM 2743 C C . SER A 1 347 ? 41.006 109.476 -20.741 1.00 51.54 384 SER A C 1
ATOM 2744 O O . SER A 1 347 ? 40.232 109.173 -19.831 1.00 49.54 384 SER A O 1
ATOM 2747 N N . ASP A 1 348 ? 41.566 110.682 -20.860 1.00 48.38 385 ASP A N 1
ATOM 2748 C CA . ASP A 1 348 ? 41.429 111.744 -19.853 1.00 50.19 385 ASP A CA 1
ATOM 2749 C C . ASP A 1 348 ? 40.019 111.957 -19.306 1.00 47.66 385 ASP A C 1
ATOM 2750 O O . ASP A 1 348 ? 39.027 111.769 -20.013 1.00 48.28 385 ASP A O 1
ATOM 2755 N N . TYR A 1 349 ? 39.944 112.372 -18.042 1.00 51.19 386 TYR A N 1
ATOM 2756 C CA . TYR A 1 349 ? 38.665 112.689 -17.401 1.00 54.19 386 TYR A CA 1
ATOM 2757 C C . TYR A 1 349 ? 37.865 113.759 -18.145 1.00 57.82 386 TYR A C 1
ATOM 2758 O O . TYR A 1 349 ? 38.427 114.716 -18.675 1.00 55.75 386 TYR A O 1
ATOM 2767 N N . THR A 1 350 ? 36.547 113.592 -18.174 1.00 55.92 387 THR A N 1
ATOM 2768 C CA . THR A 1 350 ? 35.649 114.670 -18.566 1.00 60.36 387 THR A CA 1
ATOM 2769 C C . THR A 1 350 ? 34.432 114.624 -17.653 1.00 66.82 387 THR A C 1
ATOM 2770 O O . THR A 1 350 ? 34.074 113.557 -17.147 1.00 64.97 387 THR A O 1
ATOM 2774 N N . ASP A 1 351 ? 33.803 115.776 -17.430 1.00 64.58 388 ASP A N 1
ATOM 2775 C CA . ASP A 1 351 ? 32.596 115.828 -16.609 1.00 64.55 388 ASP A CA 1
ATOM 2776 C C . ASP A 1 351 ? 31.533 114.911 -17.211 1.00 63.88 388 ASP A C 1
ATOM 2777 O O . ASP A 1 351 ? 30.642 114.426 -16.506 1.00 62.78 388 ASP A O 1
ATOM 2782 N N . GLU A 1 352 ? 31.640 114.664 -18.514 1.00 60.86 389 GLU A N 1
ATOM 2783 C CA . GLU A 1 352 ? 30.722 113.759 -19.200 1.00 64.68 389 GLU A CA 1
ATOM 2784 C C . GLU A 1 352 ? 31.002 112.310 -18.803 1.00 66.85 389 GLU A C 1
ATOM 2785 O O . GLU A 1 352 ? 30.080 111.503 -18.673 1.00 66.49 389 GLU A O 1
ATOM 2787 N N . ILE A 1 353 ? 32.278 111.985 -18.612 1.00 65.04 390 ILE A N 1
ATOM 2788 C CA . ILE A 1 353 ? 32.658 110.650 -18.161 1.00 66.37 390 ILE A CA 1
ATOM 2789 C C . ILE A 1 353 ? 32.205 110.450 -16.716 1.00 63.93 390 ILE A C 1
ATOM 2790 O O . ILE A 1 353 ? 31.577 109.445 -16.385 1.00 64.97 390 ILE A O 1
ATOM 2794 N N . ARG A 1 354 ? 32.516 111.424 -15.866 1.00 65.64 391 ARG A N 1
ATOM 2795 C CA . ARG A 1 354 ? 32.115 111.392 -14.462 1.00 64.54 391 ARG A CA 1
ATOM 2796 C C . ARG A 1 354 ? 30.612 111.181 -14.304 1.00 65.36 391 ARG A C 1
ATOM 2797 O O . ARG A 1 354 ? 30.171 110.441 -13.428 1.00 66.94 391 ARG A O 1
ATOM 2799 N N . ALA A 1 355 ? 29.832 111.838 -15.156 1.00 65.74 392 ALA A N 1
ATOM 2800 C CA . ALA A 1 355 ? 28.380 111.735 -15.099 1.00 65.19 392 ALA A CA 1
ATOM 2801 C C . ALA A 1 355 ? 27.906 110.397 -15.652 1.00 69.32 392 ALA A C 1
ATOM 2802 O O . ALA A 1 355 ? 26.765 109.993 -15.434 1.00 73.06 392 ALA A O 1
ATOM 2803 N N . TRP A 1 356 ? 28.792 109.712 -16.368 1.00 69.87 393 TRP A N 1
ATOM 2804 C CA . TRP A 1 356 ? 28.461 108.428 -16.973 1.00 64.70 393 TRP A CA 1
ATOM 2805 C C . TRP A 1 356 ? 28.780 107.253 -16.043 1.00 66.25 393 TRP A C 1
ATOM 2806 O O . TRP A 1 356 ? 28.200 106.174 -16.164 1.00 61.41 393 TRP A O 1
ATOM 2817 N N . LEU A 1 357 ? 29.696 107.471 -15.107 1.00 60.24 394 LEU A N 1
ATOM 2818 C CA . LEU A 1 357 ? 30.214 106.376 -14.296 1.00 61.74 394 LEU A CA 1
ATOM 2819 C C . LEU A 1 357 ? 29.180 105.638 -13.432 1.00 65.24 394 LEU A C 1
ATOM 2820 O O . LEU A 1 357 ? 28.979 104.437 -13.611 1.00 63.82 394 LEU A O 1
ATOM 2825 N N . PRO A 1 358 ? 28.509 106.351 -12.511 1.00 65.50 395 PRO A N 1
ATOM 2826 C CA . PRO A 1 358 ? 27.589 105.681 -11.582 1.00 64.29 395 PRO A CA 1
ATOM 2827 C C . PRO A 1 358 ? 26.669 104.691 -12.286 1.00 65.38 395 PRO A C 1
ATOM 2828 O O . PRO A 1 358 ? 26.005 105.050 -13.257 1.00 63.30 395 PRO A O 1
ATOM 2832 N N . GLY A 1 359 ? 26.647 103.451 -11.802 1.00 67.25 396 GLY A N 1
ATOM 2833 C CA . GLY A 1 359 ? 25.847 102.406 -12.416 1.00 66.88 396 GLY A CA 1
ATOM 2834 C C . GLY A 1 359 ? 26.563 101.717 -13.563 1.00 66.84 396 GLY A C 1
ATOM 2835 O O . GLY A 1 359 ? 26.684 100.491 -13.586 1.00 67.26 396 GLY A O 1
ATOM 2836 N N . ASN A 1 360 ? 27.043 102.508 -14.519 1.00 64.14 397 ASN A N 1
ATOM 2837 C CA . ASN A 1 360 ? 27.724 101.967 -15.691 1.00 64.02 397 ASN A CA 1
ATOM 2838 C C . ASN A 1 360 ? 29.079 101.344 -15.366 1.00 58.72 397 ASN A C 1
ATOM 2839 O O . ASN A 1 360 ? 29.391 100.245 -15.823 1.00 59.86 397 ASN A O 1
ATOM 2844 N N . GLY A 1 361 ? 29.877 102.050 -14.576 1.00 55.98 398 GLY A N 1
ATOM 2845 C CA . GLY A 1 361 ? 31.223 101.612 -14.261 1.00 55.96 398 GLY A CA 1
ATOM 2846 C C . GLY A 1 361 ? 31.301 100.517 -13.215 1.00 51.75 398 GLY A C 1
ATOM 2847 O O . GLY A 1 361 ? 32.392 100.081 -12.853 1.00 52.29 398 GLY A O 1
ATOM 2848 N N . ARG A 1 362 ? 30.149 100.071 -12.727 1.00 56.10 399 ARG A N 1
ATOM 2849 C CA . ARG A 1 362 ? 30.111 99.048 -11.685 1.00 59.21 399 ARG A CA 1
ATOM 2850 C C . ARG A 1 362 ? 30.623 97.712 -12.217 1.00 54.61 399 ARG A C 1
ATOM 2851 O O . ARG A 1 362 ? 30.070 97.162 -13.170 1.00 53.82 399 ARG A O 1
ATOM 2853 N N . GLY A 1 363 ? 31.679 97.196 -11.596 1.00 53.91 400 GLY A N 1
ATOM 2854 C CA . GLY A 1 363 ? 32.264 95.936 -12.019 1.00 55.10 400 GLY A CA 1
ATOM 2855 C C . GLY A 1 363 ? 33.282 96.102 -13.135 1.00 53.75 400 GLY A C 1
ATOM 2856 O O . GLY A 1 363 ? 34.025 95.173 -13.456 1.00 50.13 400 GLY A O 1
ATOM 2857 N N . LYS A 1 364 ? 33.319 97.289 -13.732 1.00 50.13 401 LYS A N 1
ATOM 2858 C CA . LYS A 1 364 ? 34.276 97.569 -14.790 1.00 44.51 401 LYS A CA 1
ATOM 2859 C C . LYS A 1 364 ? 35.451 98.385 -14.270 1.00 44.51 401 LYS A C 1
ATOM 2860 O O . LYS A 1 364 ? 36.605 97.998 -14.436 1.00 42.90 401 LYS A O 1
ATOM 2864 N N . TYR A 1 365 ? 35.159 99.519 -13.640 1.00 42.06 402 TYR A N 1
ATOM 2865 C CA . TYR A 1 365 ? 36.216 100.424 -13.203 1.00 40.36 402 TYR A CA 1
ATOM 2866 C C . TYR A 1 365 ? 36.248 100.581 -11.686 1.00 37.47 402 TYR A C 1
ATOM 2867 O O . TYR A 1 365 ? 37.271 100.960 -11.117 1.00 40.88 402 TYR A O 1
ATOM 2876 N N . PHE A 1 366 ? 35.130 100.274 -11.038 1.00 42.33 403 PHE A N 1
ATOM 2877 C CA . PHE A 1 366 ? 35.087 100.210 -9.578 1.00 43.66 403 PHE A CA 1
ATOM 2878 C C . PHE A 1 366 ? 34.028 99.221 -9.108 1.00 41.39 403 PHE A C 1
ATOM 2879 O O . PHE A 1 366 ? 33.225 98.727 -9.904 1.00 46.19 403 PHE A O 1
ATOM 2887 N N . THR A 1 367 ? 34.031 98.946 -7.808 1.00 44.41 404 THR A N 1
ATOM 2888 C CA . THR A 1 367 ? 33.019 98.104 -7.180 1.00 50.04 404 THR A CA 1
ATOM 2889 C C . THR A 1 367 ? 31.848 98.952 -6.697 1.00 54.58 404 THR A C 1
ATOM 2890 O O . THR A 1 367 ? 32.003 100.148 -6.457 1.00 51.66 404 THR A O 1
ATOM 2894 N N . THR A 1 368 ? 30.681 98.329 -6.554 1.00 55.86 405 THR A N 1
ATOM 2895 C CA . THR A 1 368 ? 29.511 99.010 -6.015 1.00 58.45 405 THR A CA 1
ATOM 2896 C C . THR A 1 368 ? 29.869 99.683 -4.697 1.00 57.91 405 THR A C 1
ATOM 2897 O O . THR A 1 368 ? 29.505 100.829 -4.446 1.00 62.73 405 THR A O 1
ATOM 2900 N N . ASP A 1 369 ? 30.599 98.958 -3.861 1.00 59.54 406 ASP A N 1
ATOM 2901 C CA . ASP A 1 369 ? 31.057 99.487 -2.587 1.00 62.16 406 ASP A CA 1
ATOM 2902 C C . ASP A 1 369 ? 31.775 100.821 -2.769 1.00 63.40 406 ASP A C 1
ATOM 2903 O O . ASP A 1 369 ? 31.627 101.739 -1.957 1.00 62.01 406 ASP A O 1
ATOM 2908 N N . ILE A 1 370 ? 32.550 100.928 -3.840 1.00 54.93 407 ILE A N 1
ATOM 2909 C CA . ILE A 1 370 ? 33.326 102.135 -4.090 1.00 55.34 407 ILE A CA 1
ATOM 2910 C C . ILE A 1 370 ? 32.470 103.236 -4.720 1.00 56.70 407 ILE A C 1
ATOM 2911 O O . ILE A 1 370 ? 32.718 104.423 -4.513 1.00 57.72 407 ILE A O 1
ATOM 2916 N N . GLU A 1 371 ? 31.452 102.837 -5.475 1.00 57.06 408 GLU A N 1
ATOM 2917 C CA . GLU A 1 371 ? 30.521 103.798 -6.050 1.00 61.91 408 GLU A CA 1
ATOM 2918 C C . GLU A 1 371 ? 29.715 104.487 -4.951 1.00 64.44 408 GLU A C 1
ATOM 2919 O O . GLU A 1 371 ? 29.123 105.543 -5.172 1.00 63.15 408 GLU A O 1
ATOM 2925 N N . LYS A 1 372 ? 29.700 103.891 -3.764 1.00 63.51 409 LYS A N 1
ATOM 2926 C CA . LYS A 1 372 ? 28.864 104.395 -2.681 1.00 62.92 409 LYS A CA 1
ATOM 2927 C C . LYS A 1 372 ? 29.659 105.138 -1.618 1.00 64.82 409 LYS A C 1
ATOM 2928 O O . LYS A 1 372 ? 29.182 106.118 -1.048 1.00 68.78 409 LYS A O 1
ATOM 2931 N N . ASN A 1 373 ? 30.873 104.673 -1.353 1.00 63.56 410 ASN A N 1
ATOM 2932 C CA . ASN A 1 373 ? 31.648 105.206 -0.242 1.00 61.81 410 ASN A CA 1
ATOM 2933 C C . ASN A 1 373 ? 32.906 105.969 -0.636 1.00 61.88 410 ASN A C 1
ATOM 2934 O O . ASN A 1 373 ? 33.497 106.652 0.197 1.00 63.52 410 ASN A O 1
ATOM 2939 N N . ARG A 1 374 ? 33.328 105.860 -1.892 1.00 61.91 411 ARG A N 1
ATOM 2940 C CA . ARG A 1 374 ? 34.562 106.531 -2.297 1.00 57.25 411 ARG A CA 1
ATOM 2941 C C . ARG A 1 374 ? 34.580 106.999 -3.750 1.00 57.97 411 ARG A C 1
ATOM 2942 O O . ARG A 1 374 ? 35.649 107.141 -4.342 1.00 60.31 411 ARG A O 1
ATOM 2950 N N . PHE A 1 375 ? 33.402 107.244 -4.319 1.00 53.18 412 PHE A N 1
ATOM 2951 C CA . PHE A 1 375 ? 33.318 107.780 -5.673 1.00 60.75 412 PHE A CA 1
ATOM 2952 C C . PHE A 1 375 ? 34.335 108.903 -5.866 1.00 60.00 412 PHE A C 1
ATOM 2953 O O . PHE A 1 375 ? 35.204 108.820 -6.733 1.00 57.71 412 PHE A O 1
ATOM 2955 N N . ASP A 1 376 ? 34.235 109.942 -5.042 1.00 54.09 413 ASP A N 1
ATOM 2956 C CA . ASP A 1 376 ? 35.117 111.096 -5.160 1.00 56.17 413 ASP A CA 1
ATOM 2957 C C . ASP A 1 376 ? 36.588 110.710 -5.102 1.00 54.67 413 ASP A C 1
ATOM 2958 O O . ASP A 1 376 ? 37.416 111.276 -5.819 1.00 54.80 413 ASP A O 1
ATOM 2959 N N . ASP A 1 377 ? 36.906 109.753 -4.238 1.00 52.89 414 ASP A N 1
ATOM 2960 C CA . ASP A 1 377 ? 38.263 109.231 -4.122 1.00 52.52 414 ASP A CA 1
ATOM 2961 C C . ASP A 1 377 ? 38.698 108.571 -5.430 1.00 54.79 414 ASP A C 1
ATOM 2962 O O . ASP A 1 377 ? 39.879 108.584 -5.788 1.00 51.20 414 ASP A O 1
ATOM 2967 N N . PHE A 1 378 ? 37.734 107.980 -6.126 1.00 49.48 415 PHE A N 1
ATOM 2968 C CA . PHE A 1 378 ? 38.002 107.326 -7.403 1.00 51.35 415 PHE A CA 1
ATOM 2969 C C . PHE A 1 378 ? 38.170 108.380 -8.478 1.00 53.65 415 PHE A C 1
ATOM 2970 O O . PHE A 1 378 ? 39.219 108.468 -9.127 1.00 54.78 415 PHE A O 1
ATOM 2978 N N . ILE A 1 379 ? 37.120 109.177 -8.662 1.00 52.36 416 ILE A N 1
ATOM 2979 C CA . ILE A 1 379 ? 37.137 110.266 -9.629 1.00 54.33 416 ILE A CA 1
ATOM 2980 C C . ILE A 1 379 ? 38.414 111.080 -9.488 1.00 52.32 416 ILE A C 1
ATOM 2981 O O . ILE A 1 379 ? 38.924 111.630 -10.462 1.00 57.05 416 ILE A O 1
ATOM 2986 N N . ASN A 1 380 ? 38.937 111.136 -8.271 1.00 48.86 417 ASN A N 1
ATOM 2987 C CA . ASN A 1 380 ? 40.165 111.868 -8.006 1.00 51.93 417 ASN A CA 1
ATOM 2988 C C . ASN A 1 380 ? 41.412 111.121 -8.456 1.00 49.81 417 ASN A C 1
ATOM 2989 O O . ASN A 1 380 ? 42.347 111.721 -8.985 1.00 48.84 417 ASN A O 1
ATOM 2990 N N . LYS A 1 381 ? 41.439 109.814 -8.230 1.00 50.43 418 LYS A N 1
ATOM 2991 C CA . LYS A 1 381 ? 42.580 109.014 -8.651 1.00 47.83 418 LYS A CA 1
ATOM 2992 C C . LYS A 1 381 ? 42.622 108.978 -10.177 1.00 44.80 418 LYS A C 1
ATOM 2993 O O . LYS A 1 381 ? 43.695 108.956 -10.779 1.00 50.76 418 LYS A O 1
ATOM 2999 N N . TYR A 1 382 ? 41.441 108.990 -10.790 1.00 39.35 419 TYR A N 1
ATOM 3000 C CA . TYR A 1 382 ? 41.301 108.957 -12.244 1.00 47.10 419 TYR A CA 1
ATOM 3001 C C . TYR A 1 382 ? 41.809 110.264 -12.852 1.00 53.65 419 TYR A C 1
ATOM 3002 O O . TYR A 1 382 ? 42.666 110.253 -13.746 1.00 47.85 419 TYR A O 1
ATOM 3011 N N . LYS A 1 383 ? 41.287 111.386 -12.353 1.00 54.28 420 LYS A N 1
ATOM 3012 C CA . LYS A 1 383 ? 41.750 112.708 -12.774 1.00 52.61 420 LYS A CA 1
ATOM 3013 C C . LYS A 1 383 ? 43.269 112.786 -12.700 1.00 50.37 420 LYS A C 1
ATOM 3014 O O . LYS A 1 383 ? 43.910 113.428 -13.529 1.00 55.03 420 LYS A O 1
ATOM 3020 N N . SER A 1 384 ? 43.832 112.110 -11.704 1.00 43.80 421 SER A N 1
ATOM 3021 C CA . SER A 1 384 ? 45.269 112.111 -11.450 1.00 47.13 421 SER A CA 1
ATOM 3022 C C . SER A 1 384 ? 46.146 111.568 -12.582 1.00 53.53 421 SER A C 1
ATOM 3023 O O . SER A 1 384 ? 47.346 111.843 -12.618 1.00 59.71 421 SER A O 1
ATOM 3026 N N . HIS A 1 385 ? 45.568 110.788 -13.492 1.00 52.46 422 HIS A N 1
ATOM 3027 C CA . HIS A 1 385 ? 46.378 110.081 -14.493 1.00 51.40 422 HIS A CA 1
ATOM 3028 C C . HIS A 1 385 ? 46.676 110.868 -15.773 1.00 55.22 422 HIS A C 1
ATOM 3029 O O . HIS A 1 385 ? 46.446 110.372 -16.880 1.00 52.51 422 HIS A O 1
ATOM 3036 N N . LYS A 1 386 ? 47.210 112.080 -15.620 1.00 58.45 423 LYS A N 1
ATOM 3037 C CA . LYS A 1 386 ? 47.550 112.918 -16.772 1.00 55.30 423 LYS A CA 1
ATOM 3038 C C . LYS A 1 386 ? 46.350 112.914 -17.741 1.00 53.76 423 LYS A C 1
ATOM 3039 O O . LYS A 1 386 ? 45.226 113.068 -17.260 1.00 57.72 423 LYS A O 1
ATOM 3044 N N . GLY A 1 387 ? 46.519 112.767 -19.065 1.00 55.23 424 GLY A N 1
ATOM 3045 C CA . GLY A 1 387 ? 47.785 112.770 -19.784 1.00 54.96 424 GLY A CA 1
ATOM 3046 C C . GLY A 1 387 ? 48.411 111.408 -20.050 1.00 55.82 424 GLY A C 1
ATOM 3047 O O . GLY A 1 387 ? 49.319 111.289 -20.873 1.00 48.98 424 GLY A O 1
ATOM 3048 N N . LEU A 1 388 ? 47.946 110.382 -19.340 1.00 53.05 425 LEU A N 1
ATOM 3049 C CA . LEU A 1 388 ? 48.518 109.045 -19.475 1.00 49.30 425 LEU A CA 1
ATOM 3050 C C . LEU A 1 388 ? 48.116 108.392 -20.786 1.00 42.84 425 LEU A C 1
ATOM 3051 O O . LEU A 1 388 ? 46.934 108.314 -21.116 1.00 45.23 425 LEU A O 1
ATOM 3055 N N . SER A 1 389 ? 49.113 107.940 -21.535 1.00 44.58 426 SER A N 1
ATOM 3056 C CA . SER A 1 389 ? 48.878 107.238 -22.791 1.00 45.05 426 SER A CA 1
ATOM 3057 C C . SER A 1 389 ? 48.268 105.868 -22.511 1.00 45.05 426 SER A C 1
ATOM 3058 O O . SER A 1 389 ? 48.488 105.298 -21.442 1.00 41.86 426 SER A O 1
ATOM 3061 N N . PRO A 1 390 ? 47.493 105.333 -23.468 1.00 45.46 427 PRO A N 1
ATOM 3062 C CA . PRO A 1 390 ? 47.007 103.960 -23.286 1.00 39.40 427 PRO A CA 1
ATOM 3063 C C . PRO A 1 390 ? 48.132 103.001 -22.899 1.00 41.07 427 PRO A C 1
ATOM 3064 O O . PRO A 1 390 ? 47.944 102.180 -22.007 1.00 38.51 427 PRO A O 1
ATOM 3068 N N . GLU A 1 391 ? 49.282 103.110 -23.556 1.00 35.10 428 GLU A N 1
ATOM 3069 C CA . GLU A 1 391 ? 50.408 102.230 -23.273 1.00 37.02 428 GLU A CA 1
ATOM 3070 C C . GLU A 1 391 ? 50.827 102.276 -21.804 1.00 46.27 428 GLU A C 1
ATOM 3071 O O . GLU A 1 391 ? 50.946 101.237 -21.142 1.00 40.83 428 GLU A O 1
ATOM 3077 N N . ASP A 1 392 ? 51.067 103.483 -21.305 1.00 41.21 429 ASP A N 1
ATOM 3078 C CA . ASP A 1 392 ? 51.514 103.666 -19.931 1.00 41.46 429 ASP A CA 1
ATOM 3079 C C . ASP A 1 392 ? 50.455 103.227 -18.941 1.00 38.28 429 ASP A C 1
ATOM 3080 O O . ASP A 1 392 ? 50.755 102.522 -17.984 1.00 41.10 429 ASP A O 1
ATOM 3085 N N . ALA A 1 393 ? 49.220 103.666 -19.166 1.00 40.65 430 ALA A N 1
ATOM 3086 C CA . ALA A 1 393 ? 48.111 103.291 -18.303 1.00 40.74 430 ALA A CA 1
ATOM 3087 C C . ALA A 1 393 ? 48.019 101.769 -18.185 1.00 39.49 430 ALA A C 1
ATOM 3088 O O . ALA A 1 393 ? 47.963 101.227 -17.081 1.00 39.49 430 ALA A O 1
ATOM 3090 N N . LYS A 1 394 ? 48.024 101.082 -19.323 1.00 35.57 431 LYS A N 1
ATOM 3091 C CA . LYS A 1 394 ? 47.957 99.623 -19.310 1.00 37.75 431 LYS A CA 1
ATOM 3092 C C . LYS A 1 394 ? 49.157 98.988 -18.598 1.00 40.60 431 LYS A C 1
ATOM 3093 O O . LYS A 1 394 ? 48.991 98.062 -17.806 1.00 34.56 431 LYS A O 1
ATOM 3099 N N . LYS A 1 395 ? 50.361 99.476 -18.880 1.00 35.58 432 LYS A N 1
ATOM 3100 C CA . LYS A 1 395 ? 51.561 98.928 -18.247 1.00 36.57 432 LYS A CA 1
ATOM 3101 C C . LYS A 1 395 ? 51.526 99.059 -16.717 1.00 43.60 432 LYS A C 1
ATOM 3102 O O . LYS A 1 395 ? 51.921 98.143 -15.989 1.00 38.70 432 LYS A O 1
ATOM 3104 N N . GLN A 1 396 ? 51.049 100.197 -16.231 1.00 40.92 433 GLN A N 1
ATOM 3105 C CA . GLN A 1 396 ? 50.966 100.414 -14.796 1.00 43.94 433 GLN A CA 1
ATOM 3106 C C . GLN A 1 396 ? 49.960 99.456 -14.155 1.00 42.55 433 GLN A C 1
ATOM 3107 O O . GLN A 1 396 ? 50.236 98.884 -13.107 1.00 37.67 433 GLN A O 1
ATOM 3113 N N . MET A 1 397 ? 48.801 99.289 -14.791 1.00 42.53 434 MET A N 1
ATOM 3114 C CA . MET A 1 397 ? 47.769 98.363 -14.313 1.00 39.62 434 MET A CA 1
ATOM 3115 C C . MET A 1 397 ? 48.310 96.936 -14.217 1.00 37.04 434 MET A C 1
ATOM 3116 O O . MET A 1 397 ? 48.164 96.268 -13.188 1.00 36.32 434 MET A O 1
ATOM 3121 N N . VAL A 1 398 ? 48.939 96.471 -15.293 1.00 39.70 435 VAL A N 1
ATOM 3122 C CA . VAL A 1 398 ? 49.502 95.125 -15.318 1.00 36.15 435 VAL A CA 1
ATOM 3123 C C . VAL A 1 398 ? 50.539 94.924 -14.213 1.00 41.42 435 VAL A C 1
ATOM 3124 O O . VAL A 1 398 ? 50.624 93.852 -13.616 1.00 34.59 435 VAL A O 1
ATOM 3128 N N . GLN A 1 399 ? 51.323 95.963 -13.939 1.00 39.64 436 GLN A N 1
ATOM 3129 C CA . GLN A 1 399 ? 52.297 95.907 -12.859 1.00 39.64 436 GLN A CA 1
ATOM 3130 C C . GLN A 1 399 ? 51.603 95.716 -11.514 1.00 34.98 436 GLN A C 1
ATOM 3131 O O . GLN A 1 399 ? 52.003 94.872 -10.724 1.00 39.47 436 GLN A O 1
ATOM 3133 N N . LEU A 1 400 ? 50.568 96.510 -11.259 1.00 35.73 437 LEU A N 1
ATOM 3134 C CA . LEU A 1 400 ? 49.823 96.422 -10.006 1.00 33.02 437 LEU A CA 1
ATOM 3135 C C . LEU A 1 400 ? 49.162 95.057 -9.844 1.00 39.22 437 LEU A C 1
ATOM 3136 O O . LEU A 1 400 ? 49.073 94.516 -8.733 1.00 33.98 437 LEU A O 1
ATOM 3141 N N . LEU A 1 401 ? 48.682 94.511 -10.958 1.00 31.70 438 LEU A N 1
ATOM 3142 C CA . LEU A 1 401 ? 48.059 93.191 -10.957 1.00 36.20 438 LEU A CA 1
ATOM 3143 C C . LEU A 1 401 ? 49.099 92.123 -10.664 1.00 33.22 438 LEU A C 1
ATOM 3144 O O . LEU A 1 401 ? 48.890 91.254 -9.815 1.00 34.25 438 LEU A O 1
ATOM 3149 N N . GLU A 1 402 ? 50.229 92.195 -11.359 1.00 32.20 439 GLU A N 1
ATOM 3150 C CA . GLU A 1 402 ? 51.256 91.161 -11.258 1.00 34.44 439 GLU A CA 1
ATOM 3151 C C . GLU A 1 402 ? 51.919 91.086 -9.878 1.00 39.64 439 GLU A C 1
ATOM 3152 O O . GLU A 1 402 ? 52.498 90.059 -9.522 1.00 33.73 439 GLU A O 1
ATOM 3158 N N . LYS A 1 403 ? 51.841 92.169 -9.112 1.00 37.85 440 LYS A N 1
ATOM 3159 C CA . LYS A 1 403 ? 52.494 92.209 -7.801 1.00 44.28 440 LYS A CA 1
ATOM 3160 C C . LYS A 1 403 ? 51.540 91.913 -6.645 1.00 41.33 440 LYS A C 1
ATOM 3161 O O . LYS A 1 403 ? 51.961 91.871 -5.484 1.00 41.25 440 LYS A O 1
ATOM 3166 N N . HIS A 1 404 ? 50.259 91.716 -6.949 1.00 36.41 441 HIS A N 1
ATOM 3167 C CA . HIS A 1 404 ? 49.301 91.335 -5.907 1.00 39.05 441 HIS A CA 1
ATOM 3168 C C . HIS A 1 404 ? 49.600 89.923 -5.415 1.00 33.76 441 HIS A C 1
ATOM 3169 O O . HIS A 1 404 ? 49.985 89.068 -6.210 1.00 32.03 441 HIS A O 1
ATOM 3176 N N . PRO A 1 405 ? 49.457 89.678 -4.092 1.00 32.80 442 PRO A N 1
ATOM 3177 C CA . PRO A 1 405 ? 49.720 88.357 -3.513 1.00 30.79 442 PRO A CA 1
ATOM 3178 C C . PRO A 1 405 ? 49.026 87.205 -4.250 1.00 26.27 442 PRO A C 1
ATOM 3179 O O . PRO A 1 405 ? 49.561 86.102 -4.295 1.00 27.63 442 PRO A O 1
ATOM 3183 N N . LEU A 1 406 ? 47.860 87.459 -4.832 1.00 30.45 443 LEU A N 1
ATOM 3184 C CA . LEU A 1 406 ? 47.076 86.383 -5.456 1.00 26.35 443 LEU A CA 1
ATOM 3185 C C . LEU A 1 406 ? 47.376 86.177 -6.943 1.00 30.30 443 LEU A C 1
ATOM 3186 O O . LEU A 1 406 ? 46.797 85.288 -7.585 1.00 26.14 443 LEU A O 1
ATOM 3191 N N . ALA A 1 407 ? 48.269 86.991 -7.496 1.00 28.03 444 ALA A N 1
ATOM 3192 C CA . ALA A 1 407 ? 48.678 86.810 -8.889 1.00 29.91 444 ALA A CA 1
ATOM 3193 C C . ALA A 1 407 ? 49.288 85.443 -9.105 1.00 28.40 444 ALA A C 1
ATOM 3194 O O . ALA A 1 407 ? 50.070 84.972 -8.290 1.00 28.74 444 ALA A O 1
ATOM 3196 N N . ASN A 1 408 ? 48.935 84.802 -10.216 1.00 27.06 445 ASN A N 1
ATOM 3197 C CA . ASN A 1 408 ? 49.551 83.529 -10.585 1.00 30.66 445 ASN A CA 1
ATOM 3198 C C . ASN A 1 408 ? 49.216 82.373 -9.638 1.00 27.22 445 ASN A C 1
ATOM 3199 O O . ASN A 1 408 ? 49.986 81.426 -9.494 1.00 27.76 445 ASN A O 1
ATOM 3204 N N . CYS A 1 409 ? 48.045 82.453 -9.017 1.00 25.42 446 CYS A N 1
ATOM 3205 C CA . CYS A 1 409 ? 47.558 81.399 -8.130 1.00 22.55 446 CYS A CA 1
ATOM 3206 C C . CYS A 1 409 ? 46.178 80.922 -8.565 1.00 23.46 446 CYS A C 1
ATOM 3207 O O . CYS A 1 409 ? 45.358 81.725 -8.998 1.00 22.76 446 CYS A O 1
ATOM 3210 N N . SER A 1 410 ? 45.911 79.632 -8.389 1.00 26.33 447 SER A N 1
ATOM 3211 C CA . SER A 1 410 ? 44.563 79.095 -8.558 1.00 23.28 447 SER A CA 1
ATOM 3212 C C . SER A 1 410 ? 43.803 79.382 -7.263 1.00 24.32 447 SER A C 1
ATOM 3213 O O . SER A 1 410 ? 44.233 78.967 -6.190 1.00 25.31 447 SER A O 1
ATOM 3216 N N . LEU A 1 411 ? 42.677 80.076 -7.367 1.00 19.53 448 LEU A N 1
ATOM 3217 C CA . LEU A 1 411 ? 42.001 80.617 -6.195 1.00 22.06 448 LEU A CA 1
ATOM 3218 C C . LEU A 1 411 ? 40.767 79.807 -5.828 1.00 28.31 448 LEU A C 1
ATOM 3219 O O . LEU A 1 411 ? 39.992 79.407 -6.703 1.00 23.25 448 LEU A O 1
ATOM 3224 N N . VAL A 1 412 ? 40.584 79.580 -4.529 1.00 22.65 449 VAL A N 1
ATOM 3225 C CA . VAL A 1 412 ? 39.424 78.856 -4.022 1.00 21.95 449 VAL A CA 1
ATOM 3226 C C . VAL A 1 412 ? 38.935 79.521 -2.734 1.00 28.35 449 VAL A C 1
ATOM 3227 O O . VAL A 1 412 ? 39.701 79.669 -1.778 1.00 26.23 449 VAL A O 1
ATOM 3231 N N . VAL A 1 413 ? 37.669 79.918 -2.710 1.00 25.05 450 VAL A N 1
ATOM 3232 C CA . VAL A 1 413 ? 37.076 80.527 -1.514 1.00 26.16 450 VAL A CA 1
ATOM 3233 C C . VAL A 1 413 ? 36.656 79.430 -0.538 1.00 26.87 450 VAL A C 1
ATOM 3234 O O . VAL A 1 413 ? 35.915 78.512 -0.905 1.00 25.97 450 VAL A O 1
ATOM 3238 N N . CYS A 1 414 ? 37.130 79.522 0.706 1.00 26.61 451 CYS A N 1
ATOM 3239 C CA . CYS A 1 414 ? 36.863 78.489 1.690 1.00 22.86 451 CYS A CA 1
ATOM 3240 C C . CYS A 1 414 ? 36.420 79.040 3.042 1.00 26.05 451 CYS A C 1
ATOM 3241 O O . CYS A 1 414 ? 36.531 80.235 3.328 1.00 24.44 451 CYS A O 1
ATOM 3244 N N . GLU A 1 415 ? 35.935 78.132 3.874 1.00 28.69 452 GLU A N 1
ATOM 3245 C CA . GLU A 1 415 ? 35.733 78.437 5.282 1.00 28.97 452 GLU A CA 1
ATOM 3246 C C . GLU A 1 415 ? 36.013 77.187 6.100 1.00 28.03 452 GLU A C 1
ATOM 3247 O O . GLU A 1 415 ? 36.061 76.079 5.567 1.00 27.06 452 GLU A O 1
ATOM 3253 N N . HIS A 1 416 ? 36.228 77.358 7.399 1.00 30.87 453 HIS A N 1
ATOM 3254 C CA . HIS A 1 416 ? 36.457 76.211 8.256 1.00 25.67 453 HIS A CA 1
ATOM 3255 C C . HIS A 1 416 ? 35.675 76.397 9.557 1.00 30.44 453 HIS A C 1
ATOM 3256 O O . HIS A 1 416 ? 35.205 77.499 9.861 1.00 27.37 453 HIS A O 1
ATOM 3263 N N . GLN A 1 417 ? 35.525 75.310 10.292 1.00 29.39 454 GLN A N 1
ATOM 3264 C CA . GLN A 1 417 ? 34.743 75.321 11.524 1.00 34.96 454 GLN A CA 1
ATOM 3265 C C . GLN A 1 417 ? 35.549 74.766 12.683 1.00 33.27 454 GLN A C 1
ATOM 3266 O O . GLN A 1 417 ? 34.981 74.205 13.615 1.00 35.54 454 GLN A O 1
ATOM 3272 N N . SER A 1 418 ? 36.871 74.890 12.631 1.00 29.45 455 SER A N 1
ATOM 3273 C CA . SER A 1 418 ? 37.699 74.253 13.650 1.00 32.70 455 SER A CA 1
ATOM 3274 C C . SER A 1 418 ? 37.862 75.155 14.852 1.00 40.26 455 SER A C 1
ATOM 3275 O O . SER A 1 418 ? 37.918 76.377 14.711 1.00 38.89 455 SER A O 1
ATOM 3278 N N . GLU A 1 419 ? 37.948 74.545 16.030 1.00 38.87 456 GLU A N 1
ATOM 3279 C CA . GLU A 1 419 ? 38.126 75.303 17.260 1.00 38.68 456 GLU A CA 1
ATOM 3280 C C . GLU A 1 419 ? 39.571 75.232 17.745 1.00 41.94 456 GLU A C 1
ATOM 3281 O O . GLU A 1 419 ? 39.905 75.743 18.817 1.00 45.12 456 GLU A O 1
ATOM 3283 N N . SER A 1 420 ? 40.426 74.590 16.958 1.00 37.41 457 SER A N 1
ATOM 3284 C CA . SER A 1 420 ? 41.819 74.406 17.351 1.00 39.53 457 SER A CA 1
ATOM 3285 C C . SER A 1 420 ? 42.784 74.705 16.210 1.00 42.92 457 SER A C 1
ATOM 3286 O O . SER A 1 420 ? 43.927 74.237 16.212 1.00 43.60 457 SER A O 1
ATOM 3289 N N . LEU A 1 421 ? 42.311 75.471 15.231 1.00 36.74 458 LEU A N 1
ATOM 3290 C CA . LEU A 1 421 ? 43.183 76.028 14.208 1.00 34.52 458 LEU A CA 1
ATOM 3291 C C . LEU A 1 421 ? 43.167 77.547 14.304 1.00 29.86 458 LEU A C 1
ATOM 3292 O O . LEU A 1 421 ? 42.140 78.139 14.604 1.00 36.87 458 LEU A O 1
ATOM 3297 N N . PRO A 1 422 ? 44.308 78.184 14.013 1.00 32.65 459 PRO A N 1
ATOM 3298 C CA . PRO A 1 422 ? 44.510 79.630 14.179 1.00 34.48 459 PRO A CA 1
ATOM 3299 C C . PRO A 1 422 ? 43.872 80.526 13.132 1.00 40.55 459 PRO A C 1
ATOM 3300 O O . PRO A 1 422 ? 43.701 81.708 13.413 1.00 38.44 459 PRO A O 1
ATOM 3304 N N . TYR A 1 423 ? 43.550 80.000 11.953 1.00 36.46 460 TYR A N 1
ATOM 3305 C CA . TYR A 1 423 ? 43.074 80.841 10.852 1.00 35.14 460 TYR A CA 1
ATOM 3306 C C . TYR A 1 423 ? 41.681 81.385 11.094 1.00 37.44 460 TYR A C 1
ATOM 3307 O O . TYR A 1 423 ? 40.895 80.782 11.816 1.00 39.22 460 TYR A O 1
ATOM 3316 N N . PRO A 1 424 ? 41.373 82.536 10.482 1.00 29.99 461 PRO A N 1
ATOM 3317 C CA . PRO A 1 424 ? 40.020 83.092 10.439 1.00 31.71 461 PRO A CA 1
ATOM 3318 C C . PRO A 1 424 ? 39.065 82.118 9.758 1.00 37.54 461 PRO A C 1
ATOM 3319 O O . PRO A 1 424 ? 39.508 81.291 8.950 1.00 34.43 461 PRO A O 1
ATOM 3323 N N . LYS A 1 425 ? 37.779 82.224 10.078 1.00 35.41 462 LYS A N 1
ATOM 3324 C CA . LYS A 1 425 ? 36.770 81.300 9.577 1.00 37.23 462 LYS A CA 1
ATOM 3325 C C . LYS A 1 425 ? 36.700 81.332 8.061 1.00 33.76 462 LYS A C 1
ATOM 3326 O O . LYS A 1 425 ? 36.512 80.298 7.416 1.00 32.44 462 LYS A O 1
ATOM 3332 N N . ASN A 1 426 ? 36.815 82.530 7.502 1.00 35.82 463 ASN A N 1
ATOM 3333 C CA . ASN A 1 426 ? 36.785 82.702 6.059 1.00 34.69 463 ASN A CA 1
ATOM 3334 C C . ASN A 1 426 ? 38.184 82.976 5.550 1.00 35.21 463 ASN A C 1
ATOM 3335 O O . ASN A 1 426 ? 38.870 83.872 6.039 1.00 33.89 463 ASN A O 1
ATOM 3340 N N . PHE A 1 427 ? 38.620 82.187 4.576 1.00 32.01 464 PHE A N 1
ATOM 3341 C CA . PHE A 1 427 ? 39.947 82.362 4.025 1.00 23.85 464 PHE A CA 1
ATOM 3342 C C . PHE A 1 427 ? 39.935 81.965 2.545 1.00 25.45 464 PHE A C 1
ATOM 3343 O O . PHE A 1 427 ? 38.913 81.523 2.014 1.00 24.28 464 PHE A O 1
ATOM 3351 N N . VAL A 1 428 ? 41.077 82.129 1.900 1.00 24.21 465 VAL A N 1
ATOM 3352 C CA . VAL A 1 428 ? 41.220 81.769 0.490 1.00 23.03 465 VAL A CA 1
ATOM 3353 C C . VAL A 1 428 ? 42.334 80.741 0.443 1.00 26.24 465 VAL A C 1
ATOM 3354 O O . VAL A 1 428 ? 43.340 80.874 1.146 1.00 25.09 465 VAL A O 1
ATOM 3358 N N . LEU A 1 429 ? 42.142 79.679 -0.323 1.00 21.77 466 LEU A N 1
ATOM 3359 C CA . LEU A 1 429 ? 43.268 78.823 -0.663 1.00 21.46 466 LEU A CA 1
ATOM 3360 C C . LEU A 1 429 ? 43.809 79.302 -2.001 1.00 27.27 466 LEU A C 1
ATOM 3361 O O . LEU A 1 429 ? 43.080 79.363 -2.996 1.00 25.70 466 LEU A O 1
ATOM 3366 N N . ALA A 1 430 ? 45.077 79.686 -2.013 1.00 21.78 467 ALA A N 1
ATOM 3367 C CA . ALA A 1 430 ? 45.729 80.115 -3.239 1.00 24.62 467 ALA A CA 1
ATOM 3368 C C . ALA A 1 430 ? 46.765 79.060 -3.595 1.00 28.27 467 ALA A C 1
ATOM 3369 O 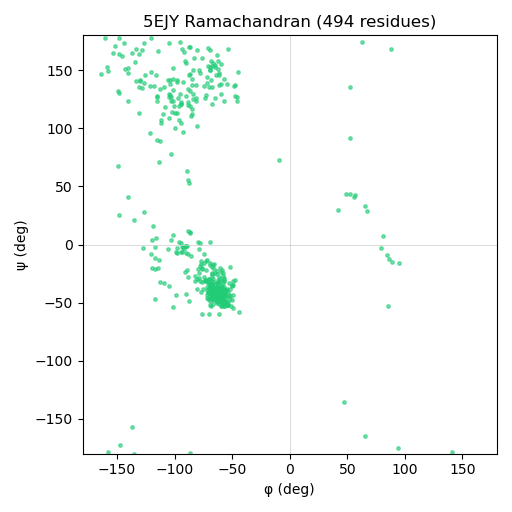O . ALA A 1 430 ? 47.786 78.935 -2.913 1.00 27.65 467 ALA A O 1
ATOM 3371 N N . LEU A 1 431 ? 46.490 78.268 -4.632 1.00 26.11 468 LEU A N 1
ATOM 3372 C CA . LEU A 1 431 ? 47.382 77.163 -4.984 1.00 24.06 468 LEU A CA 1
ATOM 3373 C C . LEU A 1 431 ? 48.286 77.502 -6.175 1.00 26.83 468 LEU A C 1
ATOM 3374 O O . LEU A 1 431 ? 47.836 78.037 -7.194 1.00 25.86 468 LEU A O 1
ATOM 3379 N N . ASN A 1 432 ? 49.572 77.206 -6.026 1.00 28.30 469 ASN A N 1
ATOM 3380 C CA . ASN A 1 432 ? 50.528 77.389 -7.112 1.00 27.38 469 ASN A CA 1
ATOM 3381 C C . ASN A 1 432 ? 51.591 76.307 -6.994 1.00 27.81 469 ASN A C 1
ATOM 3382 O O . ASN A 1 432 ? 51.446 75.390 -6.177 1.00 26.89 469 ASN A O 1
ATOM 3387 N N . VAL A 1 433 ? 52.648 76.384 -7.795 1.00 24.21 470 VAL A N 1
ATOM 3388 C CA . VAL A 1 433 ? 53.672 75.339 -7.752 1.00 29.91 470 VAL A CA 1
ATOM 3389 C C . VAL A 1 433 ? 54.422 75.312 -6.417 1.00 27.91 470 VAL A C 1
ATOM 3390 O O . VAL A 1 433 ? 55.064 74.321 -6.087 1.00 33.55 470 VAL A O 1
ATOM 3394 N N . ASN A 1 434 ? 54.317 76.389 -5.645 1.00 32.68 471 ASN A N 1
ATOM 3395 C CA . ASN A 1 434 ? 55.011 76.482 -4.355 1.00 31.49 471 ASN A CA 1
ATOM 3396 C C . ASN A 1 434 ? 54.266 75.884 -3.174 1.00 36.96 471 ASN A C 1
ATOM 3397 O O . ASN A 1 434 ? 54.833 75.764 -2.086 1.00 32.33 471 ASN A O 1
ATOM 3402 N N . GLY A 1 435 ? 53.000 75.526 -3.373 1.00 31.89 472 GLY A N 1
ATOM 3403 C CA . GLY A 1 435 ? 52.211 74.968 -2.289 1.00 32.01 472 GLY A CA 1
ATOM 3404 C C . GLY A 1 435 ? 50.763 75.409 -2.218 1.00 30.91 472 GLY A C 1
ATOM 3405 O O . GLY A 1 435 ? 50.269 76.160 -3.069 1.00 29.30 472 GLY A O 1
ATOM 3406 N N . ILE A 1 436 ? 50.074 74.901 -1.201 1.00 26.68 473 ILE A N 1
ATOM 3407 C CA . ILE A 1 436 ? 48.704 75.284 -0.913 1.00 25.35 473 ILE A CA 1
ATOM 3408 C C . ILE A 1 436 ? 48.714 76.396 0.114 1.00 32.47 473 ILE A C 1
ATOM 3409 O O . ILE A 1 436 ? 48.934 76.163 1.303 1.00 30.29 473 ILE A O 1
ATOM 3414 N N . ASN A 1 437 ? 48.464 77.609 -0.345 1.00 26.68 474 ASN A N 1
ATOM 3415 C CA . ASN A 1 437 ? 48.617 78.779 0.499 1.00 31.63 474 ASN A CA 1
ATOM 3416 C C . ASN A 1 437 ? 47.322 79.272 1.130 1.00 32.60 474 ASN A C 1
ATOM 3417 O O . ASN A 1 437 ? 46.325 79.518 0.453 1.00 26.34 474 ASN A O 1
ATOM 3422 N N . ILE A 1 438 ? 47.341 79.401 2.447 1.00 30.28 475 ILE A N 1
ATOM 3423 C CA . ILE A 1 438 ? 46.209 79.951 3.161 1.00 27.77 475 ILE A CA 1
ATOM 3424 C C . ILE A 1 438 ? 46.381 81.454 3.207 1.00 30.69 475 ILE A C 1
ATOM 3425 O O . ILE A 1 438 ? 47.381 81.965 3.729 1.00 30.88 475 ILE A O 1
ATOM 3430 N N . TYR A 1 439 ? 45.386 82.158 2.682 1.00 25.23 476 TYR A N 1
ATOM 3431 C CA . TYR A 1 439 ? 45.464 83.589 2.494 1.00 27.62 476 TYR A CA 1
ATOM 3432 C C . TYR A 1 439 ? 44.271 84.249 3.151 1.00 26.93 476 TYR A C 1
ATOM 3433 O O . TYR A 1 439 ? 43.150 83.742 3.083 1.00 26.90 476 TYR A O 1
ATOM 3442 N N . ASP A 1 440 ? 44.508 85.379 3.804 1.00 27.36 477 ASP A N 1
ATOM 3443 C CA . ASP A 1 440 ? 43.421 86.090 4.459 1.00 28.53 477 ASP A CA 1
ATOM 3444 C C . ASP A 1 440 ? 43.042 87.311 3.645 1.00 28.86 477 ASP A C 1
ATOM 3445 O O . ASP A 1 440 ? 43.789 88.292 3.608 1.00 31.95 477 ASP A O 1
ATOM 3450 N N . PRO A 1 441 ? 41.865 87.271 3.005 1.00 31.49 478 PRO A N 1
ATOM 3451 C CA . PRO A 1 441 ? 41.448 88.372 2.128 1.00 35.35 478 PRO A CA 1
ATOM 3452 C C . PRO A 1 441 ? 41.122 89.646 2.913 1.00 38.61 478 PRO A C 1
ATOM 3453 O O . PRO A 1 441 ? 41.104 90.732 2.338 1.00 39.32 478 PRO A O 1
ATOM 3457 N N . ALA A 1 442 ? 40.891 89.515 4.218 1.00 38.12 479 ALA A N 1
ATOM 3458 C CA . ALA A 1 442 ? 40.578 90.672 5.057 1.00 37.05 479 ALA A CA 1
ATOM 3459 C C . ALA A 1 442 ? 41.801 91.544 5.314 1.00 35.68 479 ALA A C 1
ATOM 3460 O O . ALA A 1 442 ? 41.676 92.754 5.485 1.00 42.83 479 ALA A O 1
ATOM 3462 N N . THR A 1 443 ? 42.980 90.926 5.340 1.00 34.05 480 THR A N 1
ATOM 3463 C CA . THR A 1 443 ? 44.225 91.641 5.627 1.00 37.69 480 THR A CA 1
ATOM 3464 C C . THR A 1 443 ? 45.201 91.614 4.459 1.00 41.98 480 THR A C 1
ATOM 3465 O O . THR A 1 443 ? 46.289 92.189 4.533 1.00 41.09 480 THR A O 1
ATOM 3469 N N . SER A 1 444 ? 44.818 90.920 3.393 1.00 36.63 481 SER A N 1
ATOM 3470 C CA . SER A 1 444 ? 45.685 90.725 2.240 1.00 34.74 481 SER A CA 1
ATOM 3471 C C . SER A 1 444 ? 47.030 90.098 2.587 1.00 37.41 481 SER A C 1
ATOM 3472 O O . SER A 1 444 ? 48.058 90.488 2.031 1.00 38.19 481 SER A O 1
ATOM 3475 N N . LYS A 1 445 ? 47.025 89.116 3.484 1.00 33.94 482 LYS A N 1
ATOM 3476 C CA . LYS A 1 445 ? 48.264 88.460 3.877 1.00 34.12 482 LYS A CA 1
ATOM 3477 C C . LYS A 1 445 ? 48.177 86.945 3.811 1.00 32.77 482 LYS A C 1
ATOM 3478 O O . LYS A 1 445 ? 47.155 86.353 4.167 1.00 32.66 482 LYS A O 1
ATOM 3484 N N . MET A 1 446 ? 49.263 86.327 3.363 1.00 30.52 483 MET A N 1
ATOM 3485 C CA . MET A 1 446 ? 49.431 84.885 3.426 1.00 31.70 483 MET A CA 1
ATOM 3486 C C . MET A 1 446 ? 49.672 84.474 4.869 1.00 39.30 483 MET A C 1
ATOM 3487 O O . MET A 1 446 ? 50.422 85.136 5.596 1.00 36.19 483 MET A O 1
ATOM 3492 N N . LEU A 1 447 ? 49.053 83.373 5.277 1.00 33.54 484 LEU A N 1
ATOM 3493 C CA . LEU A 1 447 ? 49.138 82.927 6.670 1.00 35.42 484 LEU A CA 1
ATOM 3494 C C . LEU A 1 447 ? 49.985 81.676 6.824 1.00 37.80 484 LEU A C 1
ATOM 3495 O O . LEU A 1 447 ? 50.661 81.501 7.839 1.00 38.56 484 LEU A O 1
ATOM 3500 N N . GLU A 1 448 ? 49.956 80.809 5.815 1.00 31.75 485 GLU A N 1
ATOM 3501 C CA . GLU A 1 448 ? 50.651 79.533 5.892 1.00 31.36 485 GLU A CA 1
ATOM 3502 C C . GLU A 1 448 ? 50.796 78.933 4.513 1.00 36.06 485 GLU A C 1
ATOM 3503 O O . GLU A 1 448 ? 49.930 79.123 3.663 1.00 33.91 485 GLU A O 1
ATOM 3509 N N . SER A 1 449 ? 51.897 78.225 4.283 1.00 33.48 486 SER A N 1
ATOM 3510 C CA . SER A 1 449 ? 52.095 77.504 3.027 1.00 36.70 486 SER A CA 1
ATOM 3511 C C . SER A 1 449 ? 52.058 76.007 3.282 1.00 36.78 486 SER A C 1
ATOM 3512 O O . SER A 1 449 ? 53.007 75.430 3.820 1.00 45.43 486 SER A O 1
ATOM 3515 N N . VAL A 1 450 ? 50.951 75.382 2.908 1.00 28.63 487 VAL A N 1
ATOM 3516 C CA . VAL A 1 450 ? 50.758 73.962 3.135 1.00 25.63 487 VAL A CA 1
ATOM 3517 C C . VAL A 1 450 ? 51.395 73.154 2.010 1.00 28.88 487 VAL A C 1
ATOM 3518 O O . VAL A 1 450 ? 51.284 73.516 0.835 1.00 28.41 487 VAL A O 1
ATOM 3522 N N . LYS A 1 451 ? 52.077 72.072 2.370 1.00 28.31 488 LYS A N 1
ATOM 3523 C CA . LYS A 1 451 ? 52.877 71.311 1.402 1.00 32.39 488 LYS A CA 1
ATOM 3524 C C . LYS A 1 451 ? 52.098 70.223 0.666 1.00 27.87 488 LYS A C 1
ATOM 3525 O O . LYS A 1 451 ? 51.394 69.428 1.290 1.00 29.10 488 LYS A O 1
ATOM 3531 N N . TYR A 1 452 ? 52.265 70.152 -0.653 1.00 28.46 489 TYR A N 1
ATOM 3532 C CA . TYR A 1 452 ? 51.724 69.032 -1.421 1.00 24.71 489 TYR A CA 1
ATOM 3533 C C . TYR A 1 452 ? 52.319 67.725 -0.924 1.00 29.28 489 TYR A C 1
ATOM 3534 O O . TYR A 1 452 ? 51.664 66.679 -0.960 1.00 28.10 489 TYR A O 1
ATOM 3543 N N . SER A 1 453 ? 53.563 67.780 -0.450 1.00 30.39 490 SER A N 1
ATOM 3544 C CA . SER A 1 453 ? 54.251 66.565 -0.015 1.00 32.56 490 SER A CA 1
ATOM 3545 C C . SER A 1 453 ? 53.641 65.974 1.258 1.00 32.59 490 SER A C 1
ATOM 3546 O O . SER A 1 453 ? 53.893 64.820 1.601 1.00 32.27 490 SER A O 1
ATOM 3549 N N . ASN A 1 454 ? 52.834 66.762 1.957 1.00 30.60 491 ASN A N 1
ATOM 3550 C CA . ASN A 1 454 ? 52.143 66.245 3.133 1.00 32.21 491 ASN A CA 1
ATOM 3551 C C . ASN A 1 454 ? 50.785 65.602 2.863 1.00 37.94 491 ASN A C 1
ATOM 3552 O O . ASN A 1 454 ? 50.203 64.984 3.755 1.00 38.14 491 ASN A O 1
ATOM 3557 N N . GLN A 1 455 ? 50.296 65.715 1.630 1.00 33.18 492 GLN A N 1
ATOM 3558 C CA . GLN A 1 455 ? 48.984 65.163 1.299 1.00 36.04 492 GLN A CA 1
ATOM 3559 C C . GLN A 1 455 ? 49.034 63.697 0.878 1.00 43.66 492 GLN A C 1
ATOM 3560 O O . GLN A 1 455 ? 50.003 63.246 0.265 1.00 42.14 492 GLN A O 1
ATOM 3566 N N . SER A 1 456 ? 47.986 62.957 1.239 1.00 44.87 493 SER A N 1
ATOM 3567 C CA . SER A 1 456 ? 47.813 61.581 0.789 1.00 49.50 493 SER A CA 1
ATOM 3568 C C . SER A 1 456 ? 47.741 61.554 -0.727 1.00 48.66 493 SER A C 1
ATOM 3569 O O . SER A 1 456 ? 46.978 62.307 -1.337 1.00 49.27 493 SER A O 1
ATOM 3572 N N . GLN A 1 457 ? 48.537 60.688 -1.339 1.00 50.68 494 GLN A N 1
ATOM 3573 C CA . GLN A 1 457 ? 48.653 60.689 -2.793 1.00 56.23 494 GLN A CA 1
ATOM 3574 C C . GLN A 1 457 ? 47.508 59.960 -3.495 1.00 57.05 494 GLN A C 1
ATOM 3575 O O . GLN A 1 457 ? 47.039 60.398 -4.548 1.00 57.12 494 GLN A O 1
ATOM 3580 N N . GLN A 1 458 ? 47.056 58.856 -2.911 1.00 50.67 495 GLN A N 1
ATOM 3581 C CA . GLN A 1 458 ? 45.954 58.099 -3.492 1.00 57.43 495 GLN A CA 1
ATOM 3582 C C . GLN A 1 458 ? 44.726 58.077 -2.583 1.00 53.83 495 GLN A C 1
ATOM 3583 O O . GLN A 1 458 ? 43.737 57.407 -2.879 1.00 57.44 495 GLN A O 1
ATOM 3586 N N . ASN A 1 459 ? 44.785 58.821 -1.485 1.00 51.88 496 ASN A N 1
ATOM 3587 C CA . ASN A 1 459 ? 43.674 58.861 -0.538 1.00 47.04 496 ASN A CA 1
ATOM 3588 C C . ASN A 1 459 ? 43.395 60.243 0.047 1.00 44.95 496 ASN A C 1
ATOM 3589 O O . ASN A 1 459 ? 43.116 60.380 1.240 1.00 40.31 496 ASN A O 1
ATOM 3594 N N . LEU A 1 460 ? 43.476 61.268 -0.793 1.00 40.50 497 LEU A N 1
ATOM 3595 C CA . LEU A 1 460 ? 43.066 62.599 -0.382 1.00 38.05 497 LEU A CA 1
ATOM 3596 C C . LEU A 1 460 ? 41.605 62.540 0.077 1.00 34.92 497 LEU A C 1
ATOM 3597 O O . LEU A 1 460 ? 40.726 62.125 -0.680 1.00 37.56 497 LEU A O 1
ATOM 3602 N N . LYS A 1 461 ? 41.351 62.966 1.309 1.00 31.21 498 LYS A N 1
ATOM 3603 C CA . LYS A 1 461 ? 40.014 62.907 1.893 1.00 32.64 498 LYS A CA 1
ATOM 3604 C C . LYS A 1 461 ? 39.169 64.117 1.498 1.00 30.28 498 LYS A C 1
ATOM 3605 O O . LYS A 1 461 ? 39.573 65.256 1.697 1.00 27.12 498 LYS A O 1
ATOM 3611 N N . SER A 1 462 ? 38.000 63.860 0.921 1.00 31.84 499 SER A N 1
ATOM 3612 C CA . SER A 1 462 ? 37.058 64.925 0.589 1.00 29.05 499 SER A CA 1
ATOM 3613 C C . SER A 1 462 ? 35.634 64.398 0.694 1.00 33.29 499 SER A C 1
ATOM 3614 O O . SER A 1 462 ? 35.420 63.190 0.736 1.00 30.56 499 SER A O 1
ATOM 3617 N N . ASP A 1 463 ? 34.665 65.306 0.756 1.00 31.17 500 ASP A N 1
ATOM 3618 C CA . ASP A 1 463 ? 33.265 64.907 0.700 1.00 32.13 500 ASP A CA 1
ATOM 3619 C C . ASP A 1 463 ? 32.495 65.862 -0.206 1.00 36.07 500 ASP A C 1
ATOM 3620 O O . ASP A 1 463 ? 33.091 66.501 -1.073 1.00 30.55 500 ASP A O 1
ATOM 3625 N N . ASP A 1 464 ? 31.182 65.955 -0.021 1.00 29.41 501 ASP A N 1
ATOM 3626 C CA . ASP A 1 464 ? 30.363 66.798 -0.889 1.00 32.61 501 ASP A CA 1
ATOM 3627 C C . ASP A 1 464 ? 30.663 68.275 -0.711 1.00 31.46 501 ASP A C 1
ATOM 3628 O O . ASP A 1 464 ? 30.426 69.079 -1.618 1.00 32.62 501 ASP A O 1
ATOM 3633 N N . LYS A 1 465 ? 31.182 68.633 0.461 1.00 28.36 502 LYS A N 1
ATOM 3634 C CA . LYS A 1 465 ? 31.303 70.039 0.832 1.00 30.06 502 LYS A CA 1
ATOM 3635 C C . LYS A 1 465 ? 32.693 70.489 1.274 1.00 26.58 502 LYS A C 1
ATOM 3636 O O . LYS A 1 465 ? 32.900 71.663 1.552 1.00 24.42 502 LYS A O 1
ATOM 3642 N N . SER A 1 466 ? 33.648 69.571 1.345 1.00 28.31 503 SER A N 1
ATOM 3643 C CA . SER A 1 466 ? 34.946 69.937 1.897 1.00 29.13 503 SER A CA 1
ATOM 3644 C C . SER A 1 466 ? 36.073 69.083 1.355 1.00 28.38 503 SER A C 1
ATOM 3645 O O . SER A 1 466 ? 35.844 68.025 0.768 1.00 26.76 503 SER A O 1
ATOM 3648 N N . VAL A 1 467 ? 37.295 69.558 1.560 1.00 26.11 504 VAL A N 1
ATOM 3649 C CA . VAL A 1 467 ? 38.486 68.755 1.329 1.00 23.60 504 VAL A CA 1
ATOM 3650 C C . VAL A 1 467 ? 39.317 68.841 2.605 1.00 24.17 504 VAL A C 1
ATOM 3651 O O . VAL A 1 467 ? 39.502 69.919 3.163 1.00 25.95 504 VAL A O 1
ATOM 3655 N N . SER A 1 468 ? 39.817 67.701 3.048 1.00 23.20 505 SER A N 1
ATOM 3656 C CA . SER A 1 468 ? 40.626 67.636 4.257 1.00 27.34 505 SER A CA 1
ATOM 3657 C C . SER A 1 468 ? 42.110 67.629 3.915 1.00 24.63 505 SER A C 1
ATOM 3658 O O . SER A 1 468 ? 42.625 66.692 3.303 1.00 29.89 505 SER A O 1
ATOM 3661 N N . ILE A 1 469 ? 42.781 68.703 4.294 1.00 23.89 506 ILE A N 1
ATOM 3662 C CA . ILE A 1 469 ? 44.165 68.911 3.914 1.00 27.65 506 ILE A CA 1
ATOM 3663 C C . ILE A 1 469 ? 45.044 68.742 5.146 1.00 30.16 506 ILE A C 1
ATOM 3664 O O . ILE A 1 469 ? 44.717 69.249 6.214 1.00 25.70 506 ILE A O 1
ATOM 3669 N N . ILE A 1 470 ? 46.148 68.022 4.995 1.00 29.28 507 ILE A N 1
ATOM 3670 C CA . ILE A 1 470 ? 47.000 67.721 6.145 1.00 31.76 507 ILE A CA 1
ATOM 3671 C C . ILE A 1 470 ? 48.061 68.791 6.324 1.00 34.40 507 ILE A C 1
ATOM 3672 O O . ILE A 1 470 ? 48.795 69.132 5.380 1.00 33.86 507 ILE A O 1
ATOM 3677 N N . LEU A 1 471 ? 48.141 69.325 7.538 1.00 34.86 508 LEU A N 1
ATOM 3678 C CA . LEU A 1 471 ? 49.155 70.316 7.872 1.00 35.64 508 LEU A CA 1
ATOM 3679 C C . LEU A 1 471 ? 50.463 69.657 8.322 1.00 29.78 508 LEU A C 1
ATOM 3680 O O . LEU A 1 471 ? 50.530 68.439 8.527 1.00 32.33 508 LEU A O 1
ATOM 3685 N N . GLU A 1 472 ? 51.508 70.461 8.455 1.00 34.14 509 GLU A N 1
ATOM 3686 C CA . GLU A 1 472 ? 52.830 69.929 8.781 1.00 43.12 509 GLU A CA 1
ATOM 3687 C C . GLU A 1 472 ? 52.846 69.195 10.136 1.00 41.36 509 GLU A C 1
ATOM 3688 O O . GLU A 1 472 ? 53.604 68.237 10.319 1.00 39.14 509 GLU A O 1
ATOM 3694 N N . ASN A 1 473 ? 51.982 69.617 11.059 1.00 35.48 510 ASN A N 1
ATOM 3695 C CA . ASN A 1 473 ? 51.931 69.005 12.394 1.00 35.79 510 ASN A CA 1
ATOM 3696 C C . ASN A 1 473 ? 51.022 67.786 12.467 1.00 40.58 510 ASN A C 1
ATOM 3697 O O . ASN A 1 473 ? 50.705 67.286 13.555 1.00 32.45 510 ASN A O 1
ATOM 3702 N N . LYS A 1 474 ? 50.601 67.322 11.297 1.00 29.51 511 LYS A N 1
ATOM 3703 C CA . LYS A 1 474 ? 49.761 66.144 11.181 1.00 29.95 511 LYS A CA 1
ATOM 3704 C C . LYS A 1 474 ? 48.281 66.390 11.478 1.00 26.94 511 LYS A C 1
ATOM 3705 O O . LYS A 1 474 ? 47.484 65.466 11.364 1.00 34.13 511 LYS A O 1
ATOM 3711 N N . SER A 1 475 ? 47.908 67.607 11.861 1.00 24.52 512 SER A N 1
ATOM 3712 C CA . SER A 1 475 ? 46.493 67.897 12.075 1.00 26.39 512 SER A CA 1
ATOM 3713 C C . SER A 1 475 ? 45.822 68.163 10.723 1.00 31.49 512 SER A C 1
ATOM 3714 O O . SER A 1 475 ? 46.504 68.346 9.716 1.00 26.80 512 SER A O 1
ATOM 3717 N N . THR A 1 476 ? 44.494 68.185 10.724 1.00 28.58 513 THR A N 1
ATOM 3718 C CA . THR A 1 476 ? 43.713 68.315 9.492 1.00 29.60 513 THR A CA 1
ATOM 3719 C C . THR A 1 476 ? 42.975 69.640 9.434 1.00 27.19 513 THR A C 1
ATOM 3720 O O . THR A 1 476 ? 42.379 70.073 10.415 1.00 25.12 513 THR A O 1
ATOM 3724 N N . LEU A 1 477 ? 43.053 70.307 8.288 1.00 26.56 514 LEU A N 1
ATOM 3725 C CA . LEU A 1 477 ? 42.224 71.467 8.040 1.00 27.28 514 LEU A CA 1
ATOM 3726 C C . LEU A 1 477 ? 41.102 70.984 7.132 1.00 27.81 514 LEU A C 1
ATOM 3727 O O . LEU A 1 477 ? 41.360 70.553 6.011 1.00 26.51 514 LEU A O 1
ATOM 3732 N N . GLN A 1 478 ? 39.869 70.999 7.629 1.00 26.73 515 GLN A N 1
ATOM 3733 C CA . GLN A 1 478 ? 38.743 70.597 6.798 1.00 25.48 515 GLN A CA 1
ATOM 3734 C C . GLN A 1 478 ? 38.208 71.853 6.155 1.00 25.27 515 GLN A C 1
ATOM 3735 O O . GLN A 1 478 ? 37.454 72.623 6.771 1.00 23.59 515 GLN A O 1
ATOM 3741 N N . ALA A 1 479 ? 38.659 72.084 4.925 1.00 25.45 516 ALA A N 1
ATOM 3742 C CA . ALA A 1 479 ? 38.303 73.283 4.182 1.00 23.67 516 ALA A CA 1
ATOM 3743 C C . ALA A 1 479 ? 36.982 73.094 3.449 1.00 27.60 516 ALA A C 1
ATOM 3744 O O . ALA A 1 479 ? 36.905 72.333 2.487 1.00 23.26 516 ALA A O 1
ATOM 3746 N N . PHE A 1 480 ? 35.951 73.797 3.908 1.00 25.10 517 PHE A N 1
ATOM 3747 C CA . PHE A 1 480 ? 34.660 73.798 3.239 1.00 24.41 517 PHE A CA 1
ATOM 3748 C C . PHE A 1 480 ? 34.680 74.763 2.072 1.00 23.53 517 PHE A C 1
ATOM 3749 O O . PHE A 1 480 ? 35.197 75.868 2.175 1.00 25.39 517 PHE A O 1
ATOM 3757 N N . THR A 1 481 ? 34.104 74.338 0.957 1.00 25.78 518 THR A N 1
ATOM 3758 C CA . THR A 1 481 ? 34.112 75.166 -0.236 1.00 25.02 518 THR A CA 1
ATOM 3759 C C . THR A 1 481 ? 32.969 74.729 -1.133 1.00 26.05 518 THR A C 1
ATOM 3760 O O . THR A 1 481 ? 32.574 73.562 -1.116 1.00 26.15 518 THR A O 1
ATOM 3764 N N . GLY A 1 482 ? 32.421 75.665 -1.895 1.00 23.55 519 GLY A N 1
ATOM 3765 C CA . GLY A 1 482 ? 31.315 75.338 -2.776 1.00 29.94 519 GLY A CA 1
ATOM 3766 C C . GLY A 1 482 ? 31.721 74.466 -3.956 1.00 30.12 519 GLY A C 1
ATOM 3767 O O . GLY A 1 482 ? 30.917 73.694 -4.468 1.00 35.87 519 GLY A O 1
ATOM 3768 N N . ASP A 1 483 ? 32.967 74.595 -4.400 1.00 28.88 520 ASP A N 1
ATOM 3769 C CA . ASP A 1 483 ? 33.426 73.859 -5.585 1.00 31.20 520 ASP A CA 1
ATOM 3770 C C . ASP A 1 483 ? 34.484 72.836 -5.198 1.00 25.07 520 ASP A C 1
ATOM 3771 O O . ASP A 1 483 ? 35.657 72.994 -5.530 1.00 27.04 520 ASP A O 1
ATOM 3776 N N . VAL A 1 484 ? 34.057 71.785 -4.510 1.00 26.21 521 VAL A N 1
ATOM 3777 C CA . VAL A 1 484 ? 34.980 70.759 -4.012 1.00 28.00 521 VAL A CA 1
ATOM 3778 C C . VAL A 1 484 ? 35.804 70.133 -5.135 1.00 28.58 521 VAL A C 1
ATOM 3779 O O . VAL A 1 484 ? 37.005 69.917 -4.987 1.00 24.24 521 VAL A O 1
ATOM 3783 N N . GLN A 1 485 ? 35.171 69.851 -6.270 1.00 25.07 522 GLN A N 1
ATOM 3784 C CA . GLN A 1 485 ? 35.898 69.211 -7.358 1.00 23.32 522 GLN A CA 1
ATOM 3785 C C . GLN A 1 485 ? 37.073 70.064 -7.841 1.00 23.34 522 GLN A C 1
ATOM 3786 O O . GLN A 1 485 ? 38.127 69.532 -8.178 1.00 23.90 522 GLN A O 1
ATOM 3792 N N . LYS A 1 486 ? 36.893 71.38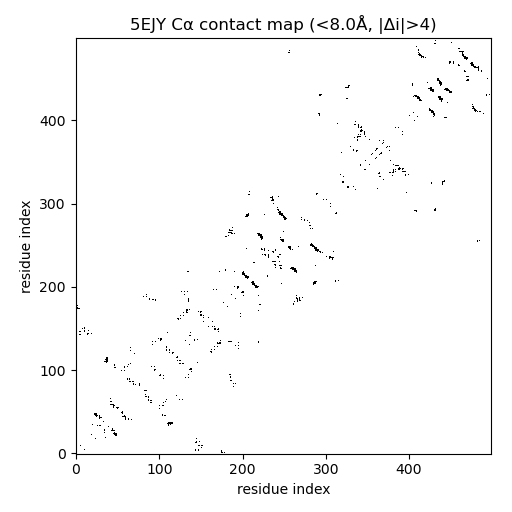3 -7.878 1.00 22.75 523 LYS A N 1
ATOM 3793 C CA A LYS A 1 486 ? 37.971 72.284 -8.268 0.26 24.66 523 LYS A CA 1
ATOM 3794 C CA B LYS A 1 486 ? 37.969 72.285 -8.267 0.74 24.64 523 LYS A CA 1
ATOM 3795 C C . LYS A 1 486 ? 39.152 72.143 -7.314 1.00 23.82 523 LYS A C 1
ATOM 3796 O O . LYS A 1 486 ? 40.297 72.004 -7.746 1.00 24.76 523 LYS A O 1
ATOM 3804 N N . LEU A 1 487 ? 38.868 72.174 -6.015 1.00 24.48 524 LEU A N 1
ATOM 3805 C CA . LEU A 1 487 ? 39.939 72.085 -5.021 1.00 20.80 524 LEU A CA 1
ATOM 3806 C C . LEU A 1 487 ? 40.672 70.739 -5.110 1.00 21.38 524 LEU A C 1
ATOM 3807 O O . LEU A 1 487 ? 41.897 70.702 -5.151 1.00 23.59 524 LEU A O 1
ATOM 3812 N N . VAL A 1 488 ? 39.925 69.638 -5.143 1.00 22.77 525 VAL A N 1
ATOM 3813 C CA . VAL A 1 488 ? 40.526 68.309 -5.278 1.00 21.86 525 VAL A CA 1
ATOM 3814 C C . VAL A 1 488 ? 41.384 68.199 -6.542 1.00 26.13 525 VAL A C 1
ATOM 3815 O O . VAL A 1 488 ? 42.527 67.730 -6.493 1.00 22.88 525 VAL A O 1
ATOM 3819 N N . SER A 1 489 ? 40.840 68.621 -7.683 1.00 22.62 526 SER A N 1
ATOM 3820 C CA . SER A 1 489 ? 41.584 68.481 -8.933 1.00 24.63 526 SER A CA 1
ATOM 3821 C C . SER A 1 489 ? 42.810 69.390 -8.977 1.00 21.26 526 SER A C 1
ATOM 3822 O O . SER A 1 489 ? 43.827 69.029 -9.555 1.00 23.35 526 SER A O 1
ATOM 3825 N N . LEU A 1 490 ? 42.728 70.564 -8.360 1.00 19.31 527 LEU A N 1
ATOM 3826 C CA . LEU A 1 490 ? 43.897 71.439 -8.303 1.00 23.02 527 LEU A CA 1
ATOM 3827 C C . LEU A 1 490 ? 45.007 70.755 -7.513 1.00 24.64 527 LEU A C 1
ATOM 3828 O O . LEU A 1 490 ? 46.165 70.756 -7.917 1.00 25.86 527 LEU A O 1
ATOM 3833 N N . ILE A 1 491 ? 44.655 70.164 -6.377 1.00 22.49 528 ILE A N 1
ATOM 3834 C CA . ILE A 1 491 ? 45.674 69.502 -5.574 1.00 24.11 528 ILE A CA 1
ATOM 3835 C C . ILE A 1 491 ? 46.311 68.371 -6.376 1.00 28.96 528 ILE A C 1
ATOM 3836 O O . ILE A 1 491 ? 47.540 68.261 -6.452 1.00 24.05 528 ILE A O 1
ATOM 3841 N N . LYS A 1 492 ? 45.474 67.550 -7.007 1.00 24.38 529 LYS A N 1
ATOM 3842 C CA . LYS A 1 492 ? 45.984 66.442 -7.807 1.00 27.46 529 LYS A CA 1
ATOM 3843 C C . LYS A 1 492 ? 46.820 66.892 -9.012 1.00 28.27 529 LYS A C 1
ATOM 3844 O O . LYS A 1 492 ? 47.857 66.292 -9.308 1.00 26.94 529 LYS A O 1
ATOM 3850 N N . GLU A 1 493 ? 46.373 67.934 -9.713 1.00 25.91 530 GLU A N 1
ATOM 3851 C CA . GLU A 1 493 ? 47.093 68.403 -10.895 1.00 24.84 530 GLU A CA 1
ATOM 3852 C C . GLU A 1 493 ? 48.430 69.084 -10.577 1.00 27.98 530 GLU A C 1
ATOM 3853 O O . GLU A 1 493 ? 49.420 68.880 -11.283 1.00 26.73 530 GLU A O 1
ATOM 3859 N N . TYR A 1 494 ? 48.467 69.916 -9.541 1.00 23.71 531 TYR A N 1
ATOM 3860 C CA . TYR A 1 494 ? 49.752 70.495 -9.145 1.00 28.00 531 TYR A CA 1
ATOM 3861 C C . TYR A 1 494 ? 50.698 69.390 -8.681 1.00 30.06 531 TYR A C 1
ATOM 3862 O O . TYR A 1 494 ? 51.880 69.400 -9.021 1.00 32.46 531 TYR A O 1
ATOM 3871 N N . SER A 1 495 ? 50.172 68.427 -7.930 1.00 26.39 532 SER A N 1
ATOM 3872 C CA . SER A 1 495 ? 51.006 67.337 -7.424 1.00 31.04 532 SER A CA 1
ATOM 3873 C C . SER A 1 495 ? 51.630 66.533 -8.566 1.00 37.03 532 SER A C 1
ATOM 3874 O O . SER A 1 495 ? 52.828 66.246 -8.550 1.00 34.47 532 SER A O 1
ATOM 3877 N N . LEU A 1 496 ? 50.814 66.192 -9.561 1.00 33.01 533 LEU A N 1
ATOM 3878 C CA . LEU A 1 496 ? 51.278 65.429 -10.714 1.00 35.73 533 LEU A CA 1
ATOM 3879 C C . LEU A 1 496 ? 52.319 66.216 -11.505 1.00 39.86 533 LEU A C 1
ATOM 3880 O O . LEU A 1 496 ? 53.379 65.692 -11.842 1.00 42.77 533 LEU A O 1
ATOM 3885 N N . TYR A 1 497 ? 52.007 67.475 -11.806 1.00 34.50 534 TYR A N 1
ATOM 3886 C CA . TYR A 1 497 ? 52.955 68.344 -12.482 1.00 33.21 534 TYR A CA 1
ATOM 3887 C C . TYR A 1 497 ? 54.299 68.338 -11.764 1.00 40.45 534 TYR A C 1
ATOM 3888 O O . TYR A 1 497 ? 55.333 68.101 -12.385 1.00 38.13 534 TYR A O 1
ATOM 3897 N N . LEU A 1 498 ? 54.276 68.597 -10.459 1.00 35.74 535 LEU A N 1
ATOM 3898 C CA . LEU A 1 498 ? 55.505 68.669 -9.669 1.00 40.47 535 LEU A CA 1
ATOM 3899 C C . LEU A 1 498 ? 56.258 67.338 -9.659 1.00 41.47 535 LEU A C 1
ATOM 3900 O O . LEU A 1 498 ? 57.486 67.305 -9.693 1.00 43.67 535 LEU A O 1
ATOM 3905 N N . ARG A 1 499 ? 55.513 66.245 -9.606 1.00 37.63 536 ARG A N 1
ATOM 3906 C CA . ARG A 1 499 ? 56.098 64.915 -9.664 1.00 42.18 536 ARG A CA 1
ATOM 3907 C C . ARG A 1 499 ? 56.925 64.741 -10.946 1.00 45.95 536 ARG A C 1
ATOM 3908 O O . ARG A 1 499 ? 58.013 64.169 -10.924 1.00 45.17 536 ARG A O 1
ATOM 3916 N N . ASN A 1 500 ? 56.412 65.253 -12.060 1.00 46.50 537 ASN A N 1
ATOM 3917 C CA . ASN A 1 500 ? 57.064 65.068 -13.359 1.00 51.77 537 ASN A CA 1
ATOM 3918 C C . ASN A 1 500 ? 58.074 66.157 -13.721 1.00 47.75 537 ASN A C 1
ATOM 3919 O O . ASN A 1 500 ? 57.978 67.291 -13.250 1.00 50.55 537 ASN A O 1
#

GO terms:
  GO:0051015 actin filament binding (F, IDA)
  GO:0000146 microfilament motor activity (F, IDA)
  GO:0008017 microtubule binding (F, IDA)
  GO:0032433 filopodium tip (C, IDA)
  GO:0001891 phagocytic cup (C, IDA)
  GO:0005829 cytosol (C, IDA)
  GO:0005938 cell cortex (C, IDA)
  GO:0016020 membrane (C, IDA)
  GO:0030175 filopodium (C, IDA)
  GO:0031252 cell leading edge (C, IDA)
  GO:0051592 response to calcium ion (P, IDA)
  GO:0000902 cell morphogenesis (P, IMP)
  GO:0009847 spore germination (P, IMP)
  GO:0031589 cell-substrate adhesion (P, IMP)
  GO:0046847 filopodium assembly (P, IMP)
  GO:0006909 phagocytosis (P, IMP)
  GO:0005515 protein binding (F, IPI)

Secondary structure (P-SEA, 3-state):
cccccccccccccccaaaaaaaccccccccccccccccccccccccccccccaaaaaaaaaaaaaaaaaaacccccccccccccaaaaaaaaaaaaacccaaaaaaaaaaaaacccccaaaaaaaaaaaaaaaaccccccccaaaaaaaaaaaaccccccaaaaaaaaaaaaaaaaaaacccccccccaaaaaaaaacbbbbbbbbccccbbbbbbbcccccaaaaaaaaaaaacccccccccbbbbbbbcccbbbbbcccccaaaaaaaaaaaaaaaccccccccccccccccccccccccaaaaaaaaaaaaaaaaaaaacccccccaaaaaaaaaaaaaaacccccaaaaaaccccccccccccccccccaaaaaaaaaacccccaaaaaaaaaaaaaaccccccccccccccccccccccccccccccccccccccccccccbbbbccccccccccccccbbbbbcccccccccccccaaaaaaaaaaaaaaaac

Nearest PDB structures (foldseek):
  5ejy-assembly1_A  TM=1.002E+00  e=1.603E-81  Dictyostelium discoideum
  5ejq-assembly1_A  TM=9.828E-01  e=1.549E-72  Dictyostelium discoideum
  8fso-assembly1_A  TM=7.821E-01  e=3.695E-11  Mus musculus
  6vgu-assembly1_A  TM=7.685E-01  e=1.300E-10  Mus musculus
  8t0a-assembly1_A  TM=6.971E-01  e=3.624E-10  Mus musculus

Organism: Dictyostelium discoideum (NCBI:txid44689)

Solvent-accessible surface area: 23237 Å² total

Sequence (499 aa):
ELPQILNDEEISSLYSFYDYANKNFNIEKLKQKDDIFSYQKSHIKSSLLVHSDAEQTKVAVEIFSKVLHYMNSNPLVSKKDPADFYSPVKFILTKGLAIESLRDEIYCQLIKQSTSNPIQDLNIRVWELIHFTCSTFPPTRKLIKYFAAYLKTTIQQSDVSKSVKDSAQASYFILQRFTLNGARKQVPSVTELESIKENRPIFVRITATDGSLKGLHIDSATTCQESSNDLSQRSRMRVNSKENGFTIIESFNGIERDIAPTDKLCDVLSKVENLQATLSIQVNFKFVFKKKLFFDNITNNVPTTSINVENEFYYHQLFNDLFNSNYCKDQDYQISIGSLKLQFESSDYTDEIRAWLPGNGRGKYFTTDIEKNRFDDFINKYKSHKGLSPEDAKKQMVQLLEKHPLANCSLVVCEHQSESLPYPKNFVLALNVNGINIYDPATSKMLESVKYSNQSQQNLKSDDKSVSIILENKSTLQAFTGDVQKKLVSLIKEYSLYLRN

B-factor: mean 36.31, std 12.11, range [16.22, 81.32]